Protein 9KSO (pdb70)

Solvent-accessible surface area: 18920 Å² total; per-residue (Å²): 137,69,3,17,0,0,0,0,1,14,0,0,5,42,27,0,34,8,0,0,9,0,0,2,10,0,2,148,86,33,13,98,0,3,0,1,0,0,115,117,8,42,105,92,0,74,57,31,5,57,71,90,145,51,2,62,18,50,66,0,95,27,37,144,28,123,46,18,51,212,31,8,7,4,11,35,82,15,51,115,87,48,5,39,43,0,0,27,0,0,12,104,0,64,112,43,0,53,118,22,1,62,121,33,145,4,74,0,0,0,0,6,30,0,40,38,0,12,159,3,0,128,138,60,65,6,66,1,0,2,0,16,9,42,16,0,0,10,9,0,1,16,4,0,15,36,9,25,149,75,71,132,120,8,61,59,97,37,0,70,119,55,8,170,56,21,59,30,96,19,128,9,25,18,16,0,0,120,38,14,13,56,50,21,95,102,103,26,3,56,45,33,44,79,7,55,0,8,42,39,1,0,51,101,4,51,0,0,0,0,22,2,0,129,98,27,29,0,59,9,4,67,10,0,82,130,55,29,70,32,63,6,11,21,1,0,7,3,28,32,49,146,24,126,60,82,36,52,134,111,10,24,88,46,0,51,69,29,146,92,34,25,0,0,0,0,4,7,36,26,47,34,70,15,127,63,74,14,0,46,39,0,0,37,0,0,44,87,21,46,62,11,4,0,0,17,8,72,16,0,67,79,54,157,61,20,102,99,0,29,14,170,20,3,123,130,120,13,154,122,89,10,51,25,53,54,29,131,17,41,32,38,46,0,6,93,36,88,1,10,9,0,0,0,0,10,0,7,18,27,12,10,11,23,0,7,25,22,108,3,1,1,0,0,3,5,31,94,57,10,9,19,0,0,6,0,17,5,10,6,144,68,38,81,0,4,23,49,3,126,16,26,74,126,92,19,79,12,68,56,80,20,0,69,91,4,0,97,41,2,28,53,113,144,33,125,99,1,137,90,7,105,54,26,2,45,136,16,36,90,38,6,87,102,170,56,3,23,48,53,18,8,67,68,1,14,103,79,0,57,111,27,43,128

B-factor: mean 24.34, std 8.8, range [9.27, 63.39]

Organism: Cicer arietinum (NCBI:txid3827)

Foldseek 3Di:
DAFEEEEAEQQACLTLQLVLLLVQVSVVVVHAYEYEAADVCVVVCVQRNPPCVRYPYDHFHQDDDPPDPPPDRHLLRDAPVCQLVSQQSSLVCVVVVLVVCVVVVGQEYEYELNLCVLVSQVVSNHAYEDEEAFALLLCQFQQFVQNPVCPLVQALVNSQFGGPPRPDDFGDFSQLSRLSSPQQQDRRHPRARDSNRVNSNLQRGQEYEYAAFCVQRVSSQVSSCVRNVHYYAYLANSQRDDTPDDFDPVVVVLLVPADFQQEEEEEEGSNDAAALVQVAQLLVLNVVLVTQYEHAHQHHPPDHDPVVRHPPCSCVRCPSRYDYHHDDGPVLNVQQDRSHAAYEYLQSSVVVSSNLLGQHQYEQEHDNDSRSRVSCRCCCPPLNLAHYQDADSNPRGGGSNSSNVRVNQLSDPPRPSNVVNSVSSVVSNCQSVPPCRSVVSNVVVVVVVVVSSD

Secondary structure (DSSP, 8-state):
---EEEEE--SSHHHHHHHHHHHHHHHHTT-EEEEEEETTTHHHHGGG-S-TTTEEEEEE-----TTPPTT--STTSS-GGGHHHHHHHHHTTHHHHHHHHHHH--SEEEESS-TTHHHHHHHHTPEEEEEE-S-HHHHHHHSSHHHHHTGGG--TTGGGSPPTT-S------HHHHHHHHHHTTSB-STT-BHHHHHHHHHHHSSEEEESB-HHHHHHHHHHHHHHH-S-EEE-B--PPPPPSSPPPHHHHHHHHTS-TT-EEEEE--SS----HHHHHHHHHHHHHHTS-EEEE-PPPTT-S-HHHHSPTTHHHHHGGGEEEE-S---HHHHHTSTTEEEEEE---HHHHHHHHTSSPEEEE---SSHHHHHHHHIIIIIS--EEEPP--TTT----HHHHHHHHHHHH-TT-HHHHHHHHHHHHHHHHHT-TTHHHHHHHHHHHHHHHHT-

Structure (mmCIF, N/CA/C/O backbone):
data_9KSO
#
_entry.id   9KSO
#
_cell.length_a   80.170
_cell.length_b   119.800
_cell.length_c   47.380
_cell.angle_alpha   90.00
_cell.angle_beta   90.00
_cell.angle_gamma   90.00
#
_symmetry.space_group_name_H-M   'P 21 21 2'
#
loop_
_entity.id
_entity.type
_entity.pdbx_description
1 polymer 'UDP-glycosyltransferase 79B30-like'
2 non-polymer "URIDINE-5'-DIPHOSPHATE"
3 non-polymer Astragalin
4 water water
#
loop_
_atom_site.group_PDB
_atom_site.id
_atom_site.type_symbol
_atom_site.label_atom_id
_atom_site.label_alt_id
_atom_site.label_comp_id
_atom_site.label_asym_id
_atom_site.label_entity_id
_atom_site.label_seq_id
_atom_site.pdbx_PDB_ins_code
_atom_site.Cartn_x
_atom_site.Cartn_y
_atom_site.Cartn_z
_atom_site.occupancy
_atom_site.B_iso_or_equiv
_atom_site.auth_seq_id
_atom_site.auth_comp_id
_atom_site.auth_asym_id
_atom_site.auth_atom_id
_atom_site.pdbx_PDB_model_num
ATOM 1 N N . SER A 1 1 ? -34.925 1.935 -18.218 1.00 40.76 5 SER A N 1
ATOM 2 C CA . SER A 1 1 ? -35.112 1.945 -16.771 1.00 38.67 5 SER A CA 1
ATOM 3 C C . SER A 1 1 ? -34.151 2.932 -16.091 1.00 38.89 5 SER A C 1
ATOM 4 O O . SER A 1 1 ? -32.965 2.989 -16.417 1.00 40.11 5 SER A O 1
ATOM 7 N N . SER A 1 2 ? -34.669 3.708 -15.143 1.00 32.56 6 SER A N 1
ATOM 8 C CA . SER A 1 2 ? -33.883 4.763 -14.523 1.00 33.85 6 SER A CA 1
ATOM 9 C C . SER A 1 2 ? -32.850 4.189 -13.556 1.00 31.82 6 SER A C 1
ATOM 10 O O . SER A 1 2 ? -33.075 3.167 -12.902 1.00 31.88 6 SER A O 1
ATOM 13 N N . LEU A 1 3 ? -31.708 4.874 -13.463 1.00 27.79 7 LEU A N 1
ATOM 14 C CA . LEU A 1 3 ? -30.571 4.435 -12.669 1.00 24.66 7 LEU A CA 1
ATOM 15 C C . LEU A 1 3 ? -30.520 5.178 -11.343 1.00 26.25 7 LEU A C 1
ATOM 16 O O . LEU A 1 3 ? -30.941 6.333 -11.236 1.00 24.25 7 LEU A O 1
ATOM 21 N N . HIS A 1 4 ? -29.975 4.512 -10.332 1.00 23.83 8 HIS A N 1
ATOM 22 C CA . HIS A 1 4 ? -29.654 5.153 -9.064 1.00 21.28 8 HIS A CA 1
ATOM 23 C C . HIS A 1 4 ? -28.145 5.357 -9.030 1.00 21.40 8 HIS A C 1
ATOM 24 O O . HIS A 1 4 ? -27.381 4.389 -8.992 1.00 20.25 8 HIS A O 1
ATOM 31 N N . ILE A 1 5 ? -27.723 6.617 -9.050 1.00 18.41 9 ILE A N 1
ATOM 32 C CA . ILE A 1 5 ? -26.315 6.975 -9.113 1.00 18.17 9 ILE A CA 1
ATOM 33 C 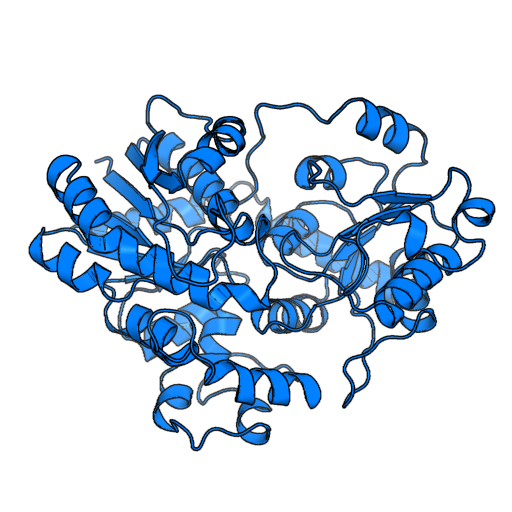C . ILE A 1 5 ? -25.957 7.726 -7.847 1.00 16.05 9 ILE A C 1
ATOM 34 O O . ILE A 1 5 ? -26.656 8.669 -7.467 1.00 18.40 9 ILE A O 1
ATOM 39 N N . ALA A 1 6 ? -24.854 7.341 -7.222 1.00 18.52 10 ALA A N 1
ATOM 40 C CA . ALA A 1 6 ? -24.295 8.117 -6.132 1.00 19.47 10 ALA A CA 1
ATOM 41 C C . ALA A 1 6 ? -23.146 8.957 -6.668 1.00 16.40 10 ALA A C 1
ATOM 42 O O . ALA A 1 6 ? -22.455 8.546 -7.602 1.00 17.22 10 ALA A O 1
ATOM 44 N N . MET A 1 7 ? -22.970 10.139 -6.079 1.00 18.41 11 MET A N 1
ATOM 45 C CA . MET A 1 7 ? -21.977 11.128 -6.490 1.00 16.58 11 MET A CA 1
ATOM 46 C C . MET A 1 7 ? -21.048 11.373 -5.313 1.00 20.20 11 MET A C 1
ATOM 47 O O . MET A 1 7 ? -21.509 11.810 -4.256 1.00 18.87 11 MET A O 1
ATOM 52 N N . PHE A 1 8 ? -19.750 11.122 -5.499 1.00 16.61 12 PHE A N 1
ATOM 53 C CA . PHE A 1 8 ? -18.732 11.331 -4.468 1.00 18.00 12 PHE A CA 1
ATOM 54 C C . PHE A 1 8 ? -17.590 12.165 -5.048 1.00 15.08 12 PHE A C 1
ATOM 55 O O . PHE A 1 8 ? -16.504 11.639 -5.307 1.00 17.46 12 PHE A O 1
ATOM 63 N N . PRO A 1 9 ? -17.806 13.462 -5.263 1.00 15.39 13 PRO A N 1
ATOM 64 C CA . PRO A 1 9 ? -16.739 14.311 -5.809 1.00 12.07 13 PRO A CA 1
ATOM 65 C C . PRO A 1 9 ? -15.708 14.697 -4.757 1.00 17.69 13 PRO A C 1
ATOM 66 O O . PRO A 1 9 ? -15.973 14.733 -3.561 1.00 15.64 13 PRO A O 1
ATOM 70 N N . TRP A 1 10 ? -14.520 15.048 -5.243 1.00 15.38 14 TRP A N 1
ATOM 71 C CA . TRP A 1 10 ? -13.507 15.653 -4.386 1.00 15.94 14 TRP A CA 1
ATOM 72 C C . TRP A 1 10 ? -14.047 16.914 -3.714 1.00 17.03 14 TRP A C 1
ATOM 73 O O . TRP A 1 10 ? -14.972 17.572 -4.207 1.00 13.59 14 TRP A O 1
ATOM 84 N N . PHE A 1 11 ? -13.470 17.237 -2.554 1.00 17.49 15 PHE A N 1
ATOM 85 C CA . PHE A 1 11 ? -13.933 18.327 -1.698 1.00 15.75 15 PHE A CA 1
ATOM 86 C C . PHE A 1 11 ? -13.408 19.666 -2.219 1.00 16.23 15 PHE A C 1
ATOM 87 O O . PHE A 1 11 ? -12.560 20.327 -1.616 1.00 17.29 15 PHE A O 1
ATOM 95 N N . ALA A 1 12 ? -13.977 20.086 -3.345 1.00 15.87 16 ALA A N 1
ATOM 96 C CA . ALA A 1 12 ? -13.553 21.303 -4.016 1.00 18.10 16 ALA A CA 1
ATOM 97 C C . ALA A 1 12 ? -14.759 21.864 -4.739 1.00 15.91 16 ALA A C 1
ATOM 98 O O . ALA A 1 12 ? -15.537 21.104 -5.313 1.00 15.23 16 ALA A O 1
ATOM 100 N N . MET A 1 13 ? -14.916 23.189 -4.717 1.00 14.06 17 MET A N 1
ATOM 101 C CA . MET A 1 13 ? -16.062 23.779 -5.406 1.00 15.37 17 MET A CA 1
ATOM 102 C C . MET A 1 13 ? -16.009 23.499 -6.911 1.00 15.22 17 MET A C 1
ATOM 103 O O . MET A 1 13 ? -17.053 23.290 -7.542 1.00 12.49 17 MET A O 1
ATOM 108 N N . GLY A 1 14 ? -14.803 23.419 -7.485 1.00 16.57 18 GLY A N 1
ATOM 109 C CA . GLY A 1 14 ? -14.612 23.092 -8.890 1.00 17.47 18 GLY A CA 1
ATOM 110 C C . GLY A 1 14 ? -14.985 21.669 -9.252 1.00 16.03 18 GLY A C 1
ATOM 111 O O . GLY A 1 14 ? -15.082 21.353 -10.442 1.00 14.91 18 GLY A O 1
ATOM 112 N N . HIS A 1 15 ? -15.187 20.804 -8.265 1.00 12.83 19 HIS A N 1
ATOM 113 C CA . HIS A 1 15 ? -15.719 19.475 -8.523 1.00 13.23 19 HIS A CA 1
ATOM 114 C C . HIS A 1 15 ? -17.169 19.347 -8.108 1.00 11.69 19 HIS A C 1
ATOM 115 O O . HIS A 1 15 ? -17.972 18.774 -8.852 1.00 13.19 19 HIS A O 1
ATOM 122 N N . LEU A 1 16 ? -17.525 19.926 -6.960 1.00 12.85 20 LEU A N 1
ATOM 123 C CA . LEU A 1 16 ? -18.911 19.877 -6.496 1.00 14.91 20 LEU A CA 1
ATOM 124 C C . LEU A 1 16 ? -19.861 20.534 -7.490 1.00 14.55 20 LEU A C 1
ATOM 125 O O . LEU A 1 16 ? -20.931 19.998 -7.783 1.00 15.13 20 LEU A O 1
ATOM 130 N N . ILE A 1 17 ? -19.477 21.679 -8.039 1.00 13.76 21 ILE A N 1
ATOM 131 C CA . ILE A 1 17 ? -20.391 22.435 -8.893 1.00 14.24 21 ILE A CA 1
ATOM 132 C C . ILE A 1 17 ? -20.685 21.677 -10.190 1.00 14.81 21 ILE A C 1
ATOM 133 O O . ILE A 1 17 ? -21.865 21.502 -10.518 1.00 13.37 21 ILE A O 1
ATOM 138 N N . PRO A 1 18 ? -19.688 21.215 -10.966 1.00 12.56 22 PRO A N 1
ATOM 139 C CA . PRO A 1 18 ? -20.045 20.456 -12.184 1.00 11.88 22 PRO A CA 1
ATOM 140 C C . PRO A 1 18 ? -20.657 19.100 -11.897 1.00 13.23 22 PRO A C 1
ATOM 141 O O . PRO A 1 18 ? -21.465 18.627 -12.700 1.00 12.83 22 PRO A O 1
ATOM 145 N N . TYR A 1 19 ? -20.310 18.440 -10.792 1.00 13.58 23 TYR A N 1
ATOM 146 C CA . TYR A 1 19 ? -21.026 17.210 -10.465 1.00 12.20 23 TYR A CA 1
ATOM 147 C C . TYR A 1 19 ? -22.507 17.498 -10.243 1.00 12.20 23 TYR A C 1
ATOM 148 O O . TYR A 1 19 ? -23.366 16.680 -10.593 1.00 15.04 23 TYR A O 1
ATOM 157 N N . LEU A 1 20 ? -22.822 18.659 -9.672 1.00 14.38 24 LEU A N 1
ATOM 158 C CA . LEU A 1 20 ? -24.220 19.013 -9.452 1.00 14.51 24 LEU A CA 1
ATOM 159 C C . LEU A 1 20 ? -24.886 19.434 -10.758 1.00 16.50 24 LEU A C 1
ATOM 160 O O . LEU A 1 20 ? -26.043 19.066 -11.016 1.00 17.64 24 LEU A O 1
ATOM 165 N N . HIS A 1 21 ? -24.175 20.172 -11.615 1.00 13.12 25 HIS A N 1
ATOM 166 C CA . HIS A 1 21 ? -24.717 20.471 -12.947 1.00 16.17 25 HIS A CA 1
ATOM 167 C C . HIS A 1 21 ? -25.129 19.185 -13.662 1.00 14.32 25 HIS A C 1
ATOM 168 O O . HIS A 1 21 ? -26.231 19.088 -14.225 1.00 14.53 25 HIS A O 1
ATOM 175 N N . LEU A 1 22 ? -24.231 18.188 -13.669 1.00 12.78 26 LEU A N 1
ATOM 176 C CA . LEU A 1 22 ? -24.516 16.922 -14.336 1.00 13.64 26 LEU A CA 1
ATOM 177 C C . LEU A 1 22 ? -25.643 16.165 -13.638 1.00 13.63 26 LEU A C 1
ATOM 178 O O . LEU A 1 22 ? -26.493 15.552 -14.301 1.00 15.44 26 LEU A O 1
ATOM 183 N N . SER A 1 23 ? -25.659 16.195 -12.299 1.00 15.41 27 SER A N 1
ATOM 184 C CA . SER A 1 23 ? -26.748 15.599 -11.529 1.00 17.99 27 SER A CA 1
ATOM 185 C C . SER A 1 23 ? -28.105 16.131 -11.974 1.00 19.35 27 SER A C 1
ATOM 186 O O . SER A 1 23 ? -29.047 15.363 -12.185 1.00 17.97 27 SER A O 1
ATOM 189 N N . ASN A 1 24 ? -28.220 17.448 -12.136 1.00 14.30 28 ASN A N 1
ATOM 190 C CA . ASN A 1 24 ? -29.482 18.013 -12.611 1.00 16.82 28 ASN A CA 1
ATOM 191 C C . ASN A 1 24 ? -29.865 17.451 -13.978 1.00 17.66 28 ASN A C 1
ATOM 192 O O . ASN A 1 24 ? -31.036 17.136 -14.221 1.00 16.72 28 ASN A O 1
ATOM 197 N N . LYS A 1 25 ? -28.893 17.330 -14.891 1.00 13.94 29 LYS A N 1
ATOM 198 C CA . LYS A 1 25 ? -29.186 16.809 -16.225 1.00 15.67 29 LYS A CA 1
ATOM 199 C C . LYS A 1 25 ? -29.616 15.357 -16.168 1.00 19.16 29 LYS A C 1
ATOM 200 O O . LYS A 1 25 ? -30.474 14.929 -16.945 1.00 18.66 29 LYS A O 1
ATOM 206 N N . LEU A 1 26 ? -29.020 14.580 -15.263 1.00 16.11 30 LEU A N 1
ATOM 207 C CA . LEU A 1 26 ? -29.409 13.180 -15.149 1.00 18.47 30 LEU A CA 1
ATOM 208 C C . LEU A 1 26 ? -30.782 13.052 -14.510 1.00 17.95 30 LEU A C 1
ATOM 209 O O . LEU A 1 26 ? -31.583 12.195 -14.902 1.00 21.33 30 LEU A O 1
ATOM 214 N N . ALA A 1 27 ? -31.082 13.917 -13.546 1.00 15.49 31 ALA A N 1
ATOM 215 C CA . ALA A 1 27 ? -32.371 13.848 -12.868 1.00 17.19 31 ALA A CA 1
ATOM 216 C C . ALA A 1 27 ? -33.494 14.294 -13.784 1.00 21.97 31 ALA A C 1
ATOM 217 O O . ALA A 1 27 ? -34.620 13.787 -13.685 1.00 23.55 31 ALA A O 1
ATOM 219 N N . LYS A 1 28 ? -33.207 15.235 -14.687 1.00 21.65 32 LYS A N 1
ATOM 220 C CA . LYS A 1 28 ? -34.202 15.605 -15.677 1.00 22.27 32 LYS A CA 1
ATOM 221 C C . LYS A 1 28 ? -34.589 14.401 -16.519 1.00 25.33 32 LYS A C 1
ATOM 222 O O . LYS A 1 28 ? -35.730 14.318 -16.982 1.00 26.48 32 LYS A O 1
ATOM 228 N N . ARG A 1 29 ? -33.670 13.442 -16.689 1.00 20.07 33 ARG A N 1
ATOM 229 C CA . ARG A 1 29 ? -33.926 12.223 -17.449 1.00 19.55 33 ARG A CA 1
ATOM 230 C C . ARG A 1 29 ? -34.538 11.111 -16.589 1.00 22.08 33 ARG A C 1
ATOM 231 O O . ARG A 1 29 ? -34.688 9.982 -17.067 1.00 24.94 33 ARG A O 1
ATOM 239 N N . GLY A 1 30 ? -34.887 11.402 -15.334 1.00 22.21 34 GLY A N 1
ATOM 240 C CA . GLY A 1 30 ? -35.516 10.432 -14.453 1.00 25.80 34 GLY A CA 1
ATOM 241 C C . GLY A 1 30 ? -34.586 9.670 -13.532 1.00 26.37 34 GLY A C 1
ATOM 242 O O . GLY A 1 30 ? -35.057 8.827 -12.759 1.00 25.70 34 GLY A O 1
ATOM 243 N N . HIS A 1 31 ? -33.286 9.928 -13.578 1.00 21.33 35 HIS A N 1
ATOM 244 C CA . HIS A 1 31 ? -32.362 9.171 -12.752 1.00 21.88 35 HIS A CA 1
ATOM 245 C C . HIS A 1 31 ? -32.344 9.724 -11.332 1.00 20.88 35 HIS A C 1
ATOM 246 O O . HIS A 1 31 ? -32.504 10.929 -11.114 1.00 23.29 35 HIS A O 1
ATOM 253 N N . LYS A 1 32 ? -32.181 8.824 -10.361 1.00 20.53 36 LYS A N 1
ATOM 254 C CA . LYS A 1 32 ? -32.137 9.188 -8.953 1.00 21.97 36 LYS A CA 1
ATOM 255 C C . LYS A 1 32 ? -30.684 9.354 -8.531 1.00 19.10 36 LYS A C 1
ATOM 256 O O . LYS A 1 32 ? -29.844 8.494 -8.827 1.00 19.52 36 LYS A O 1
ATOM 262 N N . ILE A 1 33 ? -30.393 10.453 -7.851 1.00 18.23 37 ILE A N 1
ATOM 263 C CA . ILE A 1 33 ? -29.027 10.827 -7.503 1.00 16.29 37 ILE A CA 1
ATOM 264 C C . ILE A 1 33 ? -28.904 10.896 -5.989 1.00 17.64 37 ILE A C 1
ATOM 265 O O . ILE A 1 33 ? -29.665 11.615 -5.332 1.00 18.59 37 ILE A O 1
ATOM 270 N N . SER A 1 34 ? -27.935 10.165 -5.441 1.00 19.15 38 SER A N 1
ATOM 271 C CA . SER A 1 34 ? -27.551 10.297 -4.044 1.00 19.82 38 SER A CA 1
ATOM 272 C C . SER A 1 34 ? -26.238 11.073 -4.004 1.00 18.63 38 SER A C 1
ATOM 273 O O . SER A 1 34 ? -25.189 10.536 -4.366 1.00 18.84 38 SER A O 1
ATOM 276 N N . PHE A 1 35 ? -26.300 12.333 -3.574 1.00 16.77 39 PHE A N 1
ATOM 277 C CA . PHE A 1 35 ? -25.165 13.255 -3.704 1.00 19.09 39 PHE A CA 1
ATOM 278 C C . PHE A 1 35 ? -24.461 13.394 -2.356 1.00 19.06 39 PHE A C 1
ATOM 279 O O . PHE A 1 35 ? -24.999 14.014 -1.430 1.00 21.64 39 PHE A O 1
ATOM 287 N N . PHE A 1 36 ? -23.255 12.832 -2.252 1.00 18.32 40 PHE A N 1
ATOM 288 C CA . PHE A 1 36 ? -22.477 12.912 -1.015 1.00 22.75 40 PHE A CA 1
ATOM 289 C C . PHE A 1 36 ? -21.701 14.223 -0.975 1.00 24.52 40 PHE A C 1
ATOM 290 O O . PHE A 1 36 ? -20.953 14.543 -1.909 1.00 24.04 40 PHE A O 1
ATOM 298 N N . THR A 1 37 ? -21.854 14.970 0.111 1.00 21.06 41 THR A N 1
ATOM 299 C CA . THR A 1 37 ? -21.233 16.283 0.222 1.00 21.53 41 THR A CA 1
ATOM 300 C C . THR A 1 37 ? -20.800 16.532 1.656 1.00 24.20 41 THR A C 1
ATOM 301 O O . THR A 1 37 ? -21.458 16.066 2.600 1.00 26.10 41 THR A O 1
ATOM 305 N N . PRO A 1 38 ? -19.695 17.254 1.849 1.00 22.78 42 PRO A N 1
ATOM 306 C CA . PRO A 1 38 ? -19.348 17.762 3.183 1.00 24.72 42 PRO A CA 1
ATOM 307 C C . PRO A 1 38 ? -20.529 18.469 3.840 1.00 23.68 42 PRO A C 1
ATOM 308 O O . PRO A 1 38 ? -21.265 19.218 3.190 1.00 23.18 42 PRO A O 1
ATOM 312 N N . LYS A 1 39 ? -20.676 18.254 5.154 1.00 24.93 43 LYS A N 1
ATOM 313 C CA . LYS A 1 39 ? -21.901 18.627 5.858 1.00 25.08 43 LYS A CA 1
ATOM 314 C C . LYS A 1 39 ? -22.204 20.117 5.743 1.00 23.28 43 LYS A C 1
ATOM 315 O O . LYS A 1 39 ? -23.292 20.506 5.302 1.00 25.40 43 LYS A O 1
ATOM 321 N N . LYS A 1 40 ? -21.266 20.976 6.151 1.00 24.92 44 LYS A N 1
ATOM 322 C CA . LYS A 1 40 ? -21.549 22.410 6.133 1.00 24.21 44 LYS A CA 1
ATOM 323 C C . LYS A 1 40 ? -21.659 22.953 4.711 1.00 26.38 44 LYS A C 1
ATOM 324 O O . LYS A 1 40 ? -22.418 23.897 4.458 1.00 28.28 44 LYS A O 1
ATOM 330 N N . THR A 1 41 ? -20.927 22.357 3.774 1.00 26.25 45 THR A N 1
ATOM 331 C CA . THR A 1 41 ? -20.961 22.795 2.384 1.00 28.49 45 THR A CA 1
ATOM 332 C C . THR A 1 41 ? -22.321 22.578 1.731 1.00 25.79 45 THR A C 1
ATOM 333 O O . THR A 1 41 ? -22.644 23.268 0.761 1.00 27.75 45 THR A O 1
ATOM 337 N N . GLN A 1 42 ? -23.131 21.645 2.241 1.00 26.06 46 GLN A N 1
ATOM 338 C CA . GLN A 1 42 ? -24.436 21.391 1.634 1.00 27.47 46 GLN A CA 1
ATOM 339 C C . GLN A 1 42 ? -25.265 22.664 1.508 1.00 28.34 46 GLN A C 1
ATOM 340 O O . GLN A 1 42 ? -25.933 22.880 0.489 1.00 29.74 46 GLN A O 1
ATOM 346 N N . THR A 1 43 ? -25.245 23.520 2.536 1.00 31.87 47 THR A N 1
ATOM 347 C CA . THR A 1 43 ? -26.081 24.717 2.489 1.00 30.80 47 THR A CA 1
ATOM 348 C C . THR A 1 43 ? -25.731 25.606 1.300 1.00 31.98 47 THR A C 1
ATOM 349 O O . THR A 1 43 ? -26.610 26.288 0.758 1.00 36.15 47 THR A O 1
ATOM 353 N N . LYS A 1 44 ? -24.467 25.612 0.871 1.00 31.46 48 LYS A N 1
ATOM 354 C CA . LYS A 1 44 ? -24.093 26.384 -0.310 1.00 32.73 48 LYS A CA 1
ATOM 355 C C . LYS A 1 44 ? -24.472 25.696 -1.616 1.00 31.91 48 LYS A C 1
ATOM 356 O O . LYS A 1 44 ? -24.379 26.324 -2.676 1.00 34.30 48 LYS A O 1
ATOM 362 N N . LEU A 1 45 ? -24.902 24.434 -1.570 1.00 27.88 49 LEU A N 1
ATOM 363 C CA . LEU A 1 45 ? -25.193 23.677 -2.781 1.00 27.42 49 LEU A CA 1
ATOM 364 C C . LEU A 1 45 ? -26.686 23.583 -3.082 1.00 29.03 49 LEU A C 1
ATOM 365 O O . LEU A 1 45 ? -27.049 23.251 -4.215 1.00 25.53 49 LEU A O 1
ATOM 370 N N . GLU A 1 46 ? -27.555 23.861 -2.100 1.00 26.28 50 GLU A N 1
ATOM 371 C CA . GLU A 1 46 ? -28.996 23.717 -2.310 1.00 26.80 50 GLU A CA 1
ATOM 372 C C . GLU A 1 46 ? -29.479 24.618 -3.434 1.00 29.18 50 GLU A C 1
ATOM 373 O O . GLU A 1 46 ? -30.399 24.260 -4.184 1.00 27.50 50 GLU A O 1
ATOM 379 N N . GLN A 1 47 ? -28.891 25.810 -3.517 1.00 27.76 51 GLN A N 1
ATOM 380 C CA . GLN A 1 47 ? -28.906 26.760 -4.620 1.00 33.40 51 GLN A CA 1
ATOM 381 C C . GLN A 1 47 ? -29.067 26.098 -5.984 1.00 29.37 51 GLN A C 1
ATOM 382 O O . GLN A 1 47 ? -29.797 26.588 -6.851 1.00 29.31 51 GLN A O 1
ATOM 388 N N . PHE A 1 48 ? -28.348 25.004 -6.200 1.00 29.00 52 PHE A N 1
ATOM 389 C CA . PHE A 1 48 ? -28.250 24.416 -7.524 1.00 31.06 52 PHE A CA 1
ATOM 390 C C . PHE A 1 48 ? -29.037 23.127 -7.682 1.00 27.66 52 PHE A C 1
ATOM 391 O O . PHE A 1 48 ? -29.041 22.560 -8.779 1.00 29.36 52 PHE A O 1
ATOM 399 N N . ASN A 1 49 ? -29.697 22.645 -6.632 1.00 27.21 53 ASN A N 1
ATOM 400 C CA . ASN A 1 49 ? -30.511 21.433 -6.738 1.00 23.31 53 ASN A CA 1
ATOM 401 C C . ASN A 1 49 ? -31.851 21.813 -7.344 1.00 24.61 53 ASN A C 1
ATOM 402 O O . ASN A 1 49 ? -32.736 22.332 -6.660 1.00 25.82 53 ASN A O 1
ATOM 407 N N . LEU A 1 50 ? -32.000 21.553 -8.638 1.00 19.45 54 LEU A N 1
ATOM 408 C CA . LEU A 1 50 ? -33.213 21.861 -9.377 1.00 19.74 54 LEU A CA 1
ATOM 409 C C . LEU A 1 50 ? -34.216 20.722 -9.361 1.00 23.57 54 LEU A C 1
ATOM 410 O O . LEU A 1 50 ? -35.330 20.904 -9.849 1.00 22.99 54 LEU A O 1
ATOM 415 N N . TYR A 1 51 ? -33.851 19.550 -8.839 1.00 23.42 55 TYR A N 1
ATOM 416 C CA . TYR A 1 51 ? -34.748 18.388 -8.798 1.00 23.48 55 TYR A CA 1
ATOM 417 C C . TYR A 1 51 ? -34.701 17.737 -7.417 1.00 24.54 55 TYR A C 1
ATOM 418 O O . TYR A 1 51 ? -34.257 16.594 -7.266 1.00 24.83 55 TYR A O 1
ATOM 427 N N . PRO A 1 52 ? -35.131 18.452 -6.372 1.00 24.19 56 PRO A N 1
ATOM 428 C CA . PRO A 1 52 ? -34.932 17.932 -5.005 1.00 27.26 56 PRO A CA 1
ATOM 429 C C . PRO A 1 52 ? -35.672 16.634 -4.724 1.00 24.92 56 PRO A C 1
ATOM 430 O O . PRO A 1 52 ? -35.335 15.942 -3.756 1.00 28.22 56 PRO A O 1
ATOM 434 N N . ASN A 1 53 ? -36.656 16.275 -5.539 1.00 23.73 57 ASN A N 1
ATOM 435 C CA . ASN A 1 53 ? -37.352 15.010 -5.347 1.00 28.70 57 ASN A CA 1
ATOM 436 C C . ASN A 1 53 ? -36.536 13.827 -5.858 1.00 30.45 57 ASN A C 1
ATOM 437 O O . ASN A 1 53 ? -36.820 12.688 -5.481 1.00 28.23 57 ASN A O 1
ATOM 442 N N . LEU A 1 54 ? -35.529 14.072 -6.703 1.00 24.28 58 LEU A N 1
ATOM 443 C CA . LEU A 1 54 ? -34.679 13.022 -7.255 1.00 19.87 58 LEU A CA 1
ATOM 444 C C . LEU A 1 54 ? -33.232 13.112 -6.799 1.00 17.96 58 LEU A C 1
ATOM 445 O O . LEU A 1 54 ? -32.541 12.091 -6.768 1.00 20.78 58 LEU A O 1
ATOM 450 N N . ILE A 1 55 ? -32.764 14.303 -6.461 1.00 18.81 59 ILE A N 1
ATOM 451 C CA . ILE A 1 55 ? -31.412 14.518 -5.979 1.00 17.81 59 ILE A CA 1
ATOM 452 C C . ILE A 1 55 ? -31.494 14.782 -4.485 1.00 20.20 59 ILE A C 1
ATOM 453 O O . ILE A 1 55 ? -32.031 15.809 -4.051 1.00 22.38 59 ILE A O 1
ATOM 458 N N . THR A 1 56 ? -30.932 13.870 -3.704 1.00 19.47 60 THR A N 1
ATOM 459 C CA . THR A 1 56 ? -30.870 13.980 -2.254 1.00 22.81 60 THR A CA 1
ATOM 460 C C . THR A 1 56 ? -29.417 14.153 -1.820 1.00 19.84 60 THR A C 1
ATOM 461 O O . THR A 1 56 ? -28.562 13.343 -2.190 1.00 22.18 60 THR A O 1
ATOM 465 N N . PHE A 1 57 ? -29.158 15.154 -0.986 1.00 19.36 61 PHE A N 1
ATOM 466 C CA . PHE A 1 57 ? -27.841 15.324 -0.381 1.00 20.82 61 PHE A CA 1
ATOM 467 C C . PHE A 1 57 ? -27.686 14.421 0.842 1.00 25.78 61 PHE A C 1
ATOM 468 O O . PHE A 1 57 ? -28.601 14.305 1.667 1.00 25.23 61 PHE A O 1
ATOM 476 N N . TYR A 1 58 ? -26.525 13.775 0.952 1.00 22.16 62 TYR A N 1
ATOM 477 C CA . TYR A 1 58 ? -26.155 13.029 2.157 1.00 24.16 62 TYR A CA 1
ATOM 478 C C . TYR A 1 58 ? -24.886 13.623 2.751 1.00 27.99 62 TYR A C 1
ATOM 479 O O . TYR A 1 58 ? -23.836 13.628 2.081 1.00 24.83 62 TYR A O 1
ATOM 488 N N . PRO A 1 59 ? -24.932 14.136 3.978 1.00 27.08 63 PRO A N 1
ATOM 489 C CA . PRO A 1 59 ? -23.769 14.834 4.535 1.00 28.93 63 PRO A CA 1
ATOM 490 C C . PRO A 1 59 ? -22.649 13.895 4.957 1.00 30.70 63 PRO A C 1
ATOM 491 O O . PRO A 1 59 ? -22.878 12.801 5.484 1.00 29.45 63 PRO A O 1
ATOM 495 N N . LEU A 1 60 ? -21.419 14.346 4.718 1.00 27.03 64 LEU A N 1
ATOM 496 C CA . LEU A 1 60 ? -20.224 13.682 5.210 1.00 27.26 64 LEU A CA 1
ATOM 497 C C . LEU A 1 60 ? -19.595 14.568 6.269 1.00 28.75 64 LEU A C 1
ATOM 498 O O . LEU A 1 60 ? -19.525 15.787 6.101 1.00 23.52 64 LEU A O 1
ATOM 503 N N . ASN A 1 61 ? -19.169 13.956 7.370 1.00 32.32 65 ASN A N 1
ATOM 504 C CA . ASN A 1 61 ? -18.345 14.631 8.360 1.00 32.57 65 ASN A CA 1
ATOM 505 C C . ASN A 1 61 ? -16.891 14.484 7.936 1.00 25.85 65 ASN A C 1
ATOM 506 O O . ASN A 1 61 ? -16.371 13.366 7.854 1.00 32.26 65 ASN A O 1
ATOM 511 N N . VAL A 1 62 ? -16.250 15.604 7.631 1.00 29.44 66 VAL A N 1
ATOM 512 C CA . VAL A 1 62 ? -14.868 15.559 7.163 1.00 29.80 66 VAL A CA 1
ATOM 513 C C . VAL A 1 62 ? -13.977 15.313 8.377 1.00 31.52 66 VAL A C 1
ATOM 514 O O . VAL A 1 62 ? -13.863 16.188 9.242 1.00 29.95 66 VAL A O 1
ATOM 518 N N . PRO A 1 63 ? -13.346 14.146 8.488 1.00 28.65 67 PRO A N 1
ATOM 519 C CA . PRO A 1 63 ? -12.678 13.783 9.748 1.00 32.08 67 PRO A CA 1
ATOM 520 C C . PRO A 1 63 ? -11.485 14.669 10.037 1.00 38.72 67 PRO A C 1
ATOM 521 O O . PRO A 1 63 ? -11.083 15.486 9.202 1.00 41.10 67 PRO A O 1
ATOM 525 N N . HIS A 1 64 ? -10.896 14.495 11.212 1.00 41.59 68 HIS A N 1
ATOM 526 C CA . HIS A 1 64 ? -9.708 15.242 11.580 1.00 37.51 68 HIS A CA 1
ATOM 527 C C . HIS A 1 64 ? -8.462 14.521 11.078 1.00 39.58 68 HIS A C 1
ATOM 528 O O . HIS A 1 64 ? -8.309 13.308 11.273 1.00 36.90 68 HIS A O 1
ATOM 535 N N . VAL A 1 65 ? -7.587 15.271 10.418 1.00 35.19 69 VAL A N 1
ATOM 536 C CA . VAL A 1 65 ? -6.212 14.868 10.170 1.00 36.72 69 VAL A CA 1
ATOM 537 C C . VAL A 1 65 ? -5.338 15.976 10.734 1.00 40.08 69 VAL A C 1
ATOM 538 O O . VAL A 1 65 ? -5.640 17.159 10.545 1.00 38.49 69 VAL A O 1
ATOM 542 N N . ASP A 1 66 ? -4.293 15.601 11.465 1.00 38.48 70 ASP A N 1
ATOM 543 C CA . ASP A 1 66 ? -3.453 16.609 12.097 1.00 38.56 70 ASP A CA 1
ATOM 544 C C . ASP A 1 66 ? -2.924 17.585 11.052 1.00 40.84 70 ASP A C 1
ATOM 545 O O . ASP A 1 66 ? -2.390 17.180 10.014 1.00 40.24 70 ASP A O 1
ATOM 550 N N . GLY A 1 67 ? -3.115 18.876 11.320 1.00 34.61 71 GLY A N 1
ATOM 551 C CA . GLY A 1 67 ? -2.746 19.931 10.410 1.00 38.20 71 GLY A CA 1
ATOM 552 C C . GLY A 1 67 ? -3.914 20.548 9.676 1.00 40.22 71 GLY A C 1
ATOM 553 O O . GLY A 1 67 ? -3.811 21.694 9.220 1.00 37.21 71 GLY A O 1
ATOM 554 N N . LEU A 1 68 ? -5.017 19.824 9.554 1.00 38.04 72 LEU A N 1
ATOM 555 C CA . LEU A 1 68 ? -6.203 20.355 8.896 1.00 38.62 72 LEU A CA 1
ATOM 556 C C . LEU A 1 68 ? -6.831 21.428 9.774 1.00 39.52 72 LEU A C 1
ATOM 557 O O . LEU A 1 68 ? -7.127 21.159 10.947 1.00 39.34 72 LEU A O 1
ATOM 562 N N . PRO A 1 69 ? -7.030 22.644 9.275 1.00 36.89 73 PRO A N 1
ATOM 563 C CA . PRO A 1 69 ? -7.704 23.663 10.082 1.00 36.09 73 PRO A CA 1
ATOM 564 C C . PRO A 1 69 ? -9.108 23.229 10.470 1.00 41.31 73 PRO A C 1
ATOM 565 O O . PRO A 1 69 ? -9.754 22.432 9.783 1.00 35.13 73 PRO A O 1
ATOM 569 N N . PHE A 1 70 ? -9.570 23.758 11.601 1.00 38.45 74 PHE A N 1
ATOM 570 C CA . PHE A 1 70 ? -10.799 23.276 12.208 1.00 35.78 74 PHE A CA 1
ATOM 571 C C . PHE A 1 70 ? -12.018 23.683 11.381 1.00 36.37 74 PHE A C 1
ATOM 572 O O . PHE A 1 70 ? -12.185 24.853 11.020 1.00 32.17 74 PHE A O 1
ATOM 580 N N . GLY A 1 71 ? -12.891 22.712 11.117 1.00 34.67 75 GLY A N 1
ATOM 581 C CA . GLY A 1 71 ? -14.097 22.952 10.366 1.00 35.84 75 GLY A CA 1
ATOM 582 C C . GLY A 1 71 ? -13.927 22.897 8.864 1.00 31.75 75 GLY A C 1
ATOM 583 O O . GLY A 1 71 ? -14.936 22.889 8.146 1.00 32.17 75 GLY A O 1
ATOM 584 N N . ALA A 1 72 ? -12.690 22.845 8.376 1.00 32.15 76 ALA A N 1
ATOM 585 C CA . ALA A 1 72 ? -12.427 22.898 6.942 1.00 30.67 76 ALA A CA 1
ATOM 586 C C . ALA A 1 72 ? -13.057 21.711 6.231 1.00 24.53 76 ALA A C 1
ATOM 587 O O . ALA A 1 72 ? -12.918 20.565 6.664 1.00 28.65 76 ALA A O 1
ATOM 589 N N . GLU A 1 73 ? -13.728 21.985 5.117 1.00 26.59 77 GLU A N 1
ATOM 590 C CA . GLU A 1 73 ? -14.380 20.937 4.343 1.00 24.97 77 GLU A CA 1
ATOM 591 C C . GLU A 1 73 ? -13.962 20.891 2.875 1.00 22.13 77 GLU A C 1
ATOM 592 O O . GLU A 1 73 ? -14.062 19.820 2.266 1.00 24.71 77 GLU A O 1
ATOM 598 N N . THR A 1 74 ? -13.446 21.983 2.317 1.00 21.21 78 THR A N 1
ATOM 599 C CA . THR A 1 74 ? -13.280 22.166 0.882 1.00 22.22 78 THR A CA 1
ATOM 600 C C . THR A 1 74 ? -11.948 22.865 0.641 1.00 25.26 78 THR A C 1
ATOM 601 O O . THR A 1 74 ? -11.429 23.543 1.522 1.00 19.19 78 THR A O 1
ATOM 605 N N . THR A 1 75 ? -11.384 22.698 -0.562 1.00 21.52 79 THR A N 1
ATOM 606 C CA . THR A 1 75 ? -10.180 23.450 -0.897 1.00 17.80 79 THR A CA 1
ATOM 607 C C . THR A 1 75 ? -10.389 24.960 -0.846 1.00 20.46 79 THR A C 1
ATOM 608 O O . THR A 1 75 ? -9.400 25.696 -0.820 1.00 23.63 79 THR A O 1
ATOM 612 N N . SER A 1 76 ? -11.630 25.446 -0.885 1.00 20.70 80 SER A N 1
ATOM 613 C CA . SER A 1 76 ? -11.889 26.868 -0.667 1.00 20.45 80 SER A CA 1
ATOM 614 C C . SER A 1 76 ? -11.630 27.294 0.771 1.00 25.69 80 SER A C 1
ATOM 615 O O . SER A 1 76 ? -11.598 28.499 1.040 1.00 28.22 80 SER A O 1
ATOM 618 N N . ASP A 1 77 ? -11.478 26.341 1.694 1.00 24.90 81 ASP A N 1
ATOM 619 C CA . ASP A 1 77 ? -11.272 26.640 3.108 1.00 28.04 81 ASP A CA 1
ATOM 620 C C . ASP A 1 77 ? -9.816 26.555 3.537 1.00 28.58 81 ASP A C 1
ATOM 621 O O . ASP A 1 77 ? -9.487 27.007 4.639 1.00 30.39 81 ASP A O 1
ATOM 626 N N . VAL A 1 78 ? -8.941 25.977 2.717 1.00 25.36 82 VAL A N 1
ATOM 627 C CA . VAL A 1 78 ? -7.549 25.774 3.084 1.00 24.54 82 VAL A CA 1
ATOM 628 C C . VAL A 1 78 ? -6.644 26.338 1.996 1.00 32.65 82 VAL A C 1
ATOM 629 O O . VAL A 1 78 ? -7.042 26.514 0.841 1.00 25.33 82 VAL A O 1
ATOM 633 N N . ALA A 1 79 ? -5.415 26.644 2.398 1.00 30.28 83 ALA A N 1
ATOM 634 C CA . ALA A 1 79 ? -4.382 27.000 1.449 1.00 31.09 83 ALA A CA 1
ATOM 635 C C . ALA A 1 79 ? -3.998 25.782 0.615 1.00 28.05 83 ALA A C 1
ATOM 636 O O . ALA A 1 79 ? -4.224 24.627 0.999 1.00 23.95 83 ALA A O 1
ATOM 638 N N . ILE A 1 80 ? -3.406 26.052 -0.552 1.00 26.77 84 ILE A N 1
ATOM 639 C CA . ILE A 1 80 ? -3.139 24.974 -1.498 1.00 26.62 84 ILE A CA 1
ATOM 640 C C . ILE A 1 80 ? -2.173 23.949 -0.908 1.00 26.58 84 ILE A C 1
ATOM 641 O O . ILE A 1 80 ? -2.258 22.750 -1.215 1.00 24.16 84 ILE A O 1
ATOM 646 N N . SER A 1 81 ? -1.258 24.386 -0.038 1.00 27.04 85 SER A N 1
ATOM 647 C CA . SER A 1 81 ? -0.300 23.466 0.563 1.00 28.25 85 SER A CA 1
ATOM 648 C C . SER A 1 81 ? -0.957 22.457 1.501 1.00 25.66 85 SER A C 1
ATOM 649 O O . SER A 1 81 ? -0.333 21.441 1.833 1.00 27.39 85 SER A O 1
ATOM 652 N N . LEU A 1 82 ? -2.190 22.706 1.932 1.00 28.39 86 LEU A N 1
ATOM 653 C CA . LEU A 1 82 ? -2.898 21.781 2.807 1.00 25.35 86 LEU A CA 1
ATOM 654 C C . LEU A 1 82 ? -3.804 20.816 2.051 1.00 28.09 86 LEU A C 1
ATOM 655 O O . LEU A 1 82 ? -4.503 20.020 2.685 1.00 27.79 86 LEU A O 1
ATOM 660 N N . GLY A 1 83 ? -3.803 20.858 0.722 1.00 25.88 87 GLY A N 1
ATOM 661 C CA . GLY A 1 83 ? -4.556 19.914 -0.073 1.00 22.22 87 GLY A CA 1
ATOM 662 C C . GLY A 1 83 ? -4.302 18.444 0.239 1.00 25.83 87 GLY A C 1
ATOM 663 O O . GLY A 1 83 ? -5.242 17.654 0.340 1.00 24.08 87 GLY A O 1
ATOM 664 N N . PRO A 1 84 ? -3.036 18.030 0.360 1.00 24.76 88 PRO A N 1
ATOM 665 C CA . PRO A 1 84 ? -2.773 16.606 0.656 1.00 23.46 88 PRO A CA 1
ATOM 666 C C . PRO A 1 84 ? -3.380 16.126 1.965 1.00 26.66 88 PRO A C 1
ATOM 667 O O . PRO A 1 84 ? -3.788 14.961 2.057 1.00 23.94 88 PRO A O 1
ATOM 671 N N . ILE A 1 85 ? -3.457 16.986 2.976 1.00 23.89 89 ILE A N 1
ATOM 672 C CA . ILE A 1 85 ? -4.084 16.596 4.232 1.00 29.57 89 ILE A CA 1
ATOM 673 C C . ILE A 1 85 ? -5.588 16.446 4.047 1.00 29.73 89 ILE A C 1
ATOM 674 O O . ILE A 1 85 ? -6.203 15.506 4.567 1.00 26.72 89 ILE A O 1
ATOM 679 N N . LEU A 1 86 ? -6.202 17.355 3.282 1.00 24.47 90 LEU A N 1
ATOM 680 C CA . LEU A 1 86 ? -7.615 17.206 2.965 1.00 22.57 90 LEU A CA 1
ATOM 681 C C . LEU A 1 86 ? -7.871 15.919 2.195 1.00 23.31 90 LEU A C 1
ATOM 682 O O . LEU A 1 86 ? -8.916 15.288 2.388 1.00 24.82 90 LEU A O 1
ATOM 687 N N . MET A 1 87 ? -6.934 15.501 1.339 1.00 20.22 91 MET A N 1
ATOM 688 C CA . MET A 1 87 ? -7.031 14.184 0.712 1.00 21.36 91 MET A CA 1
ATOM 689 C C . MET A 1 87 ? -7.021 13.072 1.752 1.00 25.38 91 MET A C 1
ATOM 690 O O . MET A 1 87 ? -7.805 12.126 1.660 1.00 26.71 91 MET A O 1
ATOM 695 N N . THR A 1 88 ? -6.121 13.150 2.737 1.00 25.98 92 THR A N 1
ATOM 696 C CA . THR A 1 88 ? -6.127 12.120 3.778 1.00 25.69 92 THR A CA 1
ATOM 697 C C . THR A 1 88 ? -7.483 12.066 4.482 1.00 28.35 92 THR A C 1
ATOM 698 O O . THR A 1 88 ? -8.003 10.981 4.754 1.00 27.17 92 THR A O 1
ATOM 702 N N . ALA A 1 89 ? -8.088 13.227 4.741 1.00 23.08 93 ALA A N 1
ATOM 703 C CA . ALA A 1 89 ? -9.413 13.271 5.360 1.00 29.46 93 ALA A CA 1
ATOM 704 C C . ALA A 1 89 ? -10.495 12.651 4.473 1.00 30.64 93 ALA A C 1
ATOM 705 O O . ALA A 1 89 ? -11.439 12.040 4.984 1.00 26.02 93 ALA A O 1
ATOM 707 N N . MET A 1 90 ? -10.412 12.830 3.149 1.00 26.64 94 MET A N 1
ATOM 708 C CA . MET A 1 90 ? -11.388 12.175 2.283 1.00 26.94 94 MET A CA 1
ATOM 709 C C . MET A 1 90 ? -11.162 10.665 2.264 1.00 29.54 94 MET A C 1
ATOM 710 O O . MET A 1 90 ? -12.123 9.881 2.231 1.00 28.86 94 MET A O 1
ATOM 715 N N . ASP A 1 91 ? -9.898 10.236 2.278 1.00 25.55 95 ASP A N 1
ATOM 716 C CA . ASP A 1 91 ? -9.600 8.816 2.421 1.00 27.84 95 ASP A CA 1
ATOM 717 C C . ASP A 1 91 ? -10.230 8.250 3.688 1.00 30.87 95 ASP A C 1
ATOM 718 O O . ASP A 1 91 ? -10.611 7.073 3.720 1.00 28.38 95 ASP A O 1
ATOM 723 N N . GLN A 1 92 ? -10.351 9.071 4.729 1.00 28.40 96 GLN A N 1
ATOM 724 C CA . GLN A 1 92 ? -10.830 8.600 6.023 1.00 30.54 96 GLN A CA 1
ATOM 725 C C . GLN A 1 92 ? -12.349 8.521 6.103 1.00 33.67 96 GLN A C 1
ATOM 726 O O . GLN A 1 92 ? -12.870 7.949 7.064 1.00 32.84 96 GLN A O 1
ATOM 732 N N . THR A 1 93 ? -13.074 9.078 5.125 1.00 29.91 97 THR A N 1
ATOM 733 C CA . THR A 1 93 ? -14.524 8.877 5.098 1.00 30.49 97 THR A CA 1
ATOM 734 C C . THR A 1 93 ? -14.902 7.459 4.706 1.00 27.83 97 THR A C 1
ATOM 735 O O . THR A 1 93 ? -16.107 7.214 4.540 1.00 31.05 97 THR A O 1
ATOM 739 N N . GLN A 1 94 ? -13.933 6.552 4.557 1.00 27.69 98 GLN A N 1
ATOM 740 C CA . GLN A 1 94 ? -14.216 5.255 3.955 1.00 30.15 98 GLN A CA 1
ATOM 741 C C . GLN A 1 94 ? -15.289 4.505 4.730 1.00 37.20 98 GLN A C 1
ATOM 742 O O . GLN A 1 94 ? -16.215 3.940 4.140 1.00 34.02 98 GLN A O 1
ATOM 748 N N . ASN A 1 95 ? -15.183 4.484 6.058 1.00 37.00 99 ASN A N 1
ATOM 749 C CA . ASN A 1 95 ? -16.154 3.703 6.808 1.00 38.54 99 ASN A CA 1
ATOM 750 C C . ASN A 1 95 ? -17.546 4.316 6.720 1.00 38.03 99 ASN A C 1
ATOM 751 O O . ASN A 1 95 ? -18.539 3.585 6.656 1.00 36.49 99 ASN A O 1
ATOM 756 N N . GLN A 1 96 ? -17.651 5.638 6.647 1.00 36.64 100 GLN A N 1
ATOM 757 C CA . GLN A 1 96 ? -18.985 6.199 6.531 1.00 38.55 100 GLN A CA 1
ATOM 758 C C . GLN A 1 96 ? -19.474 6.279 5.084 1.00 33.76 100 GLN A C 1
ATOM 759 O O . GLN A 1 96 ? -20.684 6.393 4.868 1.00 35.63 100 GLN A O 1
ATOM 765 N N . ILE A 1 97 ? -18.588 6.147 4.093 1.00 31.77 101 ILE A N 1
ATOM 766 C CA . ILE A 1 97 ? -19.040 5.892 2.724 1.00 32.30 101 ILE A CA 1
ATOM 767 C C . ILE A 1 97 ? -19.569 4.469 2.601 1.00 34.83 101 ILE A C 1
ATOM 768 O O . ILE A 1 97 ? -20.645 4.230 2.040 1.00 34.00 101 ILE A O 1
ATOM 773 N N . GLU A 1 98 ? -18.802 3.504 3.115 1.00 33.78 102 GLU A N 1
ATOM 774 C CA . GLU A 1 98 ? -19.158 2.092 3.033 1.00 34.95 102 GLU A CA 1
ATOM 775 C C . GLU A 1 98 ? -20.526 1.829 3.658 1.00 34.33 102 GLU A C 1
ATOM 776 O O . GLU A 1 98 ? -21.283 0.975 3.181 1.00 36.05 102 GLU A O 1
ATOM 782 N N . LEU A 1 99 ? -20.891 2.599 4.673 1.00 31.13 103 LEU A N 1
ATOM 783 C CA . LEU A 1 99 ? -22.198 2.429 5.285 1.00 39.22 103 LEU A CA 1
ATOM 784 C C . LEU A 1 99 ? -23.279 3.156 4.497 1.00 38.61 103 LEU A C 1
ATOM 785 O O . LEU A 1 99 ? -24.434 2.720 4.473 1.00 37.73 103 LEU A O 1
ATOM 790 N N . LEU A 1 100 ? -22.920 4.243 3.818 1.00 33.49 104 LEU A N 1
ATOM 791 C CA . LEU A 1 100 ? -23.894 4.926 2.981 1.00 32.88 104 LEU A CA 1
ATOM 792 C C . LEU A 1 100 ? -24.236 4.072 1.769 1.00 27.90 104 LEU A C 1
ATOM 793 O O . LEU A 1 100 ? -25.402 3.982 1.367 1.00 31.26 104 LEU A O 1
ATOM 798 N N . LEU A 1 101 ? -23.235 3.401 1.202 1.00 26.53 105 LEU A N 1
ATOM 799 C CA . LEU A 1 101 ? -23.482 2.541 0.054 1.00 31.21 105 LEU A CA 1
ATOM 800 C C . LEU A 1 101 ? -24.301 1.326 0.450 1.00 34.93 105 LEU A C 1
ATOM 801 O O . LEU A 1 101 ? -25.182 0.894 -0.302 1.00 30.50 105 LEU A O 1
ATOM 806 N N . THR A 1 102 ? -24.010 0.754 1.619 1.00 33.31 106 THR A N 1
ATOM 807 C CA . THR A 1 102 ? -24.713 -0.454 2.026 1.00 35.52 106 THR A CA 1
ATOM 808 C C . THR A 1 102 ? -26.205 -0.200 2.203 1.00 36.94 106 THR A C 1
ATOM 809 O O . THR A 1 102 ? -27.022 -1.071 1.881 1.00 41.58 106 THR A O 1
ATOM 813 N N . GLN A 1 103 ? -26.597 0.989 2.655 1.00 32.87 107 GLN A N 1
ATOM 814 C CA . GLN A 1 103 ? -28.021 1.223 2.845 1.00 39.35 107 GLN A CA 1
ATOM 815 C C . GLN A 1 103 ? -28.704 1.876 1.651 1.00 36.42 107 GLN A C 1
ATOM 816 O O . GLN A 1 103 ? -29.891 1.632 1.429 1.00 33.59 107 GLN A O 1
ATOM 822 N N . LEU A 1 104 ? -27.993 2.678 0.858 1.00 34.98 108 LEU A N 1
ATOM 823 C CA . LEU A 1 104 ? -28.631 3.311 -0.292 1.00 32.99 108 LEU A CA 1
ATOM 824 C C . LEU A 1 104 ? -28.644 2.384 -1.506 1.00 29.07 108 LEU A C 1
ATOM 825 O O . LEU A 1 104 ? -29.539 2.478 -2.353 1.00 30.87 108 LEU A O 1
ATOM 830 N N . LYS A 1 105 ? -27.659 1.496 -1.605 1.00 28.47 109 LYS A N 1
ATOM 831 C CA . LYS A 1 105 ? -27.527 0.559 -2.717 1.00 28.49 109 LYS A CA 1
ATOM 832 C C . LYS A 1 105 ? -27.665 1.176 -4.114 1.00 28.31 109 LYS A C 1
ATOM 833 O O . LYS A 1 105 ? -28.508 0.744 -4.906 1.00 29.89 109 LYS A O 1
ATOM 839 N N . PRO A 1 106 ? -26.828 2.154 -4.466 1.00 30.61 110 PRO A N 1
ATOM 840 C CA . PRO A 1 106 ? -26.851 2.669 -5.838 1.00 23.26 110 PRO A CA 1
ATOM 841 C C . PRO A 1 106 ? -26.350 1.614 -6.810 1.00 23.80 110 PRO A C 1
ATOM 842 O O . PRO A 1 106 ? -25.668 0.662 -6.432 1.00 25.65 110 PRO A O 1
ATOM 846 N N . GLN A 1 107 ? -26.694 1.793 -8.089 1.00 21.01 111 GLN A N 1
ATOM 847 C CA . GLN A 1 107 ? -26.148 0.917 -9.115 1.00 20.75 111 GLN A CA 1
ATOM 848 C C . GLN A 1 107 ? -24.727 1.310 -9.514 1.00 21.79 111 GLN A C 1
ATOM 849 O O . GLN A 1 107 ? -23.938 0.449 -9.915 1.00 24.34 111 GLN A O 1
ATOM 855 N N . ILE A 1 108 ? -24.420 2.606 -9.474 1.00 20.20 112 ILE A N 1
ATOM 856 C CA . ILE A 1 108 ? -23.143 3.170 -9.907 1.00 19.25 112 ILE A CA 1
ATOM 857 C C . ILE A 1 108 ? -22.736 4.234 -8.898 1.00 20.32 112 ILE A C 1
ATOM 858 O O . ILE A 1 108 ? -23.588 4.906 -8.312 1.00 20.93 112 ILE A O 1
ATOM 863 N N . ILE A 1 109 ? -21.427 4.432 -8.711 1.00 17.15 113 ILE A N 1
ATOM 864 C CA . ILE A 1 109 ? -20.975 5.576 -7.924 1.00 19.40 113 ILE A CA 1
ATOM 865 C C . ILE A 1 109 ? -19.905 6.313 -8.719 1.00 15.67 113 ILE A C 1
ATOM 866 O O . ILE A 1 109 ? -18.900 5.709 -9.120 1.00 18.28 113 ILE A O 1
ATOM 871 N N . PHE A 1 110 ? -20.171 7.598 -9.002 1.00 17.31 114 PHE A N 1
ATOM 872 C CA . PHE A 1 110 ? -19.200 8.509 -9.613 1.00 13.41 114 PHE A CA 1
ATOM 873 C C . PHE A 1 110 ? -18.260 9.008 -8.516 1.00 14.46 114 PHE A C 1
ATOM 874 O O . PHE A 1 110 ? -18.715 9.468 -7.466 1.00 17.57 114 PHE A O 1
ATOM 882 N N . PHE A 1 111 ? -16.950 9.021 -8.777 1.00 16.78 115 PHE A N 1
ATOM 883 C CA . PHE A 1 111 ? -16.046 9.429 -7.710 1.00 16.06 115 PHE A CA 1
ATOM 884 C C . PHE A 1 111 ? -14.791 10.081 -8.268 1.00 16.13 115 PHE A C 1
ATOM 885 O O . PHE A 1 111 ? -14.475 9.960 -9.455 1.00 15.20 115 PHE A O 1
ATOM 893 N N . ASP A 1 112 ? -14.088 10.760 -7.357 1.00 16.07 116 ASP A N 1
ATOM 894 C CA . ASP A 1 112 ? -12.738 11.302 -7.529 1.00 17.27 116 ASP A CA 1
ATOM 895 C C . ASP A 1 112 ? -11.781 10.611 -6.567 1.00 16.70 116 ASP A C 1
ATOM 896 O O . ASP A 1 112 ? -12.143 10.377 -5.413 1.00 19.93 116 ASP A O 1
ATOM 901 N N . PHE A 1 113 ? -10.535 10.354 -7.013 1.00 14.48 117 PHE A N 1
ATOM 902 C CA . PHE A 1 113 ? -9.376 10.203 -6.112 1.00 18.33 117 PHE A CA 1
ATOM 903 C C . PHE A 1 113 ? -9.313 8.966 -5.207 1.00 22.58 117 PHE A C 1
ATOM 904 O O . PHE A 1 113 ? -8.209 8.535 -4.858 1.00 18.39 117 PHE A O 1
ATOM 912 N N . VAL A 1 114 ? -10.444 8.414 -4.767 1.00 21.15 118 VAL A N 1
ATOM 913 C CA . VAL A 1 114 ? -10.431 7.390 -3.695 1.00 22.32 118 VAL A CA 1
ATOM 914 C C . VAL A 1 114 ? -10.284 6.018 -4.355 1.00 28.36 118 VAL A C 1
ATOM 915 O O . VAL A 1 114 ? -11.263 5.302 -4.593 1.00 23.76 118 VAL A O 1
ATOM 919 N N . PHE A 1 115 ? -9.027 5.613 -4.614 1.00 22.43 119 PHE A N 1
ATOM 920 C CA . PHE A 1 115 ? -8.774 4.388 -5.366 1.00 27.10 119 PHE A CA 1
ATOM 921 C C . PHE A 1 115 ? -9.090 3.135 -4.560 1.00 28.99 119 PHE A C 1
ATOM 922 O O . PHE A 1 115 ? -9.068 2.030 -5.115 1.00 25.77 119 PHE A O 1
ATOM 930 N N . TRP A 1 116 ? -9.363 3.284 -3.270 1.00 27.12 120 TRP A N 1
ATOM 931 C CA . TRP A 1 116 ? -9.831 2.145 -2.501 1.00 28.75 120 TRP A CA 1
ATOM 932 C C . TRP A 1 116 ? -11.266 1.779 -2.834 1.00 31.45 120 TRP A C 1
ATOM 933 O O . TRP A 1 116 ? -11.681 0.652 -2.542 1.00 32.57 120 TRP A O 1
ATOM 944 N N . LEU A 1 117 ? -12.034 2.692 -3.413 1.00 27.23 121 LEU A N 1
ATOM 945 C CA . LEU A 1 117 ? -13.481 2.518 -3.534 1.00 25.65 121 LEU A CA 1
ATOM 946 C C . LEU A 1 117 ? -13.863 1.353 -4.443 1.00 29.13 121 LEU A C 1
ATOM 947 O O . LEU A 1 117 ? -14.779 0.596 -4.090 1.00 30.24 121 LEU A O 1
ATOM 952 N N . PRO A 1 118 ? -13.218 1.151 -5.599 1.00 26.78 122 PRO A N 1
ATOM 953 C CA . PRO A 1 118 ? -13.628 0.023 -6.453 1.00 28.40 122 PRO A CA 1
ATOM 954 C C . PRO A 1 118 ? -13.545 -1.347 -5.772 1.00 33.77 122 PRO A C 1
ATOM 955 O O . PRO A 1 118 ? -14.197 -2.278 -6.258 1.00 32.95 122 PRO A O 1
ATOM 959 N N . LYS A 1 119 ? -12.775 -1.504 -4.678 1.00 33.69 123 LYS A N 1
ATOM 960 C CA . LYS A 1 119 ? -12.781 -2.763 -3.938 1.00 35.43 123 LYS A CA 1
ATOM 961 C C . LYS A 1 119 ? -14.030 -2.872 -3.057 1.00 35.46 123 LYS A C 1
ATOM 962 O O . LYS A 1 119 ? -14.634 -3.945 -2.980 1.00 42.43 123 LYS A O 1
ATOM 968 N N . ILE A 1 120 ? -14.468 -1.786 -2.413 1.00 32.21 124 ILE A N 1
ATOM 969 C CA . ILE A 1 120 ? -15.762 -1.808 -1.724 1.00 34.10 124 ILE A CA 1
ATOM 970 C C . ILE A 1 120 ? -16.890 -2.098 -2.710 1.00 36.63 124 ILE A C 1
ATOM 971 O O . ILE A 1 120 ? -17.756 -2.947 -2.458 1.00 36.70 124 ILE A O 1
ATOM 976 N N . THR A 1 121 ? -16.912 -1.391 -3.847 1.00 32.44 125 THR A N 1
ATOM 977 C CA . THR A 1 121 ? -18.081 -1.488 -4.715 1.00 29.20 125 THR A CA 1
ATOM 978 C C . THR A 1 121 ? -18.183 -2.857 -5.382 1.00 33.27 125 THR A C 1
ATOM 979 O O . THR A 1 121 ? -19.287 -3.399 -5.517 1.00 31.76 125 THR A O 1
ATOM 983 N N . GLN A 1 122 ? -17.059 -3.432 -5.820 1.00 32.19 126 GLN A N 1
ATOM 984 C CA . GLN A 1 122 ? -17.115 -4.754 -6.443 1.00 38.40 126 GLN A CA 1
ATOM 985 C C . GLN A 1 122 ? -17.695 -5.780 -5.482 1.00 39.28 126 GLN A C 1
ATOM 986 O O . GLN A 1 122 ? -18.385 -6.712 -5.908 1.00 39.38 126 GLN A O 1
ATOM 992 N N . ARG A 1 123 ? -17.441 -5.601 -4.187 1.00 34.19 127 ARG A N 1
ATOM 993 C CA . ARG A 1 123 ? -17.994 -6.483 -3.167 1.00 40.02 127 ARG A CA 1
ATOM 994 C C . ARG A 1 123 ? -19.495 -6.283 -2.994 1.00 40.74 127 ARG A C 1
ATOM 995 O O . ARG A 1 123 ? -20.218 -7.249 -2.716 1.00 39.98 127 ARG A O 1
ATOM 1003 N N . LEU A 1 124 ? -19.985 -5.054 -3.171 1.00 37.14 128 LEU A N 1
ATOM 1004 C CA . LEU A 1 124 ? -21.396 -4.733 -3.006 1.00 34.18 128 LEU A CA 1
ATOM 1005 C C . LEU A 1 124 ? -22.200 -4.867 -4.291 1.00 33.70 128 LEU A C 1
ATOM 1006 O O . LEU A 1 124 ? -23.408 -4.608 -4.278 1.00 35.61 128 LEU A O 1
ATOM 1011 N N . GLY A 1 125 ? -21.570 -5.264 -5.390 1.00 30.97 129 GLY A N 1
ATOM 1012 C CA . GLY A 1 125 ? -22.271 -5.329 -6.651 1.00 31.87 129 GLY A CA 1
ATOM 1013 C C . GLY A 1 125 ? -22.542 -3.983 -7.271 1.00 32.08 129 GLY A C 1
ATOM 1014 O O . GLY A 1 125 ? -23.433 -3.874 -8.119 1.00 33.51 129 GLY A O 1
ATOM 1015 N N . ILE A 1 126 ? -21.790 -2.954 -6.865 1.00 31.20 130 ILE A N 1
ATOM 1016 C CA . ILE A 1 126 ? -21.903 -1.593 -7.384 1.00 27.52 130 ILE A CA 1
ATOM 1017 C C . ILE A 1 126 ? -20.773 -1.355 -8.378 1.00 27.08 130 ILE A C 1
ATOM 1018 O O . ILE A 1 126 ? -19.646 -1.824 -8.174 1.00 28.16 130 ILE A O 1
ATOM 1023 N N . LYS A 1 127 ? -21.071 -0.648 -9.469 1.00 26.59 131 LYS A N 1
ATOM 1024 C CA . LYS A 1 127 ? -20.064 -0.313 -10.466 1.00 25.19 131 LYS A CA 1
ATOM 1025 C C . LYS A 1 127 ? -19.401 1.004 -10.090 1.00 22.86 131 LYS A C 1
ATOM 1026 O O . LYS A 1 127 ? -20.074 1.957 -9.700 1.00 21.20 131 LYS A O 1
ATOM 1032 N N . SER A 1 128 ? -18.075 1.045 -10.204 1.00 23.46 132 SER A N 1
ATOM 1033 C CA . SER A 1 128 ? -17.294 2.240 -9.896 1.00 21.90 132 SER A CA 1
ATOM 1034 C C . SER A 1 128 ? -17.024 3.020 -11.178 1.00 18.56 132 SER A C 1
ATOM 1035 O O . SER A 1 128 ? -16.678 2.442 -12.211 1.00 20.40 132 SER A O 1
ATOM 1038 N N . PHE A 1 129 ? -17.225 4.336 -11.126 1.00 17.46 133 PHE A N 1
ATOM 1039 C CA . PHE A 1 129 ? -17.099 5.182 -12.308 1.00 16.39 133 PHE A CA 1
ATOM 1040 C C . PHE A 1 129 ? -16.249 6.382 -11.926 1.00 16.27 133 PHE A C 1
ATOM 1041 O O . PHE A 1 129 ? -16.716 7.271 -11.206 1.00 15.13 133 PHE A O 1
ATOM 1049 N N . LEU A 1 130 ? -15.015 6.414 -12.415 1.00 14.47 134 LEU A N 1
ATOM 1050 C CA . LEU A 1 130 ? -14.116 7.522 -12.114 1.00 15.32 134 LEU A CA 1
ATOM 1051 C C . LEU A 1 130 ? -14.476 8.677 -13.045 1.00 12.78 134 LEU A C 1
ATOM 1052 O O . LEU A 1 130 ? -14.286 8.574 -14.256 1.00 16.36 134 LEU A O 1
ATOM 1057 N N . TYR A 1 131 ? -15.034 9.757 -12.498 1.00 13.91 135 TYR A N 1
ATOM 1058 C CA . TYR A 1 131 ? -15.595 10.820 -13.326 1.00 14.84 135 TYR A CA 1
ATOM 1059 C C . TYR A 1 131 ? -14.788 12.098 -13.113 1.00 12.27 135 TYR A C 1
ATOM 1060 O O . TYR A 1 131 ? -14.879 12.743 -12.055 1.00 14.58 135 TYR A O 1
ATOM 1069 N N . PHE A 1 132 ? -14.068 12.481 -14.158 1.00 13.14 136 PHE A N 1
ATOM 1070 C CA . PHE A 1 132 ? -13.174 13.632 -14.173 1.00 12.07 136 PHE A CA 1
ATOM 1071 C C . PHE A 1 132 ? -13.884 14.861 -14.718 1.00 13.40 136 PHE A C 1
ATOM 1072 O O . PHE A 1 132 ? -14.492 14.810 -15.793 1.00 13.79 136 PHE A O 1
ATOM 1080 N N . ILE A 1 133 ? -13.750 15.980 -14.018 1.00 11.25 137 ILE A N 1
ATOM 1081 C CA . ILE A 1 133 ? -14.184 17.239 -14.611 1.00 13.75 137 ILE A CA 1
ATOM 1082 C C . ILE A 1 133 ? -13.000 18.069 -15.096 1.00 13.87 137 ILE A C 1
ATOM 1083 O O . ILE A 1 133 ? -13.188 19.217 -15.514 1.00 16.06 137 ILE A O 1
ATOM 1088 N N . ILE A 1 134 ? -11.781 17.535 -15.014 1.00 12.78 138 ILE A N 1
ATOM 1089 C CA . ILE A 1 134 ? -10.615 18.161 -15.634 1.00 14.58 138 ILE A CA 1
ATOM 1090 C C . ILE A 1 134 ? -10.461 17.642 -17.061 1.00 14.67 138 ILE A C 1
ATOM 1091 O O . ILE A 1 134 ? -11.214 16.771 -17.501 1.00 12.76 138 ILE A O 1
ATOM 1096 N N . ASN A 1 135 ? -9.484 18.170 -17.792 1.00 13.33 139 ASN A N 1
ATOM 1097 C CA . ASN A 1 135 ? -9.320 17.829 -19.205 1.00 12.36 139 ASN A CA 1
ATOM 1098 C C . ASN A 1 135 ? -8.730 16.428 -19.369 1.00 11.76 139 ASN A C 1
ATOM 1099 O O . ASN A 1 135 ? -7.697 16.132 -18.768 1.00 14.24 139 ASN A O 1
ATOM 1104 N N . PRO A 1 136 ? -9.312 15.568 -20.212 1.00 12.60 140 PRO A N 1
ATOM 1105 C CA . PRO A 1 136 ? -8.631 14.290 -20.524 1.00 13.23 140 PRO A CA 1
ATOM 1106 C C . PRO A 1 136 ? -7.298 14.485 -21.204 1.00 14.62 140 PRO A C 1
ATOM 1107 O O . PRO A 1 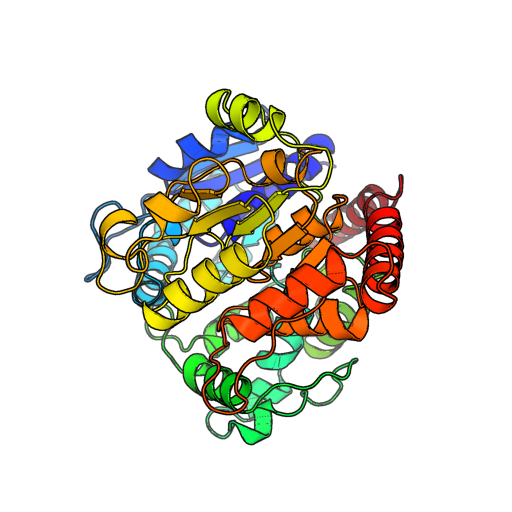136 ? -6.467 13.562 -21.210 1.00 15.08 140 PRO A O 1
ATOM 1111 N N . ALA A 1 137 ? -7.047 15.657 -21.781 1.00 13.03 141 ALA A N 1
ATOM 1112 C CA . ALA A 1 137 ? -5.717 15.901 -22.320 1.00 11.85 141 ALA A CA 1
ATOM 1113 C C . ALA A 1 137 ? -4.673 15.957 -21.215 1.00 12.50 141 ALA A C 1
ATOM 1114 O O . ALA A 1 137 ? -3.490 15.666 -21.462 1.00 13.91 141 ALA A O 1
ATOM 1116 N N . THR A 1 138 ? -5.079 16.339 -20.008 1.00 13.31 142 THR A N 1
ATOM 1117 C CA . THR A 1 138 ? -4.166 16.429 -18.875 1.00 12.86 142 THR A CA 1
ATOM 1118 C C . THR A 1 138 ? -3.836 15.046 -18.347 1.00 16.16 142 THR A C 1
ATOM 1119 O O . THR A 1 138 ? -2.663 14.677 -18.236 1.00 16.17 142 THR A O 1
ATOM 1123 N N . ILE A 1 139 ? -4.869 14.261 -18.041 1.00 13.77 143 ILE A N 1
ATOM 1124 C CA . ILE A 1 139 ? -4.643 12.896 -17.577 1.00 14.18 143 ILE A CA 1
ATOM 1125 C C . ILE A 1 139 ? -3.859 12.095 -18.607 1.00 16.57 143 ILE A C 1
ATOM 1126 O O . ILE A 1 139 ? -2.979 11.306 -18.248 1.00 18.43 143 ILE A O 1
ATOM 1131 N N . SER A 1 140 ? -4.191 12.259 -19.895 1.00 15.00 144 SER A N 1
ATOM 1132 C CA . SER A 1 140 ? -3.440 11.607 -20.977 1.00 16.30 144 SER A CA 1
ATOM 1133 C C . SER A 1 140 ? -1.965 11.970 -20.942 1.00 18.19 144 SER A C 1
ATOM 1134 O O . SER A 1 140 ? -1.098 11.137 -21.236 1.00 20.52 144 SER A O 1
ATOM 1137 N N . TYR A 1 141 ? -1.657 13.221 -20.615 1.00 15.55 145 TYR A N 1
ATOM 1138 C CA . TYR A 1 141 ? -0.289 13.688 -20.727 1.00 15.97 145 TYR A CA 1
ATOM 1139 C C . TYR A 1 141 ? 0.582 13.235 -19.559 1.00 17.97 145 TYR A C 1
ATOM 1140 O O . TYR A 1 141 ? 1.782 12.997 -19.748 1.00 20.55 145 TYR A O 1
ATOM 1149 N N . THR A 1 142 ? 0.008 13.097 -18.360 1.00 15.88 146 THR A N 1
ATOM 1150 C CA . THR A 1 142 ? 0.788 12.897 -17.148 1.00 16.06 146 THR A CA 1
ATOM 1151 C C . THR A 1 142 ? 0.651 11.517 -16.534 1.00 18.22 146 THR A C 1
ATOM 1152 O O . THR A 1 142 ? 1.514 11.130 -15.744 1.00 18.84 146 THR A O 1
ATOM 1156 N N . THR A 1 143 ? -0.419 10.794 -16.845 1.00 17.20 147 THR A N 1
ATOM 1157 C CA . THR A 1 143 ? -0.843 9.656 -16.039 1.00 18.04 147 THR A CA 1
ATOM 1158 C C . THR A 1 143 ? -1.163 8.444 -16.913 1.00 19.92 147 THR A C 1
ATOM 1159 O O . THR A 1 143 ? -1.715 7.460 -16.412 1.00 21.43 147 THR A O 1
ATOM 1163 N N . SER A 1 144 ? -0.838 8.486 -18.201 1.00 17.82 148 SER A N 1
ATOM 1164 C CA . SER A 1 144 ? -1.009 7.327 -19.049 1.00 22.55 148 SER A CA 1
ATOM 1165 C C . SER A 1 144 ? 0.084 6.317 -18.704 1.00 22.02 148 SER A C 1
ATOM 1166 O O . SER A 1 144 ? 1.074 6.671 -18.063 1.00 21.80 148 SER A O 1
ATOM 1169 N N . PRO A 1 145 ? -0.099 5.045 -19.064 1.00 21.46 149 PRO A N 1
ATOM 1170 C CA . PRO A 1 145 ? 0.840 4.008 -18.595 1.00 22.62 149 PRO A CA 1
ATOM 1171 C C . PRO A 1 145 ? 2.276 4.312 -18.989 1.00 20.28 149 PRO A C 1
ATOM 1172 O O . PRO A 1 145 ? 3.170 4.151 -18.148 1.00 23.37 149 PRO A O 1
ATOM 1176 N N . PRO A 1 146 ? 2.555 4.771 -20.217 1.00 22.24 150 PRO A N 1
ATOM 1177 C CA . PRO A 1 146 ? 3.969 5.035 -20.552 1.00 26.25 150 PRO A CA 1
ATOM 1178 C C . PRO A 1 146 ? 4.640 5.982 -19.579 1.00 28.20 150 PRO A C 1
ATOM 1179 O O . PRO A 1 146 ? 5.839 5.846 -19.315 1.00 27.70 150 PRO A O 1
ATOM 1183 N N . ARG A 1 147 ? 3.894 6.936 -19.024 1.00 24.30 151 ARG A N 1
ATOM 1184 C CA . ARG A 1 147 ? 4.473 7.825 -18.025 1.00 25.26 151 ARG A CA 1
ATOM 1185 C C . ARG A 1 147 ? 4.745 7.093 -16.726 1.00 23.62 151 ARG A C 1
ATOM 1186 O O . ARG A 1 147 ? 5.779 7.312 -16.086 1.00 22.58 151 ARG A O 1
ATOM 1194 N N . MET A 1 148 ? 3.835 6.201 -16.334 1.00 21.06 152 MET A N 1
ATOM 1195 C CA . MET A 1 148 ? 3.906 5.599 -15.014 1.00 21.07 152 MET A CA 1
ATOM 1196 C C . MET A 1 148 ? 5.014 4.549 -14.935 1.00 24.27 152 MET A C 1
ATOM 1197 O O . MET A 1 148 ? 5.600 4.346 -13.868 1.00 24.56 152 MET A O 1
ATOM 1202 N N . PHE A 1 149 ? 5.306 3.876 -16.049 1.00 24.07 153 PHE A N 1
ATOM 1203 C CA . PHE A 1 149 ? 6.296 2.803 -16.047 1.00 26.04 153 PHE A CA 1
ATOM 1204 C C . PHE A 1 149 ? 7.721 3.329 -15.969 1.00 27.97 153 PHE A C 1
ATOM 1205 O O . PHE A 1 149 ? 8.618 2.586 -15.560 1.00 26.98 153 PHE A O 1
ATOM 1213 N N . GLU A 1 150 ? 7.955 4.588 -16.355 1.00 26.86 154 GLU A N 1
ATOM 1214 C CA . GLU A 1 150 ? 9.261 5.174 -16.079 1.00 29.79 154 GLU A CA 1
ATOM 1215 C C . GLU A 1 150 ? 9.466 5.481 -14.602 1.00 29.74 154 GLU A C 1
ATOM 1216 O O . GLU A 1 150 ? 10.603 5.759 -14.208 1.00 35.27 154 GLU A O 1
ATOM 1222 N N . ALA A 1 151 ? 8.413 5.424 -13.786 1.00 28.78 155 ALA A N 1
ATOM 1223 C CA . ALA A 1 151 ? 8.500 5.475 -12.314 1.00 31.54 155 ALA A CA 1
ATOM 1224 C C . ALA A 1 151 ? 9.269 6.735 -11.909 1.00 33.54 155 ALA A C 1
ATOM 1225 O O . ALA A 1 151 ? 8.965 7.824 -12.415 1.00 34.99 155 ALA A O 1
ATOM 1227 N N . GLU A 1 152 ? 10.266 6.641 -11.028 1.00 36.72 156 GLU A N 1
ATOM 1228 C CA . GLU A 1 152 ? 11.013 7.815 -10.590 1.00 43.47 156 GLU A CA 1
ATOM 1229 C C . GLU A 1 152 ? 12.146 8.193 -11.543 1.00 39.10 156 GLU A C 1
ATOM 1230 O O . GLU A 1 152 ? 12.923 9.101 -11.232 1.00 41.75 156 GLU A O 1
ATOM 1236 N N . ASN A 1 153 ? 12.254 7.533 -12.691 1.00 39.53 157 ASN A N 1
ATOM 1237 C CA . ASN A 1 153 ? 13.180 7.939 -13.741 1.00 37.96 157 ASN A CA 1
ATOM 1238 C C . ASN A 1 153 ? 12.617 9.044 -14.627 1.00 37.27 157 ASN A C 1
ATOM 1239 O O . ASN A 1 153 ? 13.329 9.526 -15.516 1.00 42.24 157 ASN A O 1
ATOM 1244 N N . LEU A 1 154 ? 11.367 9.452 -14.402 1.00 36.48 158 LEU A N 1
ATOM 1245 C CA . LEU A 1 154 ? 10.719 10.487 -15.199 1.00 35.12 158 LEU A CA 1
ATOM 1246 C C . LEU A 1 154 ? 11.259 11.856 -14.800 1.00 31.58 158 LEU A C 1
ATOM 1247 O O . LEU A 1 154 ? 11.198 12.237 -13.627 1.00 36.35 158 LEU A O 1
ATOM 1252 N N . THR A 1 155 ? 11.774 12.599 -15.775 1.00 35.43 159 THR A N 1
ATOM 1253 C CA . THR A 1 155 ? 12.448 13.870 -15.542 1.00 31.68 159 THR A CA 1
ATOM 1254 C C . THR A 1 155 ? 11.714 15.017 -16.227 1.00 30.42 159 THR A C 1
ATOM 1255 O O . THR A 1 155 ? 10.789 14.819 -17.013 1.00 29.03 159 THR A O 1
ATOM 1259 N N . GLU A 1 156 ? 12.188 16.230 -15.937 1.00 28.78 160 GLU A N 1
ATOM 1260 C CA . GLU A 1 156 ? 11.673 17.440 -16.570 1.00 30.31 160 GLU A CA 1
ATOM 1261 C C . GLU A 1 156 ? 11.778 17.388 -18.090 1.00 29.19 160 GLU A C 1
ATOM 1262 O O . GLU A 1 156 ? 10.864 17.827 -18.802 1.00 24.19 160 GLU A O 1
ATOM 1268 N N . VAL A 1 157 ? 12.898 16.894 -18.616 1.00 28.50 161 VAL A N 1
ATOM 1269 C CA . VAL A 1 157 ? 12.997 16.818 -20.067 1.00 24.64 161 VAL A CA 1
ATOM 1270 C C . VAL A 1 157 ? 12.040 15.764 -20.608 1.00 24.47 161 VAL A C 1
ATOM 1271 O O . VAL A 1 157 ? 11.512 15.906 -21.716 1.00 24.91 161 VAL A O 1
ATOM 1275 N N . ASP A 1 158 ? 11.779 14.704 -19.833 1.00 25.90 162 ASP A N 1
ATOM 1276 C CA . ASP A 1 158 ? 10.771 13.723 -20.223 1.00 25.57 162 ASP A CA 1
ATOM 1277 C C . ASP A 1 158 ? 9.400 14.373 -20.383 1.00 22.11 162 ASP A C 1
ATOM 1278 O O . ASP A 1 158 ? 8.681 14.108 -21.354 1.00 25.91 162 ASP A O 1
ATOM 1283 N N . LEU A 1 159 ? 9.027 15.223 -19.438 1.00 24.28 163 LEU A N 1
ATOM 1284 C CA . LEU A 1 159 ? 7.710 15.840 -19.453 1.00 23.19 163 LEU A CA 1
ATOM 1285 C C . LEU A 1 159 ? 7.612 16.986 -20.447 1.00 27.10 163 LEU A C 1
ATOM 1286 O O . LEU A 1 159 ? 6.527 17.547 -20.625 1.00 24.03 163 LEU A O 1
ATOM 1291 N N . MET A 1 160 ? 8.714 17.324 -21.115 1.00 23.32 164 MET A N 1
ATOM 1292 C CA . MET A 1 160 ? 8.700 18.342 -22.150 1.00 25.17 164 MET A CA 1
ATOM 1293 C C . MET A 1 160 ? 8.102 17.812 -23.446 1.00 25.64 164 MET A C 1
ATOM 1294 O O . MET A 1 160 ? 7.778 18.603 -24.338 1.00 29.48 164 MET A O 1
ATOM 1299 N N . LYS A 1 161 ? 7.983 16.494 -23.600 1.00 27.73 165 LYS A N 1
ATOM 1300 C CA . LYS A 1 161 ? 7.343 15.921 -24.771 1.00 28.75 165 LYS A CA 1
ATOM 1301 C C . LYS A 1 161 ? 6.183 15.019 -24.362 1.00 25.20 165 LYS A C 1
ATOM 1302 O O . LYS A 1 161 ? 6.121 14.558 -23.218 1.00 24.58 165 LYS A O 1
ATOM 1308 N N . PRO A 1 162 ? 5.228 14.775 -25.256 1.00 26.95 166 PRO A N 1
ATOM 1309 C CA . PRO A 1 162 ? 4.068 13.965 -24.882 1.00 24.04 166 PRO A CA 1
ATOM 1310 C C . PRO A 1 162 ? 4.448 12.503 -24.745 1.00 27.95 166 PRO A C 1
ATOM 1311 O O . PRO A 1 162 ? 5.473 12.064 -25.289 1.00 26.86 166 PRO A O 1
ATOM 1315 N N . PRO A 1 163 ? 3.647 11.719 -24.031 1.00 24.02 167 PRO A N 1
ATOM 1316 C CA . PRO A 1 163 ? 3.887 10.273 -23.976 1.00 24.18 167 PRO A CA 1
ATOM 1317 C C . PRO A 1 163 ? 3.595 9.616 -25.316 1.00 26.17 167 PRO A C 1
ATOM 1318 O O . PRO A 1 163 ? 2.896 10.162 -26.173 1.00 27.10 167 PRO A O 1
ATOM 1322 N N . LYS A 1 164 ? 4.151 8.415 -25.491 1.00 24.10 168 LYS A N 1
ATOM 1323 C CA . LYS A 1 164 ? 4.023 7.708 -26.760 1.00 27.27 168 LYS A CA 1
ATOM 1324 C C . LYS A 1 164 ? 2.561 7.515 -27.130 1.00 22.26 168 LYS A C 1
ATOM 1325 O O . LYS A 1 164 ? 1.758 7.054 -26.312 1.00 26.47 168 LYS A O 1
ATOM 1331 N N . GLY A 1 165 ? 2.216 7.856 -28.370 1.00 24.06 169 GLY A N 1
ATOM 1332 C CA . GLY A 1 165 ? 0.859 7.703 -28.853 1.00 24.07 169 GLY A CA 1
ATOM 1333 C C . GLY A 1 165 ? -0.054 8.888 -28.608 1.00 21.95 169 GLY A C 1
ATOM 1334 O O . GLY A 1 165 ? -1.163 8.910 -29.156 1.00 27.16 169 GLY A O 1
ATOM 1335 N N . TYR A 1 166 ? 0.389 9.872 -27.829 1.00 22.66 170 TYR A N 1
ATOM 1336 C CA . TYR A 1 166 ? -0.407 11.056 -27.538 1.00 20.67 170 TYR A CA 1
ATOM 1337 C C . TYR A 1 166 ? -0.909 11.688 -28.836 1.00 22.59 170 TYR A C 1
ATOM 1338 O O . TYR A 1 166 ? -0.123 11.867 -29.779 1.00 23.44 170 TYR A O 1
ATOM 1347 N N . PRO A 1 167 ? -2.197 12.026 -28.928 1.00 22.47 171 PRO A N 1
ATOM 1348 C CA . PRO A 1 167 ? -2.805 12.338 -30.230 1.00 23.78 171 PRO A CA 1
ATOM 1349 C C . PRO A 1 167 ? -2.555 13.748 -30.739 1.00 23.10 171 PRO A C 1
ATOM 1350 O O . PRO A 1 167 ? -2.948 14.055 -31.868 1.00 25.09 171 PRO A O 1
ATOM 1354 N N . THR A 1 168 ? -1.897 14.600 -29.964 1.00 25.03 172 THR A N 1
ATOM 1355 C CA . THR A 1 168 ? -1.881 16.030 -30.226 1.00 26.23 172 THR A CA 1
ATOM 1356 C C . THR A 1 168 ? -0.508 16.601 -29.866 1.00 24.89 172 THR A C 1
ATOM 1357 O O . THR A 1 168 ? 0.268 15.967 -29.147 1.00 26.19 172 THR A O 1
ATOM 1361 N N . SER A 1 169 ? -0.188 17.789 -30.401 1.00 24.29 173 SER A N 1
ATOM 1362 C CA . SER A 1 169 ? 1.101 18.440 -30.157 1.00 26.35 173 SER A CA 1
ATOM 1363 C C . SER A 1 169 ? 0.892 19.808 -29.519 1.00 24.59 173 SER A C 1
ATOM 1364 O O . SER A 1 169 ? 0.108 20.615 -30.026 1.00 26.74 173 SER A O 1
ATOM 1367 N N . PHE A 1 170 ? 1.601 20.072 -28.422 1.00 20.99 174 PHE A N 1
ATOM 1368 C CA . PHE A 1 170 ? 1.689 21.426 -27.872 1.00 22.37 174 PHE A CA 1
ATOM 1369 C C . PHE A 1 170 ? 2.965 21.509 -27.045 1.00 24.40 174 PHE A C 1
ATOM 1370 O O . PHE A 1 170 ? 3.559 20.486 -26.687 1.00 25.74 174 PHE A O 1
ATOM 1378 N N . ASN A 1 171 ? 3.373 22.738 -26.732 1.00 23.13 175 ASN A N 1
ATOM 1379 C CA . ASN A 1 171 ? 4.670 22.989 -26.113 1.00 22.87 175 ASN A CA 1
ATOM 1380 C C . ASN A 1 171 ? 4.496 23.453 -24.674 1.00 21.27 175 ASN A C 1
ATOM 1381 O O . ASN A 1 171 ? 3.638 24.292 -24.384 1.00 25.59 175 ASN A O 1
ATOM 1386 N N . LEU A 1 172 ? 5.277 22.877 -23.771 1.00 17.08 176 LEU A N 1
ATOM 1387 C CA . LEU A 1 172 ? 5.357 23.375 -22.411 1.00 18.35 176 LEU A CA 1
ATOM 1388 C C . LEU A 1 172 ? 6.620 24.206 -22.261 1.00 17.35 176 LEU A C 1
ATOM 1389 O O . LEU A 1 172 ? 7.605 24.011 -22.979 1.00 18.08 176 LEU A O 1
ATOM 1394 N N . GLN A 1 173 ? 6.569 25.168 -21.349 1.00 16.33 177 GLN A N 1
ATOM 1395 C CA . GLN A 1 173 ? 7.756 25.914 -20.988 1.00 18.06 177 GLN A CA 1
ATOM 1396 C C . GLN A 1 173 ? 8.549 25.132 -19.952 1.00 18.02 177 GLN A C 1
ATOM 1397 O O . GLN A 1 173 ? 8.009 24.280 -19.238 1.00 18.48 177 GLN A O 1
ATOM 1403 N N . SER A 1 174 ? 9.841 25.462 -19.844 1.00 14.73 178 SER A N 1
ATOM 1404 C CA . SER A 1 174 ? 10.736 24.764 -18.923 1.00 18.96 178 SER A CA 1
ATOM 1405 C C . SER A 1 174 ? 10.174 24.708 -17.503 1.00 19.56 178 SER A C 1
ATOM 1406 O O . SER A 1 174 ? 10.153 23.648 -16.871 1.00 19.07 178 SER A O 1
ATOM 1409 N N . HIS A 1 175 ? 9.719 25.847 -16.973 1.00 16.86 179 HIS A N 1
ATOM 1410 C CA . HIS A 1 175 ? 9.258 25.840 -15.588 1.00 16.65 179 HIS A CA 1
ATOM 1411 C C . HIS A 1 175 ? 7.986 25.013 -15.420 1.00 16.39 179 HIS A C 1
ATOM 1412 O O . HIS A 1 175 ? 7.734 24.493 -14.330 1.00 20.03 179 HIS A O 1
ATOM 1419 N N . GLU A 1 176 ? 7.181 24.877 -16.469 1.00 16.30 180 GLU A N 1
ATOM 1420 C CA . GLU A 1 176 ? 6.001 24.024 -16.363 1.00 18.03 180 GLU A CA 1
ATOM 1421 C C . GLU A 1 176 ? 6.369 22.554 -16.318 1.00 18.59 180 GLU A C 1
ATOM 1422 O O . GLU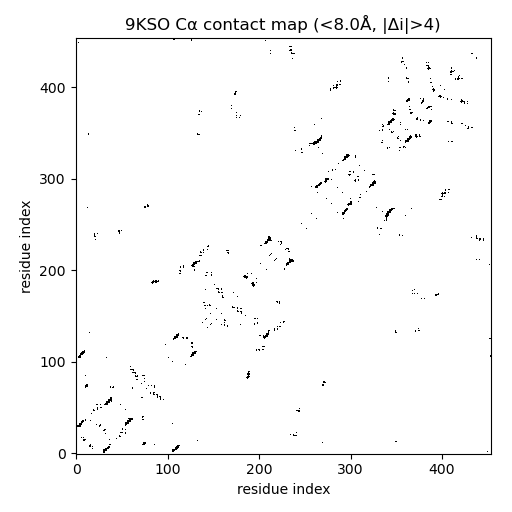 A 1 176 ? 5.802 21.796 -15.523 1.00 20.85 180 GLU A O 1
ATOM 1428 N N . ALA A 1 177 ? 7.299 22.120 -17.166 1.00 17.11 181 ALA A N 1
ATOM 1429 C CA . ALA A 1 177 ? 7.710 20.724 -17.103 1.00 16.74 181 ALA A CA 1
ATOM 1430 C C . ALA A 1 177 ? 8.416 20.427 -15.790 1.00 20.58 181 ALA A C 1
ATOM 1431 O O . ALA A 1 177 ? 8.298 19.317 -15.266 1.00 23.07 181 ALA A O 1
ATOM 1433 N N . LYS A 1 178 ? 9.139 21.413 -15.243 1.00 18.67 182 LYS A N 1
ATOM 1434 C CA . LYS A 1 178 ? 9.763 21.268 -13.929 1.00 22.24 182 LYS A CA 1
ATOM 1435 C C . LYS A 1 178 ? 8.709 21.076 -12.851 1.00 23.15 182 LYS A C 1
ATOM 1436 O O . LYS A 1 178 ? 8.856 20.225 -11.968 1.00 24.30 182 LYS A O 1
ATOM 1442 N N . HIS A 1 179 ? 7.630 21.856 -12.920 1.00 20.00 183 HIS A N 1
ATOM 1443 C CA . HIS A 1 179 ? 6.546 21.725 -11.956 1.00 23.40 183 HIS A CA 1
ATOM 1444 C C . HIS A 1 179 ? 5.917 20.343 -12.023 1.00 21.55 183 HIS A C 1
ATOM 1445 O O . HIS A 1 179 ? 5.735 19.681 -10.994 1.00 23.82 183 HIS A O 1
ATOM 1452 N N . LEU A 1 180 ? 5.599 19.886 -13.231 1.00 17.53 184 LEU A N 1
ATOM 1453 C CA . LEU A 1 180 ? 4.987 18.568 -13.394 1.00 17.90 184 LEU A CA 1
ATOM 1454 C C . LEU A 1 180 ? 5.917 17.448 -12.935 1.00 21.69 184 LEU A C 1
ATOM 1455 O O . LEU A 1 180 ? 5.453 16.454 -12.371 1.00 20.86 184 LEU A O 1
ATOM 1460 N N . ALA A 1 181 ? 7.226 17.571 -13.180 1.00 19.61 185 ALA A N 1
ATOM 1461 C CA . ALA A 1 181 ? 8.134 16.493 -12.786 1.00 21.12 185 ALA A CA 1
ATOM 1462 C C . ALA A 1 181 ? 8.263 16.381 -11.275 1.00 23.03 185 ALA A C 1
ATOM 1463 O O . ALA A 1 181 ? 8.421 15.271 -10.753 1.00 26.00 185 ALA A O 1
ATOM 1465 N N . SER A 1 182 ? 8.212 17.502 -10.557 1.00 24.68 186 SER A N 1
ATOM 1466 C CA . SER A 1 182 ? 8.396 17.452 -9.111 1.00 24.64 186 SER A CA 1
ATOM 1467 C C . SER A 1 182 ? 7.100 17.138 -8.369 1.00 27.13 186 SER A C 1
ATOM 1468 O O . SER A 1 182 ? 7.088 16.264 -7.495 1.00 29.08 186 SER A O 1
ATOM 1471 N N . THR A 1 183 ? 5.996 17.807 -8.731 1.00 23.89 187 THR A N 1
ATOM 1472 C CA . THR A 1 183 ? 4.767 17.682 -7.947 1.00 22.59 187 THR A CA 1
ATOM 1473 C C . THR A 1 183 ? 4.150 16.297 -8.067 1.00 21.54 187 THR A C 1
ATOM 1474 O O . THR A 1 183 ? 3.462 15.841 -7.149 1.00 24.26 187 THR A O 1
ATOM 1478 N N . ARG A 1 184 ? 4.341 15.662 -9.209 1.00 21.44 188 ARG A N 1
ATOM 1479 C CA . ARG A 1 184 ? 3.996 14.280 -9.502 1.00 23.38 188 ARG A CA 1
ATOM 1480 C C . ARG A 1 184 ? 4.354 13.308 -8.376 1.00 26.62 188 ARG A C 1
ATOM 1481 O O . ARG A 1 184 ? 3.609 12.359 -8.092 1.00 23.34 188 ARG A O 1
ATOM 1489 N N . LYS A 1 185 ? 5.505 13.526 -7.742 1.00 26.55 189 LYS A N 1
ATOM 1490 C CA . LYS A 1 185 ? 5.996 12.623 -6.707 1.00 28.59 189 LYS A CA 1
ATOM 1491 C C . LYS A 1 185 ? 5.581 13.019 -5.301 1.00 26.61 189 LYS A C 1
ATOM 1492 O O . LYS A 1 185 ? 5.803 12.237 -4.367 1.00 28.41 189 LYS A O 1
ATOM 1498 N N . ILE A 1 186 ? 4.982 14.185 -5.126 1.00 24.80 190 ILE A N 1
ATOM 1499 C CA . ILE A 1 186 ? 4.643 14.678 -3.798 1.00 25.98 190 ILE A CA 1
ATOM 1500 C C . ILE A 1 186 ? 3.406 13.947 -3.292 1.00 30.50 190 ILE A C 1
ATOM 1501 O O . ILE A 1 186 ? 2.457 13.695 -4.048 1.00 23.87 190 ILE A O 1
ATOM 1506 N N . GLU A 1 187 ? 3.429 13.592 -2.007 1.00 28.02 191 GLU A N 1
ATOM 1507 C CA . GLU A 1 187 ? 2.329 12.861 -1.390 1.00 27.22 191 GLU A CA 1
ATOM 1508 C C . GLU A 1 187 ? 1.048 13.680 -1.429 1.00 23.79 191 GLU A C 1
ATOM 1509 O O . GLU A 1 187 ? 1.041 14.872 -1.106 1.00 26.15 191 GLU A O 1
ATOM 1515 N N . PHE A 1 188 ? -0.050 13.032 -1.808 1.00 26.86 192 PHE A N 1
ATOM 1516 C CA . PHE A 1 188 ? -1.360 13.679 -1.837 1.00 21.86 192 PHE A CA 1
ATOM 1517 C C . PHE A 1 188 ? -2.333 12.733 -1.149 1.00 26.58 192 PHE A C 1
ATOM 1518 O O . PHE A 1 188 ? -3.038 11.966 -1.807 1.00 24.50 192 PHE A O 1
ATOM 1526 N N . GLY A 1 189 ? -2.356 12.799 0.176 1.00 26.58 193 GLY A N 1
ATOM 1527 C CA . GLY A 1 189 ? -3.223 11.955 0.973 1.00 27.93 193 GLY A CA 1
ATOM 1528 C C . GLY A 1 189 ? -2.645 10.598 1.326 1.00 25.37 193 GLY A C 1
ATOM 1529 O O . GLY A 1 189 ? -2.324 9.788 0.446 1.00 27.95 193 GLY A O 1
ATOM 1530 N N . SER A 1 190 ? -2.535 10.341 2.628 1.00 29.82 194 SER A N 1
ATOM 1531 C CA . SER A 1 190 ? -2.254 9.007 3.152 1.00 31.14 194 SER A CA 1
ATOM 1532 C C . SER A 1 190 ? -0.963 8.429 2.585 1.00 28.72 194 SER A C 1
ATOM 1533 O O . SER A 1 190 ? -0.853 7.222 2.376 1.00 31.02 194 SER A O 1
ATOM 1536 N N . GLY A 1 191 ? 0.008 9.289 2.291 1.00 34.91 195 GLY A N 1
ATOM 1537 C CA . GLY A 1 191 ? 1.304 8.836 1.838 1.00 31.05 195 GLY A CA 1
ATOM 1538 C C . GLY A 1 191 ? 1.380 8.310 0.423 1.00 32.44 195 GLY A C 1
ATOM 1539 O O . GLY A 1 191 ? 2.363 7.650 0.084 1.00 34.26 195 GLY A O 1
ATOM 1540 N N . ILE A 1 192 ? 0.393 8.580 -0.423 1.00 23.00 196 ILE A N 1
ATOM 1541 C CA . ILE A 1 192 ? 0.403 8.112 -1.804 1.00 26.10 196 ILE A CA 1
ATOM 1542 C C . ILE A 1 192 ? 0.863 9.260 -2.695 1.00 25.86 196 ILE A C 1
ATOM 1543 O O . ILE A 1 192 ? 0.278 10.350 -2.629 1.00 29.03 196 ILE A O 1
ATOM 1548 N N . PRO A 1 193 ? 1.891 9.063 -3.515 1.00 27.35 197 PRO A N 1
ATOM 1549 C CA . PRO A 1 193 ? 2.302 10.115 -4.455 1.00 24.49 197 PRO A CA 1
ATOM 1550 C C . PRO A 1 193 ? 1.161 10.473 -5.400 1.00 23.25 197 PRO A C 1
ATOM 1551 O O . PRO A 1 193 ? 0.367 9.619 -5.798 1.00 19.29 197 PRO A O 1
ATOM 1555 N N . PHE A 1 194 ? 1.102 11.755 -5.778 1.00 23.52 198 PHE A N 1
ATOM 1556 C CA . PHE A 1 194 ? -0.056 12.262 -6.520 1.00 24.04 198 PHE A CA 1
ATOM 1557 C C . PHE A 1 194 ? -0.369 11.431 -7.763 1.00 22.48 198 PHE A C 1
ATOM 1558 O O . PHE A 1 194 ? -1.504 10.974 -7.941 1.00 18.53 198 PHE A O 1
ATOM 1566 N N . SER A 1 195 ? 0.608 11.234 -8.653 1.00 20.53 199 SER A N 1
ATOM 1567 C CA . SER A 1 195 ? 0.267 10.550 -9.899 1.00 22.54 199 SER A CA 1
ATOM 1568 C C . SER A 1 195 ? -0.025 9.075 -9.666 1.00 21.96 199 SER A C 1
ATOM 1569 O O . SER A 1 195 ? -0.834 8.485 -10.393 1.00 22.46 199 SER A O 1
ATOM 1572 N N . VAL A 1 196 ? 0.608 8.471 -8.653 1.00 24.78 200 VAL A N 1
ATOM 1573 C CA . VAL A 1 196 ? 0.300 7.086 -8.294 1.00 21.14 200 VAL A CA 1
ATOM 1574 C C . VAL A 1 196 ? -1.175 6.944 -7.947 1.00 22.40 200 VAL A C 1
ATOM 1575 O O . VAL A 1 196 ? -1.855 6.034 -8.440 1.00 20.75 200 VAL A O 1
ATOM 1579 N N . ARG A 1 197 ? -1.687 7.849 -7.108 1.00 21.98 201 ARG A N 1
ATOM 1580 C CA . ARG A 1 197 ? -3.103 7.864 -6.737 1.00 22.40 201 ARG A CA 1
ATOM 1581 C C . ARG A 1 197 ? -4.010 7.901 -7.960 1.00 21.24 201 ARG A C 1
ATOM 1582 O O . ARG A 1 197 ? -4.923 7.078 -8.102 1.00 21.52 201 ARG A O 1
ATOM 1590 N N . SER A 1 198 ? -3.818 8.898 -8.831 1.00 20.33 202 SER A N 1
ATOM 1591 C CA . SER A 1 198 ? -4.687 8.997 -9.998 1.00 21.28 202 SER A CA 1
ATOM 1592 C C . SER A 1 198 ? -4.559 7.762 -10.871 1.00 22.70 202 SER A C 1
ATOM 1593 O O . SER A 1 198 ? -5.540 7.285 -11.447 1.00 20.15 202 SER A O 1
ATOM 1596 N N . TYR A 1 199 ? -3.349 7.228 -10.968 1.00 22.08 203 TYR A N 1
ATOM 1597 C CA . TYR A 1 199 ? -3.123 6.037 -11.765 1.00 20.93 203 TYR A CA 1
ATOM 1598 C C . TYR A 1 199 ? -3.829 4.835 -11.155 1.00 19.80 203 TYR A C 1
ATOM 1599 O O . TYR A 1 199 ? -4.403 4.012 -11.881 1.00 20.81 203 TYR A O 1
ATOM 1608 N N . ASN A 1 200 ? -3.786 4.726 -9.825 1.00 23.93 204 ASN A N 1
ATOM 1609 C CA . ASN A 1 200 ? -4.515 3.661 -9.137 1.00 23.74 204 ASN A CA 1
ATOM 1610 C C . ASN A 1 200 ? -6.016 3.759 -9.405 1.00 23.82 204 ASN A C 1
ATOM 1611 O O . ASN A 1 200 ? -6.684 2.737 -9.604 1.00 23.50 204 ASN A O 1
ATOM 1616 N N . CYS A 1 201 ? -6.567 4.982 -9.431 1.00 21.24 205 CYS A N 1
ATOM 1617 C CA . CYS A 1 201 ? -7.987 5.138 -9.742 1.00 19.08 205 CYS A CA 1
ATOM 1618 C C . CYS A 1 201 ? -8.287 4.682 -11.163 1.00 20.18 205 CYS A C 1
ATOM 1619 O O . CYS A 1 201 ? -9.258 3.953 -11.397 1.00 20.91 205 CYS A O 1
ATOM 1622 N N . LEU A 1 202 ? -7.444 5.074 -12.125 1.00 16.58 206 LEU A N 1
ATOM 1623 C CA . LEU A 1 202 ? -7.665 4.711 -13.518 1.00 17.57 206 LEU A CA 1
ATOM 1624 C C . LEU A 1 202 ? -7.583 3.205 -13.708 1.00 17.91 206 LEU A C 1
ATOM 1625 O O . LEU A 1 202 ? -8.346 2.626 -14.490 1.00 20.39 206 LEU A O 1
ATOM 1630 N N . SER A 1 203 ? -6.652 2.556 -13.000 1.00 19.27 207 SER A N 1
ATOM 1631 C CA . SER A 1 203 ? -6.399 1.137 -13.227 1.00 22.17 207 SER A CA 1
ATOM 1632 C C . SER A 1 203 ? -7.457 0.246 -12.588 1.00 24.93 207 SER A C 1
ATOM 1633 O O . SER A 1 203 ? -7.763 -0.822 -13.128 1.00 23.84 207 SER A O 1
ATOM 1636 N N . LEU A 1 204 ? -8.008 0.657 -11.449 1.00 20.62 208 LEU A N 1
ATOM 1637 C CA . LEU A 1 204 ? -8.900 -0.186 -10.658 1.00 25.18 208 LEU A CA 1
ATOM 1638 C C . LEU A 1 204 ? -10.381 0.075 -10.890 1.00 26.04 208 LEU A C 1
ATOM 1639 O O . LEU A 1 204 ? -11.208 -0.782 -10.544 1.00 24.79 208 LEU A O 1
ATOM 1644 N N . THR A 1 205 ? -10.745 1.246 -11.395 1.00 23.96 209 THR A N 1
ATOM 1645 C CA . THR A 1 205 ? -12.156 1.529 -11.609 1.00 20.38 209 THR A CA 1
ATOM 1646 C C . THR A 1 205 ? -12.731 0.621 -12.699 1.00 21.68 209 THR A C 1
ATOM 1647 O O . THR A 1 205 ? -12.025 0.132 -13.587 1.00 23.87 209 THR A O 1
ATOM 1651 N N . ASP A 1 206 ? -14.055 0.416 -12.645 1.00 22.14 210 ASP A N 1
ATOM 1652 C CA . ASP A 1 206 ? -14.716 -0.330 -13.712 1.00 22.00 210 ASP A CA 1
ATOM 1653 C C . ASP A 1 206 ? -14.725 0.455 -15.017 1.00 20.51 210 ASP A C 1
ATOM 1654 O O . ASP A 1 206 ? -14.493 -0.107 -16.094 1.00 19.42 210 ASP A O 1
ATOM 1659 N N . ALA A 1 207 ? -15.014 1.753 -14.950 1.00 21.01 211 ALA A N 1
ATOM 1660 C CA . ALA A 1 207 ? -15.044 2.567 -16.154 1.00 18.40 211 ALA A CA 1
ATOM 1661 C C . ALA A 1 207 ? -14.650 3.992 -15.777 1.00 15.13 211 ALA A C 1
ATOM 1662 O O . ALA A 1 207 ? -14.606 4.347 -14.600 1.00 15.87 211 ALA A O 1
ATOM 1664 N N . ILE A 1 208 ? -14.365 4.799 -16.804 1.00 16.29 212 ILE A N 1
ATOM 1665 C CA . ILE A 1 208 ? -13.913 6.179 -16.651 1.00 16.17 212 ILE A CA 1
ATOM 1666 C C . ILE A 1 208 ? -14.837 7.098 -17.449 1.00 14.79 212 ILE A C 1
ATOM 1667 O O . ILE A 1 208 ? -15.333 6.728 -18.515 1.00 17.04 212 ILE A O 1
ATOM 1672 N N . GLY A 1 209 ? -15.035 8.316 -16.952 1.00 16.02 213 GLY A N 1
ATOM 1673 C CA . GLY A 1 209 ? -15.751 9.329 -17.709 1.00 13.35 213 GLY A CA 1
ATOM 1674 C C . GLY A 1 209 ? -15.104 10.688 -17.542 1.00 11.44 213 GLY A C 1
ATOM 1675 O O . GLY A 1 209 ? -14.439 10.961 -16.541 1.00 12.61 213 GLY A O 1
ATOM 1676 N N . PHE A 1 210 ? -15.299 11.535 -18.548 1.00 14.22 214 PHE A N 1
ATOM 1677 C CA . PHE A 1 210 ? -14.827 12.916 -18.531 1.00 12.08 214 PHE A CA 1
ATOM 1678 C C . PHE A 1 210 ? -15.944 13.862 -18.947 1.00 14.13 214 PHE A C 1
ATOM 1679 O O . PHE A 1 210 ? -16.770 13.525 -19.795 1.00 13.37 214 PHE A O 1
ATOM 1687 N N . LYS A 1 211 ? -15.947 15.058 -18.353 1.00 12.10 215 LYS A N 1
ATOM 1688 C CA . LYS A 1 211 ? -16.599 16.214 -18.950 1.00 11.33 215 LYS A CA 1
ATOM 1689 C C . LYS A 1 211 ? -16.046 16.452 -20.349 1.00 16.36 215 LYS A C 1
ATOM 1690 O O . LYS A 1 211 ? -14.837 16.363 -20.569 1.00 15.16 215 LYS A O 1
ATOM 1696 N N . GLY A 1 212 ? -16.930 16.740 -21.308 1.00 14.32 216 GLY A N 1
ATOM 1697 C CA . GLY A 1 212 ? -16.452 17.059 -22.648 1.00 14.61 216 GLY A CA 1
ATOM 1698 C C . GLY A 1 212 ? -17.285 16.476 -23.767 1.00 15.55 216 GLY A C 1
ATOM 1699 O O . GLY A 1 212 ? -18.276 15.790 -23.507 1.00 13.29 216 GLY A O 1
ATOM 1700 N N . CYS A 1 213 ? -16.920 16.775 -25.016 1.00 17.54 217 CYS A N 1
ATOM 1701 C CA . CYS A 1 213 ? -17.609 16.254 -26.188 1.00 19.63 217 CYS A CA 1
ATOM 1702 C C . CYS A 1 213 ? -16.593 15.708 -27.186 1.00 17.91 217 CYS A C 1
ATOM 1703 O O . CYS A 1 213 ? -15.396 16.003 -27.114 1.00 17.74 217 CYS A O 1
ATOM 1706 N N . ARG A 1 214 ? -17.093 14.915 -28.145 1.00 17.97 218 ARG A N 1
ATOM 1707 C CA . ARG A 1 214 ? -16.197 14.277 -29.112 1.00 20.19 218 ARG A CA 1
ATOM 1708 C C . ARG A 1 214 ? -15.407 15.309 -29.891 1.00 18.85 218 ARG A C 1
ATOM 1709 O O . ARG A 1 214 ? -14.222 15.103 -30.202 1.00 18.39 218 ARG A O 1
ATOM 1717 N N . GLU A 1 215 ? -16.054 16.425 -30.210 1.00 16.93 219 GLU A N 1
ATOM 1718 C CA . GLU A 1 215 ? -15.479 17.435 -31.084 1.00 16.80 219 GLU A CA 1
ATOM 1719 C C . GLU A 1 215 ? -14.211 18.045 -30.513 1.00 23.02 219 GLU A C 1
ATOM 1720 O O . GLU A 1 215 ? -13.346 18.488 -31.278 1.00 24.28 219 GLU A O 1
ATOM 1726 N N . ILE A 1 216 ? -14.080 18.093 -29.188 1.00 17.96 220 ILE A N 1
ATOM 1727 C CA . ILE A 1 216 ? -12.930 18.693 -28.526 1.00 15.38 220 ILE A CA 1
ATOM 1728 C C . ILE A 1 216 ? -12.121 17.658 -27.751 1.00 19.52 220 ILE A C 1
ATOM 1729 O O . ILE A 1 216 ? -10.908 17.528 -27.954 1.00 18.25 220 ILE A O 1
ATOM 1734 N N . GLU A 1 217 ? -12.777 16.903 -26.858 1.00 16.42 221 GLU A N 1
ATOM 1735 C CA . GLU A 1 217 ? -12.069 15.941 -26.014 1.00 14.88 221 GLU A CA 1
ATOM 1736 C C . GLU A 1 217 ? -11.884 14.574 -26.652 1.00 19.24 221 GLU A C 1
ATOM 1737 O O . GLU A 1 217 ? -11.145 13.754 -26.092 1.00 16.66 221 GLU A O 1
ATOM 1743 N N . GLY A 1 218 ? -12.538 14.312 -27.778 1.00 18.75 222 GLY A N 1
ATOM 1744 C CA . GLY A 1 218 ? -12.530 13.013 -28.423 1.00 22.38 222 GLY A CA 1
ATOM 1745 C C . GLY A 1 218 ? -11.187 12.317 -28.551 1.00 22.88 222 GLY A C 1
ATOM 1746 O O . GLY A 1 218 ? -11.032 11.167 -28.123 1.00 22.12 222 GLY A O 1
ATOM 1747 N N . PRO A 1 219 ? -10.191 12.971 -29.158 1.00 19.25 223 PRO A N 1
ATOM 1748 C CA . PRO A 1 219 ? -8.904 12.274 -29.341 1.00 19.49 223 PRO A CA 1
ATOM 1749 C C . PRO A 1 219 ? -8.259 11.814 -28.042 1.00 19.03 223 PRO A C 1
ATOM 1750 O O . PRO A 1 219 ? -7.562 10.785 -28.033 1.00 21.83 223 PRO A O 1
ATOM 1754 N N . TYR A 1 220 ? -8.454 12.542 -26.941 1.00 17.94 224 TYR A N 1
ATOM 1755 C CA . TYR A 1 220 ? -7.841 12.160 -25.680 1.00 16.70 224 TYR A CA 1
ATOM 1756 C C . TYR A 1 220 ? -8.583 10.996 -25.032 1.00 18.15 224 TYR A C 1
ATOM 1757 O O . TYR A 1 220 ? -7.961 10.102 -24.442 1.00 18.49 224 TYR A O 1
ATOM 1766 N N . VAL A 1 221 ? -9.910 10.987 -25.140 1.00 18.49 225 VAL A N 1
ATOM 1767 C CA . VAL A 1 221 ? -10.683 9.876 -24.605 1.00 20.31 225 VAL A CA 1
ATOM 1768 C C . VAL A 1 221 ? -10.415 8.598 -25.402 1.00 19.02 225 VAL A C 1
ATOM 1769 O O . VAL A 1 221 ? -10.345 7.503 -24.829 1.00 22.29 225 VAL A O 1
ATOM 1773 N N . ASP A 1 222 ? -10.231 8.710 -26.721 1.00 21.10 226 ASP A N 1
ATOM 1774 C CA . ASP A 1 222 ? -9.873 7.523 -27.503 1.00 22.65 226 ASP A CA 1
ATOM 1775 C C . ASP A 1 222 ? -8.509 6.990 -27.093 1.00 23.72 226 ASP A C 1
ATOM 1776 O O . ASP A 1 222 ? -8.318 5.771 -26.951 1.00 21.61 226 ASP A O 1
ATOM 1781 N N . TYR A 1 223 ? -7.539 7.889 -26.923 1.00 18.29 227 TYR A N 1
ATOM 1782 C CA . TYR A 1 223 ? -6.215 7.495 -26.454 1.00 19.80 227 TYR A CA 1
ATOM 1783 C C . TYR A 1 223 ? -6.297 6.788 -25.110 1.00 20.70 227 TYR A C 1
ATOM 1784 O O . TYR A 1 223 ? -5.681 5.738 -24.911 1.00 22.41 227 TYR A O 1
ATOM 1793 N N . LEU A 1 224 ? -7.068 7.347 -24.173 1.00 17.40 228 LEU A N 1
ATOM 1794 C CA . LEU A 1 224 ? -7.156 6.747 -22.853 1.00 15.49 228 LEU A CA 1
ATOM 1795 C C . LEU A 1 224 ? -7.896 5.411 -22.893 1.00 19.77 228 LEU A C 1
ATOM 1796 O O . LEU A 1 224 ? -7.548 4.487 -22.153 1.00 18.75 228 LEU A O 1
ATOM 1801 N N . GLN A 1 225 ? -8.915 5.289 -23.742 1.00 20.72 229 GLN A N 1
ATOM 1802 C CA . GLN A 1 225 ? -9.610 4.004 -23.857 1.00 21.09 229 GLN A CA 1
ATOM 1803 C C . GLN A 1 225 ? -8.679 2.933 -24.402 1.00 24.47 229 GLN A C 1
ATOM 1804 O O . GLN A 1 225 ? -8.679 1.788 -23.928 1.00 25.47 229 GLN A O 1
ATOM 1810 N N . GLU A 1 226 ? -7.878 3.295 -25.399 1.00 23.32 230 GLU A N 1
ATOM 1811 C CA . GLU A 1 226 ? -6.915 2.362 -25.965 1.00 24.41 230 GLU A CA 1
ATOM 1812 C C . GLU A 1 226 ? -5.857 1.974 -24.941 1.00 26.76 230 GLU A C 1
ATOM 1813 O O . GLU A 1 226 ? -5.468 0.801 -24.857 1.00 26.95 230 GLU A O 1
ATOM 1819 N N . GLN A 1 227 ? -5.416 2.927 -24.112 1.00 23.89 231 GLN A N 1
ATOM 1820 C CA . GLN A 1 227 ? -4.347 2.633 -23.155 1.00 23.20 231 GLN A CA 1
ATOM 1821 C C . GLN A 1 227 ? -4.837 1.764 -22.005 1.00 26.77 231 GLN A C 1
ATOM 1822 O O . GLN A 1 227 ? -4.166 0.796 -21.622 1.00 26.48 231 GLN A O 1
ATOM 1828 N N . PHE A 1 228 ? -5.993 2.097 -21.428 1.00 20.26 232 PHE A N 1
ATOM 1829 C CA . PHE A 1 228 ? -6.450 1.434 -20.216 1.00 20.47 232 PHE A CA 1
ATOM 1830 C C . PHE A 1 228 ? -7.449 0.306 -20.492 1.00 18.95 232 PHE A C 1
ATOM 1831 O O . PHE A 1 228 ? -7.822 -0.402 -19.554 1.00 24.01 232 PHE A O 1
ATOM 1839 N N . GLY A 1 229 ? -7.897 0.142 -21.737 1.00 21.12 233 GLY A N 1
ATOM 1840 C CA . GLY A 1 229 ? -8.679 -1.015 -22.158 1.00 21.92 233 GLY A CA 1
ATOM 1841 C C . GLY A 1 229 ? -10.093 -1.113 -21.619 1.00 28.57 233 GLY A C 1
ATOM 1842 O O . GLY A 1 229 ? -10.723 -2.170 -21.753 1.00 28.60 233 GLY A O 1
ATOM 1843 N N . LYS A 1 230 ? -10.615 -0.060 -21.010 1.00 22.72 234 LYS A N 1
ATOM 1844 C CA . LYS A 1 230 ? -11.951 -0.036 -20.433 1.00 24.84 234 LYS A CA 1
ATOM 1845 C C . LYS A 1 230 ? -12.691 1.178 -20.971 1.00 26.85 234 LYS A C 1
ATOM 1846 O O . LYS A 1 230 ? -12.082 2.064 -21.579 1.00 22.50 234 LYS A O 1
ATOM 1852 N N . PRO A 1 231 ? -1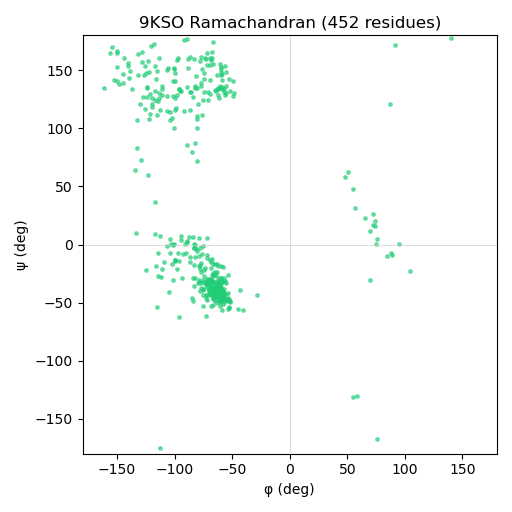4.017 1.232 -20.811 1.00 24.47 235 PRO A N 1
ATOM 1853 C CA . PRO A 1 231 ? -14.768 2.371 -21.365 1.00 22.34 235 PRO A CA 1
ATOM 1854 C C . PRO A 1 231 ? -14.317 3.697 -20.768 1.00 20.54 235 PRO A C 1
ATOM 1855 O O . PRO A 1 231 ? -14.138 3.833 -19.551 1.00 18.43 235 PRO A O 1
ATOM 1859 N N . VAL A 1 232 ? -14.138 4.678 -21.649 1.00 20.30 236 VAL A N 1
ATOM 1860 C CA . VAL A 1 232 ? -13.896 6.054 -21.251 1.00 18.20 236 VAL A CA 1
ATOM 1861 C C . VAL A 1 232 ? -15.008 6.867 -21.889 1.00 18.74 236 VAL A C 1
ATOM 1862 O O . VAL A 1 232 ? -15.022 7.057 -23.109 1.00 19.75 236 VAL A O 1
ATOM 1866 N N . LEU A 1 233 ? -15.940 7.333 -21.071 1.00 18.15 237 LEU A N 1
ATOM 1867 C CA . LEU A 1 233 ? -17.160 7.961 -21.543 1.00 16.07 237 LEU A CA 1
ATOM 1868 C C . LEU A 1 233 ? -17.011 9.479 -21.531 1.00 15.64 237 LEU A C 1
ATOM 1869 O O . LEU A 1 233 ? -16.151 10.035 -20.841 1.00 19.18 237 LEU A O 1
ATOM 1874 N N . LEU A 1 234 ? -17.877 10.138 -22.297 1.00 16.02 238 LEU A N 1
ATOM 1875 C CA . LEU A 1 234 ? -18.009 11.595 -22.311 1.00 14.66 238 LEU A CA 1
ATOM 1876 C C . LEU A 1 234 ? -19.406 11.966 -21.831 1.00 14.84 238 LEU A C 1
ATOM 1877 O O . LEU A 1 234 ? -20.398 11.509 -22.411 1.00 17.47 238 LEU A O 1
ATOM 1882 N N . SER A 1 235 ? -19.489 12.804 -20.781 1.00 15.48 239 SER A N 1
ATOM 1883 C CA . SER A 1 235 ? -20.778 13.263 -20.265 1.00 16.73 239 SER A CA 1
ATOM 1884 C C . SER A 1 235 ? -21.432 14.344 -21.125 1.00 16.67 239 SER A C 1
ATOM 1885 O O . SER A 1 235 ? -22.587 14.692 -20.871 1.00 18.59 239 SER A O 1
ATOM 1888 N N . GLY A 1 236 ? -20.743 14.885 -22.118 1.00 13.73 240 GLY A N 1
ATOM 1889 C CA . GLY A 1 236 ? -21.134 16.168 -22.671 1.00 14.95 240 GLY A CA 1
ATOM 1890 C C . GLY A 1 236 ? -20.399 17.257 -21.920 1.00 15.11 240 GLY A C 1
ATOM 1891 O O . GLY A 1 236 ? -19.731 16.988 -20.923 1.00 15.13 240 GLY A O 1
ATOM 1892 N N . PRO A 1 237 ? -20.493 18.502 -22.390 1.00 13.03 241 PRO A N 1
ATOM 1893 C CA . PRO A 1 237 ? -19.646 19.584 -21.867 1.00 14.81 241 PRO A CA 1
ATOM 1894 C C . PRO A 1 237 ? -20.086 20.179 -20.536 1.00 15.14 241 PRO A C 1
ATOM 1895 O O . PRO A 1 237 ? -19.460 21.151 -20.093 1.00 17.07 241 PRO A O 1
ATOM 1899 N N . VAL A 1 238 ? -21.110 19.612 -19.887 1.00 14.41 242 VAL A N 1
ATOM 1900 C CA . VAL A 1 238 ? -21.650 20.060 -18.597 1.00 13.31 242 VAL A CA 1
ATOM 1901 C C . VAL A 1 238 ? -21.924 21.562 -18.641 1.00 12.76 242 VAL A C 1
ATOM 1902 O O . VAL A 1 238 ? -21.312 22.358 -17.909 1.00 14.82 242 VAL A O 1
ATOM 1906 N N . LEU A 1 239 ? -22.818 21.953 -19.527 1.00 14.33 243 LEU A N 1
ATOM 1907 C CA . LEU A 1 239 ? -23.226 23.343 -19.627 1.00 14.52 243 LEU A CA 1
ATOM 1908 C C . LEU A 1 239 ? -23.801 23.795 -18.291 1.00 15.82 243 LEU A C 1
ATOM 1909 O O . LEU A 1 239 ? -24.594 23.062 -17.690 1.00 15.53 243 LEU A O 1
ATOM 1914 N N . PRO A 1 240 ? -23.420 24.964 -17.786 1.00 14.46 244 PRO A N 1
ATOM 1915 C CA . PRO A 1 240 ? -23.936 25.394 -16.482 1.00 17.73 244 PRO A CA 1
ATOM 1916 C C . PRO A 1 240 ? -25.446 25.514 -16.523 1.00 19.37 244 PRO A C 1
ATOM 1917 O O . PRO A 1 240 ? -26.022 26.015 -17.491 1.00 19.31 244 PRO A O 1
ATOM 1921 N N . GLU A 1 241 ? -26.074 25.020 -15.473 1.00 18.66 245 GLU A N 1
ATOM 1922 C CA . GLU A 1 241 ? -27.505 25.115 -15.221 1.00 19.25 245 GLU A CA 1
ATOM 1923 C C . GLU A 1 241 ? -27.795 26.412 -14.469 1.00 23.27 245 GLU A C 1
ATOM 1924 O O . GLU A 1 241 ? -26.909 27.005 -13.850 1.00 25.13 245 GLU A O 1
ATOM 1930 N N . GLN A 1 242 ? -29.045 26.859 -14.529 1.00 26.50 246 GLN A N 1
ATOM 1931 C CA . GLN A 1 242 ? -29.385 28.144 -13.931 1.00 28.91 246 GLN A CA 1
ATOM 1932 C C . GLN A 1 242 ? -29.619 27.973 -12.436 1.00 29.47 246 GLN A C 1
ATOM 1933 O O . GLN A 1 242 ? -30.289 27.031 -12.010 1.00 25.77 246 GLN A O 1
ATOM 1939 N N . SER A 1 243 ? -29.044 28.870 -11.636 1.00 25.37 247 SER A N 1
ATOM 1940 C CA . SER A 1 243 ? -29.224 28.791 -10.197 1.00 30.47 247 SER A CA 1
ATOM 1941 C C . SER A 1 243 ? -30.593 29.320 -9.793 1.00 25.75 247 SER A C 1
ATOM 1942 O O . SER A 1 243 ? -31.258 30.040 -10.540 1.00 25.70 247 SER A O 1
ATOM 1945 N N . LYS A 1 244 ? -31.012 28.943 -8.588 1.00 28.38 248 LYS A N 1
ATOM 1946 C CA . LYS A 1 244 ? -32.258 29.465 -8.043 1.00 28.24 248 LYS A CA 1
ATOM 1947 C C . LYS A 1 244 ? -32.093 30.851 -7.438 1.00 31.78 248 LYS A C 1
ATOM 1948 O O . LYS A 1 244 ? -33.092 31.453 -7.033 1.00 36.69 248 LYS A O 1
ATOM 1954 N N . THR A 1 245 ? -30.868 31.365 -7.369 1.00 30.63 249 THR A N 1
ATOM 1955 C CA . THR A 1 245 ? -30.562 32.657 -6.765 1.00 30.45 249 THR A CA 1
ATOM 1956 C C . THR A 1 245 ? -30.238 33.667 -7.861 1.00 31.56 249 THR A C 1
ATOM 1957 O O . THR A 1 245 ? -29.380 33.403 -8.710 1.00 30.66 249 THR A O 1
ATOM 1961 N N . ALA A 1 246 ? -30.913 34.816 -7.841 1.00 29.40 250 ALA A N 1
ATOM 1962 C CA . ALA A 1 246 ? -30.635 35.881 -8.801 1.00 27.71 250 ALA A CA 1
ATOM 1963 C C . ALA A 1 246 ? -29.295 36.559 -8.501 1.00 22.25 250 ALA A C 1
ATOM 1964 O O . ALA A 1 246 ? -28.741 36.432 -7.405 1.00 27.56 250 ALA A O 1
ATOM 1966 N N . LEU A 1 247 ? -28.796 37.317 -9.486 1.00 25.43 251 LEU A N 1
ATOM 1967 C CA . LEU A 1 247 ? -27.550 38.058 -9.310 1.00 26.89 251 LEU A CA 1
ATOM 1968 C C . LEU A 1 247 ? -27.694 39.082 -8.195 1.00 27.95 251 LEU A C 1
ATOM 1969 O O . LEU A 1 247 ? -28.638 39.877 -8.186 1.00 31.21 251 LEU A O 1
ATOM 1974 N N . ASP A 1 248 ? -26.745 39.056 -7.261 1.00 25.76 252 ASP A N 1
ATOM 1975 C CA . ASP A 1 248 ? -26.722 40.006 -6.154 1.00 30.61 252 ASP A CA 1
ATOM 1976 C C . ASP A 1 248 ? -26.878 41.434 -6.661 1.00 33.00 252 ASP A C 1
ATOM 1977 O O . ASP A 1 248 ? -26.156 41.881 -7.559 1.00 28.56 252 ASP A O 1
ATOM 1982 N N . GLU A 1 249 ? -27.839 42.145 -6.065 1.00 29.43 253 GLU A N 1
ATOM 1983 C CA . GLU A 1 249 ? -28.232 43.458 -6.552 1.00 33.41 253 GLU A CA 1
ATOM 1984 C C . GLU A 1 249 ? -27.069 44.443 -6.541 1.00 28.04 253 GLU A C 1
ATOM 1985 O O . GLU A 1 249 ? -26.994 45.315 -7.411 1.00 31.90 253 GLU A O 1
ATOM 1991 N N . LYS A 1 250 ? -26.149 44.320 -5.583 1.00 30.84 254 LYS A N 1
ATOM 1992 C CA . LYS A 1 250 ? -25.033 45.258 -5.535 1.00 31.82 254 LYS A CA 1
ATOM 1993 C C . LYS A 1 250 ? -24.106 45.068 -6.733 1.00 30.47 254 LYS A C 1
ATOM 1994 O O . LYS A 1 250 ? -23.604 46.048 -7.297 1.00 32.09 254 LYS A O 1
ATOM 2000 N N . TRP A 1 251 ? -23.909 43.823 -7.174 1.00 27.26 255 TRP A N 1
ATOM 2001 C CA . TRP A 1 251 ? -23.112 43.621 -8.375 1.00 26.36 255 TRP A CA 1
ATOM 2002 C C . TRP A 1 251 ? -23.897 43.984 -9.625 1.00 24.43 255 TRP A C 1
ATOM 2003 O O . TRP A 1 251 ? -23.360 44.634 -10.527 1.00 27.53 255 TRP A O 1
ATOM 2014 N N . GLY A 1 252 ? -25.169 43.580 -9.695 1.00 28.76 256 GLY A N 1
ATOM 2015 C CA . GLY A 1 252 ? -25.977 43.933 -10.852 1.00 28.02 256 GLY A CA 1
ATOM 2016 C C . GLY A 1 252 ? -26.079 45.433 -11.047 1.00 26.93 256 GLY A C 1
ATOM 2017 O O . GLY A 1 252 ? -26.019 45.928 -12.175 1.00 26.30 256 GLY A O 1
ATOM 2018 N N . SER A 1 253 ? -26.215 46.176 -9.950 1.00 29.83 257 SER A N 1
ATOM 2019 C CA . SER A 1 253 ? -26.295 47.630 -10.036 1.00 30.54 257 SER A CA 1
ATOM 2020 C C . SER A 1 253 ? -24.979 48.227 -10.520 1.00 29.26 257 SER A C 1
ATOM 2021 O O . SER A 1 253 ? -24.964 49.081 -11.417 1.00 27.92 257 SER A O 1
ATOM 2024 N N . TRP A 1 254 ? -23.860 47.779 -9.941 1.00 27.47 258 TRP A N 1
ATOM 2025 C CA . TRP A 1 254 ? -22.555 48.320 -10.315 1.00 26.89 258 TRP A CA 1
ATOM 2026 C C . TRP A 1 254 ? -22.206 47.957 -11.755 1.00 26.18 258 TRP A C 1
ATOM 2027 O O . TRP A 1 254 ? -21.776 48.810 -12.545 1.00 22.88 258 TRP A O 1
ATOM 2038 N N . LEU A 1 255 ? -22.402 46.690 -12.120 1.00 25.07 259 LEU A N 1
ATOM 2039 C CA . LEU A 1 255 ? -22.120 46.273 -13.488 1.00 22.75 259 LEU A CA 1
ATOM 2040 C C . LEU A 1 255 ? -23.001 46.997 -14.492 1.00 24.39 259 LEU A C 1
ATOM 2041 O O . LEU A 1 255 ? -22.572 47.248 -15.619 1.00 24.48 259 LEU A O 1
ATOM 2046 N N . GLY A 1 256 ? -24.231 47.345 -14.103 1.00 25.32 260 GLY A N 1
ATOM 2047 C CA . GLY A 1 256 ? -25.143 47.998 -15.027 1.00 27.46 260 GLY A CA 1
ATOM 2048 C C . GLY A 1 256 ? -24.746 49.409 -15.413 1.00 28.39 260 GLY A C 1
ATOM 2049 O O . GLY A 1 256 ? -25.270 49.939 -16.398 1.00 31.02 260 GLY A O 1
ATOM 2050 N N . GLY A 1 257 ? -23.827 50.023 -14.672 1.00 29.22 261 GLY A N 1
ATOM 2051 C CA . GLY A 1 257 ? -23.376 51.357 -14.994 1.00 30.30 261 GLY A CA 1
ATOM 2052 C C . GLY A 1 257 ? -22.304 51.468 -16.054 1.00 29.55 261 GLY A C 1
ATOM 2053 O O . GLY A 1 257 ? -21.874 52.580 -16.366 1.00 30.55 261 GLY A O 1
ATOM 2054 N N . PHE A 1 258 ? -21.833 50.361 -16.620 1.00 23.35 262 PHE A N 1
ATOM 2055 C CA . PHE A 1 258 ? -20.816 50.403 -17.654 1.00 25.75 262 PHE A CA 1
ATOM 2056 C C . PHE A 1 258 ? -21.415 50.098 -19.020 1.00 26.01 262 PHE A C 1
ATOM 2057 O O . PHE A 1 258 ? -22.424 49.397 -19.137 1.00 25.41 262 PHE A O 1
ATOM 2065 N N . LYS A 1 259 ? -20.776 50.648 -20.046 1.00 23.35 263 LYS A N 1
ATOM 2066 C CA . LYS A 1 259 ? -21.139 50.375 -21.429 1.00 25.39 263 LYS A CA 1
ATOM 2067 C C . LYS A 1 259 ? -21.008 48.885 -21.735 1.00 24.47 263 LYS A C 1
ATOM 2068 O O . LYS A 1 259 ? -20.152 48.180 -21.184 1.00 21.99 263 LYS A O 1
ATOM 2074 N N . ASP A 1 260 ? -21.866 48.409 -22.630 1.00 25.74 264 ASP A N 1
ATOM 2075 C CA . ASP A 1 260 ? -21.841 47.011 -23.035 1.00 22.92 264 ASP A CA 1
ATOM 2076 C C . ASP A 1 260 ? -20.464 46.620 -23.540 1.00 23.29 264 ASP A C 1
ATOM 2077 O O . ASP A 1 260 ? -19.891 47.296 -24.404 1.00 24.25 264 ASP A O 1
ATOM 2082 N N . GLY A 1 261 ? -19.949 45.505 -23.012 1.00 22.16 265 GLY A N 1
ATOM 2083 C CA . GLY A 1 261 ? -18.701 44.941 -23.483 1.00 22.33 265 GLY A CA 1
ATOM 2084 C C . GLY A 1 261 ? -17.466 45.714 -23.091 1.00 20.08 265 GLY A C 1
ATOM 2085 O O . GLY A 1 261 ? -16.399 45.487 -23.664 1.00 22.13 265 GLY A O 1
ATOM 2086 N N . SER A 1 262 ? -17.565 46.606 -22.113 1.00 19.80 266 SER A N 1
ATOM 2087 C CA . SER A 1 262 ? -16.436 47.466 -21.794 1.00 22.02 266 SER A CA 1
ATOM 2088 C C . SER A 1 262 ? -15.627 46.997 -20.589 1.00 18.69 266 SER A C 1
ATOM 2089 O O . SER A 1 262 ? -14.508 47.487 -20.394 1.00 20.36 266 SER A O 1
ATOM 2092 N N . LEU A 1 263 ? -16.143 46.058 -19.794 1.00 18.35 267 LEU A N 1
ATOM 2093 C CA . LEU A 1 263 ? -15.534 45.713 -18.516 1.00 15.48 267 LEU A CA 1
ATOM 2094 C C . LEU A 1 263 ? -14.686 44.448 -18.622 1.00 15.41 267 LEU A C 1
ATOM 2095 O O . LEU A 1 263 ? -15.069 43.484 -19.289 1.00 15.10 267 LEU A O 1
ATOM 2100 N N . VAL A 1 264 ? -13.542 44.456 -17.944 1.00 14.99 268 VAL A N 1
ATOM 2101 C CA . VAL A 1 264 ? -12.655 43.293 -17.879 1.00 14.78 268 VAL A CA 1
ATOM 2102 C C . VAL A 1 264 ? -12.908 42.567 -16.566 1.00 13.67 268 VAL A C 1
ATOM 2103 O O . VAL A 1 264 ? -12.743 43.145 -15.488 1.00 14.49 268 VAL A O 1
ATOM 2107 N N . TYR A 1 265 ? -13.364 41.313 -16.640 1.00 13.73 269 TYR A N 1
ATOM 2108 C CA . TYR A 1 265 ? -13.554 40.490 -15.451 1.00 12.07 269 TYR A CA 1
ATOM 2109 C C . TYR A 1 265 ? -12.345 39.578 -15.279 1.00 14.69 269 TYR A C 1
ATOM 2110 O O . TYR A 1 265 ? -11.968 38.868 -16.215 1.00 13.22 269 TYR A O 1
ATOM 2119 N N . CYS A 1 266 ? -11.754 39.576 -14.092 1.00 11.99 270 CYS A N 1
ATOM 2120 C CA . CYS A 1 266 ? -10.584 38.738 -13.831 1.00 12.47 270 CYS A CA 1
ATOM 2121 C C . CYS A 1 266 ? -10.826 37.893 -12.584 1.00 15.55 270 CYS A C 1
ATOM 2122 O O . CYS A 1 266 ? -11.221 38.416 -11.535 1.00 15.95 270 CYS A O 1
ATOM 2125 N N . ALA A 1 267 ? -10.638 36.581 -12.706 1.00 12.66 271 ALA A N 1
ATOM 2126 C CA . ALA A 1 267 ? -10.802 35.722 -11.540 1.00 13.53 271 ALA A CA 1
ATOM 2127 C C . ALA A 1 267 ? -9.931 34.485 -11.695 1.00 14.51 271 ALA A C 1
ATOM 2128 O O . ALA A 1 267 ? -9.821 33.923 -12.796 1.00 13.62 271 ALA A O 1
ATOM 2130 N N . LEU A 1 268 ? -9.334 34.050 -10.583 1.00 14.68 272 LEU A N 1
ATOM 2131 C CA . LEU A 1 268 ? -8.426 32.905 -10.568 1.00 15.76 272 LEU A CA 1
ATOM 2132 C C . LEU A 1 268 ? -8.976 31.767 -9.706 1.00 14.72 272 LEU A C 1
ATOM 2133 O O . LEU A 1 268 ? -8.236 31.062 -9.021 1.00 18.40 272 LEU A O 1
ATOM 2138 N N . GLY A 1 269 ? -10.285 31.572 -9.730 1.00 14.74 273 GLY A N 1
ATOM 2139 C CA . GLY A 1 269 ? -10.825 30.440 -9.004 1.00 17.10 273 GLY A CA 1
ATOM 2140 C C . GLY A 1 269 ? -10.859 30.695 -7.502 1.00 22.27 273 GLY A C 1
ATOM 2141 O O . GLY A 1 269 ? -10.660 31.805 -7.023 1.00 22.82 273 GLY A O 1
ATOM 2142 N N . SER A 1 270 ? -11.088 29.622 -6.755 1.00 20.56 274 SER A N 1
ATOM 2143 C CA . SER A 1 270 ? -11.287 29.735 -5.316 1.00 23.82 274 SER A CA 1
ATOM 2144 C C . SER A 1 270 ? -10.224 29.019 -4.495 1.00 26.47 274 SER A C 1
ATOM 2145 O O . SER A 1 270 ? -10.386 28.917 -3.272 1.00 29.89 274 SER A O 1
ATOM 2148 N N . GLU A 1 271 ? -9.147 28.527 -5.114 1.00 19.11 275 GLU A N 1
ATOM 2149 C CA . GLU A 1 271 ? -8.153 27.719 -4.416 1.00 21.94 275 GLU A CA 1
ATOM 2150 C C . GLU A 1 271 ? -6.782 28.371 -4.315 1.00 26.76 275 GLU A C 1
ATOM 2151 O O . GLU A 1 271 ? -5.894 27.802 -3.663 1.00 29.41 275 GLU A O 1
ATOM 2157 N N . LEU A 1 272 ? -6.561 29.511 -4.968 1.00 20.76 276 LEU A N 1
ATOM 2158 C CA . LEU A 1 272 ? -5.214 30.028 -5.159 1.00 26.04 276 LEU A CA 1
ATOM 2159 C C . LEU A 1 272 ? -5.057 31.418 -4.581 1.00 23.56 276 LEU A C 1
ATOM 2160 O O . LEU A 1 272 ? -5.987 32.229 -4.601 1.00 24.89 276 LEU A O 1
ATOM 2165 N N . LYS A 1 273 ? -3.839 31.688 -4.117 1.00 23.19 277 LYS A N 1
ATOM 2166 C CA . LYS A 1 273 ? -3.391 33.007 -3.703 1.00 22.34 277 LYS A CA 1
ATOM 2167 C C . LYS A 1 273 ? -2.145 33.346 -4.512 1.00 21.35 277 LYS A C 1
ATOM 2168 O O . LYS A 1 273 ? -1.199 32.558 -4.541 1.00 22.05 277 LYS A O 1
ATOM 2174 N N . LEU A 1 274 ? -2.143 34.501 -5.166 1.00 20.03 278 LEU A N 1
ATOM 2175 C CA . LEU A 1 274 ? -0.937 34.961 -5.852 1.00 19.08 278 LEU A CA 1
ATOM 2176 C C . LEU A 1 274 ? 0.127 35.408 -4.850 1.00 19.60 278 LEU A C 1
ATOM 2177 O O . LEU A 1 274 ? -0.180 35.819 -3.732 1.00 21.29 278 LEU A O 1
ATOM 2182 N N . LYS A 1 275 ? 1.389 35.344 -5.273 1.00 19.10 279 LYS A N 1
ATOM 2183 C CA . LYS A 1 275 ? 2.454 36.073 -4.597 1.00 20.33 279 LYS A CA 1
ATOM 2184 C C . LYS A 1 275 ? 2.283 37.569 -4.824 1.00 21.64 279 LYS A C 1
ATOM 2185 O O . LYS A 1 275 ? 1.721 38.008 -5.831 1.00 18.50 279 LYS A O 1
ATOM 2191 N N . GLN A 1 276 ? 2.811 38.369 -3.891 1.00 19.02 280 GLN A N 1
ATOM 2192 C CA . GLN A 1 276 ? 2.527 39.796 -3.927 1.00 23.82 280 GLN A CA 1
ATOM 2193 C C . GLN A 1 276 ? 2.998 40.438 -5.221 1.00 19.16 280 GLN A C 1
ATOM 2194 O O . GLN A 1 276 ? 2.318 41.316 -5.766 1.00 20.31 280 GLN A O 1
ATOM 2200 N N . ASP A 1 277 ? 4.178 40.056 -5.711 1.00 22.01 281 ASP A N 1
ATOM 2201 C CA . ASP A 1 277 ? 4.703 40.770 -6.867 1.00 20.46 281 ASP A CA 1
ATOM 2202 C C . ASP A 1 277 ? 3.815 40.537 -8.082 1.00 20.52 281 ASP A C 1
ATOM 2203 O O . ASP A 1 277 ? 3.555 41.469 -8.849 1.00 19.40 281 ASP A O 1
ATOM 2208 N N . GLN A 1 278 ? 3.293 39.307 -8.235 1.00 17.25 282 GLN A N 1
ATOM 2209 C CA . GLN A 1 278 ? 2.441 39.000 -9.378 1.00 16.54 282 GLN A CA 1
ATOM 2210 C C . GLN A 1 278 ? 1.023 39.528 -9.178 1.00 17.15 282 GLN A C 1
ATOM 2211 O O . GLN A 1 278 ? 0.353 39.869 -10.153 1.00 14.60 282 GLN A O 1
ATOM 2217 N N . PHE A 1 279 ? 0.561 39.598 -7.927 1.00 16.04 283 PHE A N 1
ATOM 2218 C CA . PHE A 1 279 ? -0.652 40.343 -7.592 1.00 16.25 283 PHE A CA 1
ATOM 2219 C C . PHE A 1 279 ? -0.535 41.802 -8.031 1.00 16.28 283 PHE A C 1
ATOM 2220 O O . PHE A 1 279 ? -1.420 42.337 -8.715 1.00 16.23 283 PHE A O 1
ATOM 2228 N N . HIS A 1 280 ? 0.574 42.460 -7.676 1.00 16.60 284 HIS A N 1
ATOM 2229 C CA . HIS A 1 280 ? 0.792 43.816 -8.167 1.00 17.23 284 HIS A CA 1
ATOM 2230 C C . HIS A 1 280 ? 0.850 43.871 -9.683 1.00 15.81 284 HIS A C 1
ATOM 2231 O O . HIS A 1 280 ? 0.256 44.768 -10.296 1.00 16.22 284 HIS A O 1
ATOM 2238 N N . GLU A 1 281 ? 1.610 42.970 -10.311 1.00 15.62 285 GLU A N 1
ATOM 2239 C CA . GLU A 1 281 ? 1.761 43.097 -11.758 1.00 17.36 285 GLU A CA 1
ATOM 2240 C C . GLU A 1 281 ? 0.414 42.927 -12.450 1.00 14.77 285 GLU A C 1
ATOM 2241 O O . GLU A 1 281 ? 0.112 43.633 -13.417 1.00 16.60 285 GLU A O 1
ATOM 2247 N N . LEU A 1 282 ? -0.399 41.972 -11.983 1.00 14.47 286 LEU A N 1
ATOM 2248 C CA . LEU A 1 282 ? -1.715 41.766 -12.581 1.00 15.15 286 LEU A CA 1
ATOM 2249 C C . LEU A 1 282 ? -2.587 43.016 -12.450 1.00 16.95 286 LEU A C 1
ATOM 2250 O O . LEU A 1 282 ? -3.224 43.453 -13.421 1.00 14.30 286 LEU A O 1
ATOM 2255 N N . LEU A 1 283 ? -2.671 43.574 -11.240 1.00 16.07 287 LEU A N 1
ATOM 2256 C CA . LEU A 1 283 ? -3.566 44.711 -11.019 1.00 17.97 287 LEU A CA 1
ATOM 2257 C C . LEU A 1 283 ? -3.088 45.953 -11.763 1.00 15.60 287 LEU A C 1
ATOM 2258 O O . LEU A 1 283 ? -3.899 46.685 -12.339 1.00 17.12 287 LEU A O 1
ATOM 2263 N N . LEU A 1 284 ? -1.779 46.199 -11.782 1.00 15.02 288 LEU A N 1
ATOM 2264 C CA . LEU A 1 284 ? -1.271 47.343 -12.537 1.00 15.46 288 LEU A CA 1
ATOM 2265 C C . LEU A 1 284 ? -1.466 47.159 -14.037 1.00 17.73 288 LEU A C 1
ATOM 2266 O O . LEU A 1 284 ? -1.656 48.141 -14.762 1.00 19.12 288 LEU A O 1
ATOM 2271 N N . GLY A 1 285 ? -1.424 45.918 -14.518 1.00 17.63 289 GLY A N 1
ATOM 2272 C CA . GLY A 1 285 ? -1.684 45.681 -15.928 1.00 16.50 289 GLY A CA 1
ATOM 2273 C C . GLY A 1 285 ? -3.136 45.930 -16.288 1.00 14.38 289 GLY A C 1
ATOM 2274 O O . GLY A 1 285 ? -3.437 46.465 -17.359 1.00 17.08 289 GLY A O 1
ATOM 2275 N N . LEU A 1 286 ? -4.061 45.538 -15.403 1.00 15.96 290 LEU A N 1
ATOM 2276 C CA . LEU A 1 286 ? -5.459 45.882 -15.629 1.00 16.52 290 LEU A CA 1
ATOM 2277 C C . LEU A 1 286 ? -5.634 47.394 -15.654 1.00 17.87 290 LEU A C 1
ATOM 2278 O O . LEU A 1 286 ? -6.331 47.934 -16.520 1.00 20.59 290 LEU A O 1
ATOM 2283 N N . GLU A 1 287 ? -4.987 48.091 -14.723 1.00 19.90 291 GLU A N 1
ATOM 2284 C CA . GLU A 1 287 ? -5.084 49.549 -14.676 1.00 18.74 291 GLU A CA 1
ATOM 2285 C C . GLU A 1 287 ? -4.572 50.178 -15.962 1.00 20.95 291 GLU A C 1
ATOM 2286 O O . GLU A 1 287 ? -5.169 51.135 -16.480 1.00 20.91 291 GLU A O 1
ATOM 2292 N N . LEU A 1 288 ? -3.465 49.656 -16.495 1.00 19.07 292 LEU A N 1
ATOM 2293 C CA . LEU A 1 288 ? -2.866 50.227 -17.700 1.00 20.18 292 LEU A CA 1
ATOM 2294 C C . LEU A 1 288 ? -3.826 50.213 -18.887 1.00 22.21 292 LEU A C 1
ATOM 2295 O O . LEU A 1 288 ? -3.707 51.051 -19.787 1.00 21.92 292 LEU A O 1
ATOM 2300 N N . THR A 1 289 ? -4.755 49.252 -18.936 1.00 19.45 293 THR A N 1
ATOM 2301 C CA . THR A 1 289 ? -5.658 49.158 -20.075 1.00 21.67 293 THR A CA 1
ATOM 2302 C C . THR A 1 289 ? -6.610 50.341 -20.165 1.00 21.23 293 THR A C 1
ATOM 2303 O O . THR A 1 289 ? -7.113 50.638 -21.257 1.00 25.27 293 THR A O 1
ATOM 2307 N N . GLY A 1 290 ? -6.880 51.010 -19.050 1.00 20.09 294 GLY A N 1
ATOM 2308 C CA . GLY A 1 290 ? -7.904 52.039 -19.038 1.00 23.36 294 GLY A CA 1
ATOM 2309 C C . GLY A 1 290 ? -9.323 51.517 -19.054 1.00 27.39 294 GLY A C 1
ATOM 2310 O O . GLY A 1 290 ? -10.270 52.320 -19.058 1.00 24.31 294 GLY A O 1
ATOM 2311 N N . PHE A 1 291 ? -9.510 50.166 -19.070 1.00 20.17 295 PHE A N 1
ATOM 2312 C CA . PHE A 1 291 ? -10.880 49.701 -19.047 1.00 20.65 295 PHE A CA 1
ATOM 2313 C C . PHE A 1 291 ? -11.359 49.546 -17.616 1.00 17.65 295 PHE A C 1
ATOM 2314 O O . PHE A 1 291 ? -10.570 49.247 -16.722 1.00 20.16 295 PHE A O 1
ATOM 2322 N N . PRO A 1 292 ? -12.656 49.694 -17.375 1.00 17.69 296 PRO A N 1
ATOM 2323 C CA . PRO A 1 292 ? -13.187 49.293 -16.069 1.00 19.23 296 PRO A CA 1
ATOM 2324 C C . PRO A 1 292 ? -12.919 47.811 -15.866 1.00 18.20 296 PRO A C 1
ATOM 2325 O O . PRO A 1 292 ? -12.814 47.054 -16.834 1.00 17.76 296 PRO A O 1
ATOM 2329 N N . PHE A 1 293 ? -12.762 47.408 -14.608 1.00 17.58 297 PHE A N 1
ATOM 2330 C CA . PHE A 1 293 ? -12.453 46.008 -14.332 1.00 17.00 297 PHE A CA 1
ATOM 2331 C C . PHE A 1 293 ? -13.013 45.564 -12.989 1.00 18.15 297 PHE A C 1
ATOM 2332 O O . PHE A 1 293 ? -13.157 46.354 -12.051 1.00 18.33 297 PHE A O 1
ATOM 2340 N N . LEU A 1 294 ? -13.285 44.264 -12.906 1.00 15.98 298 LEU A N 1
ATOM 2341 C CA . LEU A 1 294 ? -13.623 43.608 -11.656 1.00 17.77 298 LEU A CA 1
ATOM 2342 C C . LEU A 1 294 ? -12.666 42.436 -11.477 1.00 14.77 298 LEU A C 1
ATOM 2343 O O . LEU A 1 294 ? -12.667 41.503 -12.289 1.00 14.86 298 LEU A O 1
ATOM 2348 N N . ALA A 1 295 ? -11.845 42.491 -10.427 1.00 13.96 299 ALA A N 1
ATOM 2349 C CA . ALA A 1 295 ? -10.839 41.467 -10.145 1.00 14.04 299 ALA A CA 1
ATOM 2350 C C . ALA A 1 295 ? -11.229 40.733 -8.864 1.00 18.65 299 ALA A C 1
ATOM 2351 O O . ALA A 1 295 ? -11.265 41.334 -7.784 1.00 19.32 299 ALA A O 1
ATOM 2353 N N . ILE A 1 296 ? -11.521 39.438 -8.983 1.00 13.59 300 ILE A N 1
ATOM 2354 C CA . ILE A 1 296 ? -11.911 38.596 -7.854 1.00 14.07 300 ILE A CA 1
ATOM 2355 C C . ILE A 1 296 ? -10.670 37.806 -7.448 1.00 16.37 300 ILE A C 1
ATOM 2356 O O . ILE A 1 296 ? -10.326 36.805 -8.075 1.00 15.75 300 ILE A O 1
ATOM 2361 N N . LEU A 1 297 ? -9.988 38.243 -6.398 1.00 15.67 301 LEU A N 1
ATOM 2362 C CA . LEU A 1 297 ? -8.690 37.685 -6.022 1.00 15.42 301 LEU A CA 1
ATOM 2363 C C . LEU A 1 297 ? -8.604 37.553 -4.515 1.00 20.78 301 LEU A C 1
ATOM 2364 O O . LEU A 1 297 ? -9.103 38.418 -3.790 1.00 21.15 301 LEU A O 1
ATOM 2369 N N . LYS A 1 298 ? -7.965 36.501 -4.057 1.00 19.41 302 LYS A N 1
ATOM 2370 C CA . LYS A 1 298 ? -7.631 36.431 -2.641 1.00 22.20 302 LYS A CA 1
ATOM 2371 C C . LYS A 1 298 ? -6.437 37.347 -2.365 1.00 24.89 302 LYS A C 1
ATOM 2372 O O . LYS A 1 298 ? -5.622 37.608 -3.262 1.00 20.86 302 LYS A O 1
ATOM 2378 N N . PRO A 1 299 ? -6.318 37.895 -1.157 1.00 22.24 303 PRO A N 1
ATOM 2379 C CA . PRO A 1 299 ? -5.110 38.648 -0.832 1.00 23.27 303 PRO A CA 1
ATOM 2380 C C . PRO A 1 299 ? -3.881 37.793 -1.070 1.00 22.94 303 PRO A C 1
ATOM 2381 O O . PRO A 1 299 ? -3.934 36.554 -0.960 1.00 22.71 303 PRO A O 1
ATOM 2385 N N . PRO A 1 300 ? -2.764 38.406 -1.453 1.00 23.55 304 PRO A N 1
ATOM 2386 C CA . PRO A 1 300 ? -1.572 37.632 -1.797 1.00 23.43 304 PRO A CA 1
ATOM 2387 C C . PRO A 1 300 ? -0.988 36.937 -0.580 1.00 23.51 304 PRO A C 1
ATOM 2388 O O . PRO A 1 300 ? -1.300 37.251 0.571 1.00 24.74 304 PRO A O 1
ATOM 2392 N N . VAL A 1 301 ? -0.090 35.992 -0.868 1.00 23.49 305 VAL A N 1
ATOM 2393 C CA . VAL A 1 301 ? 0.641 35.274 0.170 1.00 24.90 305 VAL A CA 1
ATOM 2394 C C . VAL A 1 301 ? 1.213 36.261 1.178 1.00 27.51 305 VAL A C 1
ATOM 2395 O O . VAL A 1 301 ? 1.852 37.253 0.808 1.00 24.91 305 VAL A O 1
ATOM 2399 N N . GLY A 1 302 ? 0.974 35.986 2.463 1.00 28.11 306 GLY A N 1
ATOM 2400 C CA . GLY A 1 302 ? 1.466 36.813 3.537 1.00 29.69 306 GLY A CA 1
ATOM 2401 C C . GLY A 1 302 ? 0.561 37.958 3.922 1.00 30.83 306 GLY A C 1
ATOM 2402 O O . GLY A 1 302 ? 0.832 38.625 4.925 1.00 30.69 306 GLY A O 1
ATOM 2403 N N . PHE A 1 303 ? -0.509 38.201 3.167 1.00 28.99 307 PHE A N 1
ATOM 2404 C CA . PHE A 1 303 ? -1.423 39.303 3.415 1.00 29.32 307 PHE A CA 1
ATOM 2405 C C . PHE A 1 303 ? -2.804 38.755 3.745 1.00 32.31 307 PHE A C 1
ATOM 2406 O O . PHE A 1 303 ? -3.161 37.649 3.331 1.00 30.80 307 PHE A O 1
ATOM 2414 N N . GLU A 1 304 ? -3.579 39.533 4.507 1.00 39.32 308 GLU A N 1
ATOM 2415 C CA . GLU A 1 304 ? -4.915 39.118 4.916 1.00 37.67 308 GLU A CA 1
ATOM 2416 C C . GLU A 1 304 ? -6.036 39.986 4.374 1.00 34.27 308 GLU A C 1
ATOM 2417 O O . GLU A 1 304 ? -7.186 39.539 4.385 1.00 36.47 308 GLU A O 1
ATOM 2423 N N . THR A 1 305 ? -5.751 41.203 3.919 1.00 33.15 309 THR A N 1
ATOM 2424 C CA . THR A 1 305 ? -6.753 42.059 3.300 1.00 35.03 309 THR A CA 1
ATOM 2425 C C . THR A 1 305 ? -6.265 42.512 1.933 1.00 32.61 309 THR A C 1
ATOM 2426 O O . THR A 1 305 ? -5.060 42.605 1.682 1.00 33.26 309 THR A O 1
ATOM 2430 N N . ILE A 1 306 ? -7.223 42.811 1.057 1.00 31.13 310 ILE A N 1
ATOM 2431 C CA . ILE A 1 306 ? -6.894 43.364 -0.249 1.00 32.31 310 ILE A CA 1
ATOM 2432 C C . ILE A 1 306 ? -6.303 44.758 -0.096 1.00 33.25 310 ILE A C 1
ATOM 2433 O O . ILE A 1 306 ? -5.312 45.105 -0.754 1.00 30.48 310 ILE A O 1
ATOM 2438 N N . GLU A 1 307 ? -6.920 45.577 0.766 1.00 31.38 311 GLU A N 1
ATOM 2439 C CA . GLU A 1 307 ? -6.435 46.908 1.125 1.00 37.59 311 GLU A CA 1
ATOM 2440 C C . GLU A 1 307 ? -4.928 46.963 1.309 1.00 29.55 311 GLU A C 1
ATOM 2441 O O . GLU A 1 307 ? -4.238 47.754 0.657 1.00 33.58 311 GLU A O 1
ATOM 2447 N N . ASP A 1 308 ? -4.402 46.123 2.200 1.00 32.30 312 ASP A N 1
ATOM 2448 C CA . ASP A 1 308 ? -2.997 46.199 2.585 1.00 35.10 312 ASP A CA 1
ATOM 2449 C C . ASP A 1 308 ? -2.049 45.810 1.460 1.00 33.98 312 ASP A C 1
ATOM 2450 O O . ASP A 1 308 ? -0.867 46.166 1.514 1.00 33.13 312 ASP A O 1
ATOM 2455 N N . ALA A 1 309 ? -2.527 45.086 0.452 1.00 28.39 313 ALA A N 1
ATOM 2456 C CA . ALA A 1 309 ? -1.647 44.557 -0.578 1.00 30.58 313 ALA A CA 1
ATOM 2457 C C . ALA A 1 309 ? -1.720 45.319 -1.892 1.00 26.57 313 ALA A C 1
ATOM 2458 O O . ALA A 1 309 ? -0.908 45.053 -2.787 1.00 31.96 313 ALA A O 1
ATOM 2460 N N . LEU A 1 310 ? -2.652 46.255 -2.031 1.00 27.16 314 LEU A N 1
ATOM 2461 C CA . LEU A 1 310 ? -2.774 47.007 -3.266 1.00 24.07 314 LEU A CA 1
ATOM 2462 C C . LEU A 1 310 ? -1.499 47.818 -3.502 1.00 28.90 314 LEU A C 1
ATOM 2463 O O . LEU A 1 310 ? -0.861 48.271 -2.548 1.00 31.46 314 LEU A O 1
ATOM 2468 N N . PRO A 1 311 ? -1.084 47.993 -4.755 1.00 30.38 315 PRO A N 1
ATOM 2469 C CA . PRO A 1 311 ? 0.058 48.876 -5.027 1.00 30.19 315 PRO A CA 1
ATOM 2470 C C . PRO A 1 311 ? -0.248 50.296 -4.568 1.00 30.77 315 PRO A C 1
ATOM 2471 O O . PRO A 1 311 ? -1.404 50.708 -4.475 1.00 29.12 315 PRO A O 1
ATOM 2475 N N . GLU A 1 312 ? 0.807 51.057 -4.282 1.00 31.99 316 GLU A N 1
ATOM 2476 C CA . GLU A 1 312 ? 0.614 52.366 -3.659 1.00 35.92 316 GLU A CA 1
ATOM 2477 C C . GLU A 1 312 ? -0.152 53.315 -4.579 1.00 34.65 316 GLU A C 1
ATOM 2478 O O . GLU A 1 312 ? 0.163 53.445 -5.768 1.00 36.01 316 GLU A O 1
ATOM 2484 N N . GLY A 1 313 ? -1.170 53.973 -4.020 1.00 31.42 317 GLY A N 1
ATOM 2485 C CA . GLY A 1 313 ? -2.015 54.897 -4.750 1.00 33.85 317 GLY A CA 1
ATOM 2486 C C . GLY A 1 313 ? -3.032 54.252 -5.665 1.00 34.15 317 GLY A C 1
ATOM 2487 O O . GLY A 1 313 ? -3.742 54.971 -6.384 1.00 34.61 317 GLY A O 1
ATOM 2488 N N . PHE A 1 314 ? -3.132 52.921 -5.648 1.00 35.62 318 PHE A N 1
ATOM 2489 C CA . PHE A 1 314 ? -3.981 52.207 -6.598 1.00 33.27 318 PHE A CA 1
ATOM 2490 C C . PHE A 1 314 ? -5.443 52.620 -6.458 1.00 30.09 318 PHE A C 1
ATOM 2491 O O . PHE A 1 314 ? -6.084 53.006 -7.441 1.00 30.21 318 PHE A O 1
ATOM 2499 N N . LYS A 1 315 ? -5.984 52.549 -5.237 1.00 34.44 319 LYS A N 1
ATOM 2500 C CA . LYS A 1 315 ? -7.383 52.911 -5.000 1.00 39.60 319 LYS A CA 1
ATOM 2501 C C . LYS A 1 315 ? -7.694 54.317 -5.494 1.00 38.65 319 LYS A C 1
ATOM 2502 O O . LYS A 1 315 ? -8.697 54.539 -6.182 1.00 36.76 319 LYS A O 1
ATOM 2508 N N . GLU A 1 316 ? -6.841 55.286 -5.138 1.00 41.62 320 GLU A N 1
ATOM 2509 C CA . GLU A 1 316 ? -7.077 56.682 -5.501 1.00 38.65 320 GLU A CA 1
ATOM 2510 C C . GLU A 1 316 ? -7.038 56.907 -7.003 1.00 40.79 320 GLU A C 1
ATOM 2511 O O . GLU A 1 316 ? -7.659 57.858 -7.496 1.00 42.41 320 GLU A O 1
ATOM 2517 N N . ARG A 1 317 ? -6.318 56.059 -7.738 1.00 37.00 321 ARG A N 1
ATOM 2518 C CA . ARG A 1 317 ? -6.190 56.228 -9.179 1.00 34.28 321 ARG A CA 1
ATOM 2519 C C . ARG A 1 317 ? -7.371 55.605 -9.917 1.00 35.59 321 ARG A C 1
ATOM 2520 O O . ARG A 1 317 ? -7.990 56.250 -10.773 1.00 35.15 321 ARG A O 1
ATOM 2528 N N . VAL A 1 318 ? -7.720 54.362 -9.580 1.00 35.24 322 VAL A N 1
ATOM 2529 C CA . VAL A 1 318 ? -8.756 53.678 -10.345 1.00 37.92 322 VAL A CA 1
ATOM 2530 C C . VAL A 1 318 ? -10.152 54.156 -9.970 1.00 35.85 322 VAL A C 1
ATOM 2531 O O . VAL A 1 318 ? -11.079 54.003 -10.772 1.00 36.73 322 VAL A O 1
ATOM 2535 N N . LYS A 1 319 ? -10.328 54.745 -8.787 1.00 35.99 323 LYS A N 1
ATOM 2536 C CA . LYS A 1 319 ? -11.572 55.452 -8.433 1.00 39.20 323 LYS A CA 1
ATOM 2537 C C . LYS A 1 319 ? -12.728 54.461 -8.540 1.00 36.04 323 LYS A C 1
ATOM 2538 O O . LYS A 1 319 ? -12.637 53.353 -7.990 1.00 34.96 323 LYS A O 1
ATOM 2544 N N . GLU A 1 320 ? -13.812 54.798 -9.232 1.00 38.70 324 GLU A N 1
ATOM 2545 C CA . GLU A 1 320 ? -14.945 53.904 -9.391 1.00 37.75 324 GLU A CA 1
ATOM 2546 C C . GLU A 1 320 ? -14.822 53.001 -10.615 1.00 39.74 324 GLU A C 1
ATOM 2547 O O . GLU A 1 320 ? -15.742 52.224 -10.885 1.00 37.99 324 GLU A O 1
ATOM 2553 N N . LYS A 1 321 ? -13.710 53.073 -11.352 1.00 34.98 325 LYS A N 1
ATOM 2554 C CA . LYS A 1 321 ? -13.547 52.261 -12.551 1.00 33.69 325 LYS A CA 1
ATOM 2555 C C . LYS A 1 321 ? -13.157 50.822 -12.250 1.00 31.35 325 LYS A C 1
ATOM 2556 O O . LYS A 1 321 ? -13.339 49.957 -13.114 1.00 29.83 325 LYS A O 1
ATOM 2562 N N . GLY A 1 322 ? -12.646 50.536 -11.059 1.00 26.17 326 GLY A N 1
ATOM 2563 C CA . GLY A 1 322 ? -12.155 49.204 -10.777 1.00 25.93 326 GLY A CA 1
ATOM 2564 C C . GLY A 1 322 ? -12.386 48.756 -9.351 1.00 25.39 326 GLY A C 1
ATOM 2565 O O . GLY A 1 322 ? -12.229 49.532 -8.402 1.00 24.56 326 GLY A O 1
ATOM 2566 N N . ILE A 1 323 ? -12.776 47.503 -9.185 1.00 19.03 327 ILE A N 1
ATOM 2567 C CA . ILE A 1 323 ? -12.953 46.907 -7.872 1.00 19.60 327 ILE A CA 1
ATOM 2568 C C . ILE A 1 323 ? -12.098 45.655 -7.795 1.00 18.94 327 ILE A C 1
ATOM 2569 O O . ILE A 1 323 ? -12.059 44.864 -8.745 1.00 19.54 327 ILE A O 1
ATOM 2574 N N . VAL A 1 324 ? -11.406 45.491 -6.673 1.00 19.30 328 VAL A N 1
ATOM 2575 C CA . VAL A 1 324 ? -10.694 44.269 -6.325 1.00 17.13 328 VAL A CA 1
ATOM 2576 C C . VAL A 1 324 ? -11.393 43.704 -5.098 1.00 21.16 328 VAL A C 1
ATOM 2577 O O . VAL A 1 324 ? -11.512 44.396 -4.081 1.00 23.51 328 VAL A O 1
ATOM 2581 N N . HIS A 1 325 ? -11.858 42.457 -5.190 1.00 20.25 329 HIS A N 1
ATOM 2582 C CA . HIS A 1 325 ? -12.775 41.859 -4.220 1.00 21.75 329 HIS A CA 1
ATOM 2583 C C . HIS A 1 325 ? -12.344 40.430 -3.905 1.00 25.21 329 HIS A C 1
ATOM 2584 O O . HIS A 1 325 ? -12.076 39.663 -4.832 1.00 24.15 329 HIS A O 1
ATOM 2591 N N . SER A 1 326 ? -12.303 40.041 -2.616 1.00 22.25 330 SER A N 1
ATOM 2592 C CA . SER A 1 326 ? -11.846 38.697 -2.256 1.00 21.12 330 SER A CA 1
ATOM 2593 C C . SER A 1 326 ? -12.960 37.700 -1.887 1.00 24.76 330 SER A C 1
ATOM 2594 O O . SER A 1 326 ? -12.657 36.540 -1.596 1.00 30.14 330 SER A O 1
ATOM 2597 N N . GLY A 1 327 ? -14.205 38.086 -1.918 1.00 24.92 331 GLY A N 1
ATOM 2598 C CA . GLY A 1 327 ? -15.264 37.169 -1.542 1.00 26.28 331 GLY A CA 1
ATOM 2599 C C . GLY A 1 327 ? -15.748 36.301 -2.706 1.00 25.17 331 GLY A C 1
ATOM 2600 O O . GLY A 1 327 ? -15.507 36.613 -3.869 1.00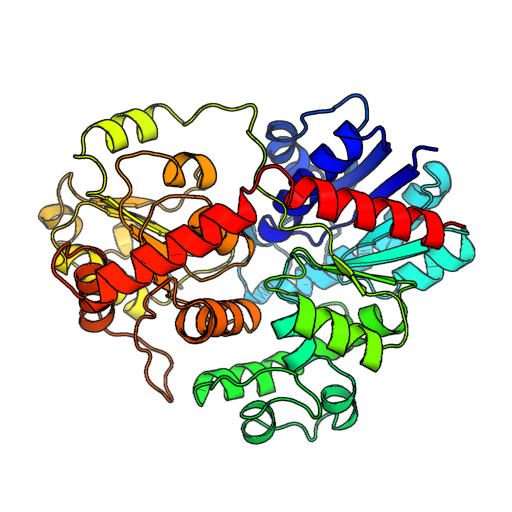 24.59 331 GLY A O 1
ATOM 2601 N N . TRP A 1 328 ? -16.415 35.200 -2.357 1.00 23.29 332 TRP A N 1
ATOM 2602 C CA . TRP A 1 328 ? -17.098 34.369 -3.347 1.00 21.85 332 TRP A CA 1
ATOM 2603 C C . TRP A 1 328 ? -18.187 35.165 -4.050 1.00 23.80 332 TRP A C 1
ATOM 2604 O O . TRP A 1 328 ? -19.072 35.720 -3.395 1.00 23.15 332 TRP A O 1
ATOM 2615 N N . ILE A 1 329 ? -18.159 35.209 -5.384 1.00 16.46 333 ILE A N 1
ATOM 2616 C CA . ILE A 1 329 ? -19.230 35.873 -6.118 1.00 21.15 333 ILE A CA 1
ATOM 2617 C C . ILE A 1 329 ? -19.911 34.869 -7.057 1.00 19.68 333 ILE A C 1
ATOM 2618 O O . ILE A 1 329 ? -19.472 33.738 -7.205 1.00 19.93 333 ILE A O 1
ATOM 2623 N N . GLN A 1 330 ? -21.028 35.290 -7.659 1.00 18.28 334 GLN A N 1
ATOM 2624 C CA . GLN A 1 330 ? -21.748 34.435 -8.612 1.00 20.54 334 GLN A CA 1
ATOM 2625 C C . GLN A 1 330 ? -21.113 34.590 -9.995 1.00 15.21 334 GLN A C 1
ATOM 2626 O O . GLN A 1 330 ? -21.595 35.318 -10.870 1.00 15.55 334 GLN A O 1
ATOM 2632 N N . GLN A 1 331 ? -19.985 33.895 -10.186 1.00 18.31 335 GLN A N 1
ATOM 2633 C CA . GLN A 1 331 ? -19.193 34.099 -11.396 1.00 14.13 335 GLN A CA 1
ATOM 2634 C C . GLN A 1 331 ? -19.995 33.824 -12.654 1.00 13.73 335 GLN A C 1
ATOM 2635 O O . GLN A 1 331 ? -19.897 34.568 -13.635 1.00 13.43 335 GLN A O 1
ATOM 2641 N N . GLN A 1 332 ? -20.789 32.750 -12.655 1.00 14.53 336 GLN A N 1
ATOM 2642 C CA . GLN A 1 332 ? -21.526 32.392 -13.860 1.00 17.84 336 GLN A CA 1
ATOM 2643 C C . GLN A 1 332 ? -22.468 33.515 -14.281 1.00 18.23 336 GLN A C 1
ATOM 2644 O O . GLN A 1 332 ? -22.567 33.837 -15.469 1.00 17.55 336 GLN A O 1
ATOM 2650 N N . LEU A 1 333 ? -23.130 34.157 -13.314 1.00 16.04 337 LEU A N 1
ATOM 2651 C CA . LEU A 1 333 ? -24.047 35.250 -13.626 1.00 16.87 337 LEU A CA 1
ATOM 2652 C C . LEU A 1 333 ? -23.304 36.510 -14.039 1.00 17.47 337 LEU A C 1
ATOM 2653 O O . LEU A 1 333 ? -23.792 37.269 -14.883 1.00 19.11 337 LEU A O 1
ATOM 2658 N N . ILE A 1 334 ? -22.123 36.749 -13.469 1.00 15.58 338 ILE A N 1
ATOM 2659 C CA . ILE A 1 334 ? -21.341 37.904 -13.895 1.00 14.58 338 ILE A CA 1
ATOM 2660 C C . ILE A 1 334 ? -20.890 37.734 -15.340 1.00 15.69 338 ILE A C 1
ATOM 2661 O O . ILE A 1 334 ? -20.998 38.660 -16.153 1.00 16.51 338 ILE A O 1
ATOM 2666 N N . LEU A 1 335 ? -20.399 36.546 -15.695 1.00 14.55 339 LEU A N 1
ATOM 2667 C CA . LEU A 1 335 ? -19.958 36.339 -17.068 1.00 13.85 339 LEU A CA 1
ATOM 2668 C C . LEU A 1 335 ? -21.097 36.475 -18.081 1.00 18.66 339 LEU A C 1
ATOM 2669 O O . LEU A 1 335 ? -20.831 36.769 -19.248 1.00 20.33 339 LEU A O 1
ATOM 2674 N N . GLU A 1 336 ? -22.349 36.272 -17.675 1.00 16.89 340 GLU A N 1
ATOM 2675 C CA . GLU A 1 336 ? -23.453 36.518 -18.600 1.00 19.35 340 GLU A CA 1
ATOM 2676 C C . GLU A 1 336 ? -23.862 37.982 -18.645 1.00 22.57 340 GLU A C 1
ATOM 2677 O O . GLU A 1 336 ? -24.726 38.337 -19.455 1.00 24.07 340 GLU A O 1
ATOM 2683 N N . HIS A 1 337 ? -23.256 38.841 -17.833 1.00 18.67 341 HIS A N 1
ATOM 2684 C CA . HIS A 1 337 ? -23.707 40.225 -17.847 1.00 21.73 341 HIS A CA 1
ATOM 2685 C C . HIS A 1 337 ? -23.165 40.965 -19.077 1.00 20.71 341 HIS A C 1
ATOM 2686 O O . HIS A 1 337 ? -21.987 40.827 -19.429 1.00 18.73 341 HIS A O 1
ATOM 2693 N N . PRO A 1 338 ? -23.999 41.768 -19.747 1.00 20.60 342 PRO A N 1
ATOM 2694 C CA . PRO A 1 338 ? -23.569 42.379 -21.019 1.00 18.88 342 PRO A CA 1
ATOM 2695 C C . PRO A 1 338 ? -22.412 43.368 -20.878 1.00 18.56 342 PRO A C 1
ATOM 2696 O O . PRO A 1 338 ? -21.773 43.689 -21.883 1.00 18.75 342 PRO A O 1
ATOM 2700 N N . SER A 1 339 ? -22.118 43.854 -19.670 1.00 18.06 343 SER A N 1
ATOM 2701 C CA . SER A 1 339 ? -20.982 44.750 -19.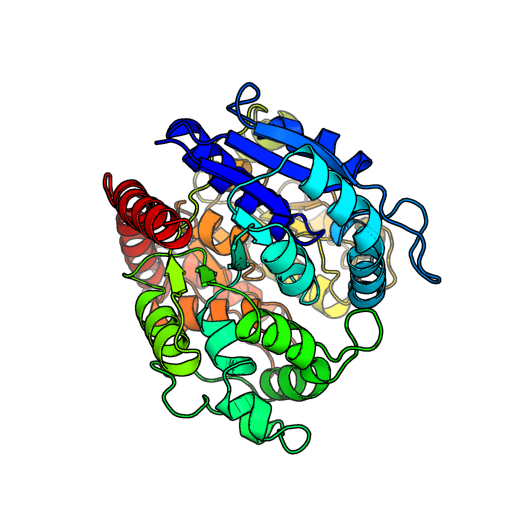470 1.00 21.71 343 SER A CA 1
ATOM 2702 C C . SER A 1 339 ? -19.648 44.064 -19.720 1.00 17.54 343 SER A C 1
ATOM 2703 O O . SER A 1 339 ? -18.659 44.734 -20.024 1.00 17.73 343 SER A O 1
ATOM 2706 N N . VAL A 1 340 ? -19.585 42.745 -19.559 1.00 18.11 344 VAL A N 1
ATOM 2707 C CA . VAL A 1 340 ? -18.297 42.054 -19.549 1.00 16.82 344 VAL A CA 1
ATOM 2708 C C . VAL A 1 340 ? -17.821 41.858 -20.987 1.00 16.39 344 VAL A C 1
ATOM 2709 O O . VAL A 1 340 ? -18.504 41.229 -21.800 1.00 20.82 344 VAL A O 1
ATOM 2713 N N . GLY A 1 341 ? -16.650 42.405 -21.313 1.00 15.44 345 GLY A N 1
ATOM 2714 C CA . GLY A 1 341 ? -16.105 42.211 -22.642 1.00 17.72 345 GLY A CA 1
ATOM 2715 C C . GLY A 1 341 ? -14.892 41.298 -22.684 1.00 16.17 345 GLY A C 1
ATOM 2716 O O . GLY A 1 341 ? -14.496 40.831 -23.762 1.00 16.51 345 GLY A O 1
ATOM 2717 N N . CYS A 1 342 ? -14.293 41.053 -21.519 1.00 13.86 346 CYS A N 1
ATOM 2718 C CA . CYS A 1 342 ? -13.049 40.300 -21.433 1.00 16.84 346 CYS A CA 1
ATOM 2719 C C . CYS A 1 342 ? -13.021 39.523 -20.129 1.00 16.07 346 CYS A C 1
ATOM 2720 O O . CYS A 1 342 ? -13.430 40.036 -19.086 1.00 15.02 346 CYS A O 1
ATOM 2723 N N . PHE A 1 343 ? -12.556 38.269 -20.210 1.00 12.47 347 PHE A N 1
ATOM 2724 C CA . PHE A 1 343 ? -12.399 37.384 -19.060 1.00 9.98 347 PHE A CA 1
ATOM 2725 C C . PHE A 1 343 ? -10.925 36.984 -18.992 1.00 12.73 347 PHE A C 1
ATOM 2726 O O . PHE A 1 343 ? -10.422 36.272 -19.875 1.00 13.65 347 PHE A O 1
ATOM 2734 N N . VAL A 1 344 ? -10.244 37.460 -17.955 1.00 11.74 348 VAL A N 1
ATOM 2735 C CA . VAL A 1 344 ? -8.886 37.035 -17.629 1.00 9.94 348 VAL A CA 1
ATOM 2736 C C . VAL A 1 344 ? -9.022 35.870 -16.666 1.00 12.38 348 VAL A C 1
ATOM 2737 O O . VAL A 1 344 ? -9.547 36.039 -15.563 1.00 13.02 348 VAL A O 1
ATOM 2741 N N . THR A 1 345 ? -8.590 34.682 -17.087 1.00 10.98 349 THR A N 1
ATOM 2742 C CA . THR A 1 345 ? -8.938 33.460 -16.366 1.00 13.85 349 THR A CA 1
ATOM 2743 C C . THR A 1 345 ? -7.690 32.646 -16.018 1.00 12.71 349 THR A C 1
ATOM 2744 O O . THR A 1 345 ? -6.740 32.586 -16.792 1.00 11.40 349 THR A O 1
ATOM 2748 N N . HIS A 1 346 ? -7.711 31.978 -14.862 1.00 11.11 350 HIS A N 1
ATOM 2749 C CA . HIS A 1 346 ? -6.654 31.032 -14.511 1.00 11.64 350 HIS A CA 1
ATOM 2750 C C . HIS A 1 346 ? -6.760 29.711 -15.259 1.00 11.29 350 HIS A C 1
ATOM 2751 O O . HIS A 1 346 ? -5.910 28.842 -15.063 1.00 12.72 350 HIS A O 1
ATOM 2758 N N . CYS A 1 347 ? -7.773 29.549 -16.108 1.00 10.72 351 CYS A N 1
ATOM 2759 C CA . CYS A 1 347 ? -7.925 28.389 -16.983 1.00 9.53 351 CYS A CA 1
ATOM 2760 C C . CYS A 1 347 ? -8.330 27.126 -16.223 1.00 10.17 351 CYS A C 1
ATOM 2761 O O . CYS A 1 347 ? -8.109 26.015 -16.708 1.00 11.69 351 CYS A O 1
ATOM 2764 N N . GLY A 1 348 ? -8.988 27.296 -15.076 1.00 11.81 352 GLY A N 1
ATOM 2765 C CA . GLY A 1 348 ? -9.709 26.181 -14.483 1.00 13.94 352 GLY A CA 1
ATOM 2766 C C . GLY A 1 348 ? -10.771 25.640 -15.424 1.00 10.35 352 GLY A C 1
ATOM 2767 O O . GLY A 1 348 ? -11.385 26.375 -16.189 1.00 12.12 352 GLY A O 1
ATOM 2768 N N . ALA A 1 349 ? -10.995 24.321 -15.352 1.00 12.72 353 ALA A N 1
ATOM 2769 C CA . ALA A 1 349 ? -11.897 23.665 -16.297 1.00 14.35 353 ALA A CA 1
ATOM 2770 C C . ALA A 1 349 ? -13.312 24.232 -16.247 1.00 13.28 353 ALA A C 1
ATOM 2771 O O . ALA A 1 349 ? -13.983 24.330 -17.285 1.00 14.30 353 ALA A O 1
ATOM 2773 N N . GLY A 1 350 ? -13.800 24.596 -15.057 1.00 12.85 354 GLY A N 1
ATOM 2774 C CA . GLY A 1 350 ? -15.148 25.145 -14.971 1.00 12.72 354 GLY A CA 1
ATOM 2775 C C . GLY A 1 350 ? -15.231 26.548 -15.523 1.00 13.67 354 GLY A C 1
ATOM 2776 O O . GLY A 1 350 ? -16.170 26.887 -16.250 1.00 14.81 354 GLY A O 1
ATOM 2777 N N . SER A 1 351 ? -14.250 27.386 -15.180 1.00 10.46 355 SER A N 1
ATOM 2778 C CA . SER A 1 351 ? -14.196 28.751 -15.693 1.00 11.97 355 SER A CA 1
ATOM 2779 C C . SER A 1 351 ? -14.048 28.766 -17.198 1.00 14.07 355 SER A C 1
ATOM 2780 O O . SER A 1 351 ? -14.596 29.652 -17.861 1.00 13.09 355 SER A O 1
ATOM 2783 N N . ILE A 1 352 ? -13.301 27.804 -17.755 1.00 13.32 356 ILE A N 1
ATOM 2784 C CA . ILE A 1 352 ? -13.162 27.717 -19.213 1.00 14.05 356 ILE A CA 1
ATOM 2785 C C . ILE A 1 352 ? -14.527 27.505 -19.863 1.00 12.01 356 ILE A C 1
ATOM 2786 O O . ILE A 1 352 ? -14.886 28.198 -20.826 1.00 13.69 356 ILE A O 1
ATOM 2791 N N . THR A 1 353 ? -15.323 26.552 -19.349 1.00 12.93 357 THR A N 1
ATOM 2792 C CA . THR A 1 353 ? -16.646 26.324 -19.922 1.00 12.49 357 THR A CA 1
ATOM 2793 C C . THR A 1 353 ? -17.529 27.557 -19.793 1.00 15.65 357 THR A C 1
ATOM 2794 O O . THR A 1 353 ? -18.235 27.923 -20.734 1.00 14.56 357 THR A O 1
ATOM 2798 N N . GLU A 1 354 ? -17.481 28.214 -18.634 1.00 13.39 358 GLU A N 1
ATOM 2799 C CA . GLU A 1 354 ? -18.305 29.393 -18.417 1.00 11.64 358 GLU A CA 1
ATOM 2800 C C . GLU A 1 354 ? -17.925 30.522 -19.364 1.00 16.20 358 GLU A C 1
ATOM 2801 O O . GLU A 1 354 ? -18.797 31.263 -19.830 1.00 18.61 358 GLU A O 1
ATOM 2807 N N . GLY A 1 355 ? -16.645 30.653 -19.691 1.00 13.01 359 GLY A N 1
ATOM 2808 C CA . GLY A 1 355 ? -16.272 31.686 -20.656 1.00 12.34 359 GLY A CA 1
ATOM 2809 C C . GLY A 1 355 ? -16.636 31.289 -22.074 1.00 14.16 359 GLY A C 1
ATOM 2810 O O . GLY A 1 355 ? -17.081 32.127 -22.868 1.00 14.27 359 GLY A O 1
ATOM 2811 N N . LEU A 1 356 ? -16.466 30.012 -22.410 1.00 11.54 360 LEU A N 1
ATOM 2812 C CA . LEU A 1 356 ? -16.747 29.581 -23.777 1.00 13.85 360 LEU A CA 1
ATOM 2813 C C . LEU A 1 356 ? -18.211 29.796 -24.145 1.00 12.69 360 LEU A C 1
ATOM 2814 O O . LEU A 1 356 ? -18.517 30.169 -25.286 1.00 15.73 360 LEU A O 1
ATOM 2819 N N . VAL A 1 357 ? -19.138 29.565 -23.205 1.00 12.67 361 VAL A N 1
ATOM 2820 C CA . VAL A 1 357 ? -20.553 29.667 -23.552 1.00 13.15 361 VAL A CA 1
ATOM 2821 C C . VAL A 1 357 ? -21.063 31.097 -23.508 1.00 12.78 361 VAL A C 1
ATOM 2822 O O . VAL A 1 357 ? -22.244 31.332 -23.794 1.00 15.85 361 VAL A O 1
ATOM 2826 N N . ASN A 1 358 ? -20.205 32.053 -23.189 1.00 13.25 362 ASN A N 1
ATOM 2827 C CA . ASN A 1 358 ? -20.553 33.461 -23.202 1.00 15.67 362 ASN A CA 1
ATOM 2828 C C . ASN A 1 358 ? -19.795 34.209 -24.304 1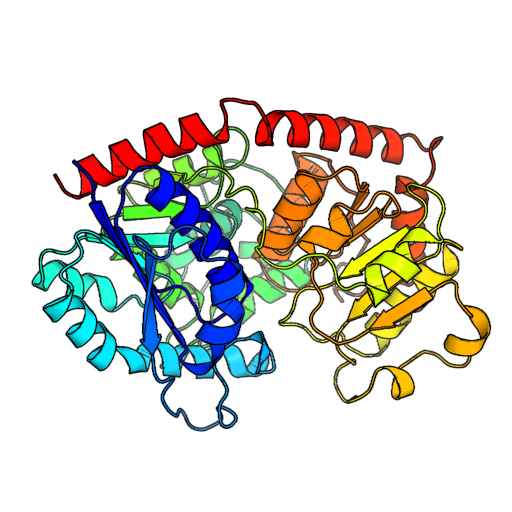.00 17.48 362 ASN A C 1
ATOM 2829 O O . ASN A 1 358 ? -19.109 33.617 -25.147 1.00 16.06 362 ASN A O 1
ATOM 2834 N N . ASN A 1 359 ? -19.965 35.526 -24.330 1.00 17.11 363 ASN A N 1
ATOM 2835 C CA . ASN A 1 359 ? -19.477 36.346 -25.436 1.00 16.98 363 ASN A CA 1
ATOM 2836 C C . ASN A 1 359 ? -18.115 36.971 -25.142 1.00 19.88 363 ASN A C 1
ATOM 2837 O O . ASN A 1 359 ? -17.443 37.449 -26.069 1.00 19.76 363 ASN A O 1
ATOM 2842 N N . CYS A 1 360 ? -17.691 36.960 -23.882 1.00 16.70 364 CYS A N 1
ATOM 2843 C CA . CYS A 1 360 ? -16.468 37.640 -23.451 1.00 14.43 364 CYS A CA 1
ATOM 2844 C C . CYS A 1 360 ? -15.235 37.136 -24.194 1.00 18.05 364 CYS A C 1
ATOM 2845 O O . CYS A 1 360 ? -15.073 35.934 -24.421 1.00 16.75 364 CYS A O 1
ATOM 2848 N N . GLN A 1 361 ? -14.331 38.059 -24.527 1.00 14.62 365 GLN A N 1
ATOM 2849 C CA . GLN A 1 361 ? -13.029 37.664 -25.056 1.00 13.50 365 GLN A CA 1
ATOM 2850 C C . GLN A 1 361 ? -12.211 37.010 -23.948 1.00 15.67 365 GLN A C 1
ATOM 2851 O O . GLN A 1 361 ? -12.239 37.457 -22.803 1.00 18.90 365 GLN A O 1
ATOM 2857 N N . MET A 1 362 ? -11.457 35.968 -24.283 1.00 12.60 366 MET A N 1
ATOM 2858 C CA . MET A 1 362 ? -10.697 35.227 -23.279 1.00 11.85 366 MET A CA 1
ATOM 2859 C C . MET A 1 362 ? -9.222 35.607 -23.281 1.00 15.78 366 MET A C 1
ATOM 2860 O O . MET A 1 362 ? -8.561 35.538 -24.322 1.00 14.72 366 MET A O 1
ATOM 2865 N N . VAL A 1 363 ? -8.703 35.959 -22.104 1.00 12.52 367 VAL A N 1
ATOM 2866 C CA . VAL A 1 363 ? -7.278 36.142 -21.873 1.00 11.18 367 VAL A CA 1
ATOM 2867 C C . VAL A 1 363 ? -6.829 35.057 -20.910 1.00 10.87 367 VAL A C 1
ATOM 2868 O O . VAL A 1 363 ? -7.404 34.907 -19.829 1.00 11.98 367 VAL A O 1
ATOM 2872 N N . LEU A 1 364 ? -5.818 34.309 -21.300 1.00 11.75 368 LEU A N 1
ATOM 2873 C CA . LEU A 1 364 ? -5.446 33.091 -20.596 1.00 10.07 368 LEU A CA 1
ATOM 2874 C C . LEU A 1 364 ? -4.269 33.377 -19.692 1.00 9.95 368 LEU A C 1
ATOM 2875 O O . LEU A 1 364 ? -3.178 33.706 -20.173 1.00 11.80 368 LEU A O 1
ATOM 2880 N N . LEU A 1 365 ? -4.500 33.244 -18.385 1.00 10.03 369 LEU A N 1
ATOM 2881 C CA . LEU A 1 365 ? -3.497 33.442 -17.341 1.00 11.03 369 LEU A CA 1
ATOM 2882 C C . LEU A 1 365 ? -3.379 32.182 -16.482 1.00 13.92 369 LEU A C 1
ATOM 2883 O O . LEU A 1 365 ? -3.613 32.218 -15.266 1.00 12.65 369 LEU A O 1
ATOM 2888 N N . PRO A 1 366 ? -3.019 31.053 -17.083 1.00 13.20 370 PRO A N 1
ATOM 2889 C CA . PRO A 1 366 ? -3.009 29.788 -16.328 1.00 10.52 370 PRO A CA 1
ATOM 2890 C C . PRO A 1 366 ? -2.080 29.861 -15.136 1.00 12.55 370 PRO A C 1
ATOM 2891 O O . PRO A 1 366 ? -0.950 30.347 -15.227 1.00 13.08 370 PRO A O 1
ATOM 2895 N N . GLN A 1 367 ? -2.562 29.354 -14.011 1.00 14.42 371 GLN A N 1
ATOM 2896 C CA . GLN A 1 367 ? -1.719 29.277 -12.835 1.00 12.49 371 GLN A CA 1
ATOM 2897 C C . GLN A 1 367 ? -1.031 27.913 -12.822 1.00 15.53 371 GLN A C 1
ATOM 2898 O O . GLN A 1 367 ? -1.267 27.074 -13.692 1.00 14.95 371 GLN A O 1
ATOM 2904 N N . LEU A 1 368 ? -0.150 27.692 -11.847 1.00 16.56 372 LEU A N 1
ATOM 2905 C CA . LEU A 1 368 ? 0.823 26.598 -11.928 1.00 17.38 372 LEU A CA 1
ATOM 2906 C C . LEU A 1 368 ? 0.168 25.292 -11.495 1.00 19.18 372 LEU A C 1
ATOM 2907 O O . LEU A 1 368 ? 0.241 24.874 -10.340 1.00 19.61 372 LEU A O 1
ATOM 2912 N N . ASN A 1 369 ? -0.458 24.632 -12.461 1.00 16.69 373 ASN A N 1
ATOM 2913 C CA . ASN A 1 369 ? -1.273 23.439 -12.289 1.00 16.08 373 ASN A CA 1
ATOM 2914 C C . ASN A 1 369 ? -1.365 22.811 -13.666 1.00 14.28 373 ASN A C 1
ATOM 2915 O O . ASN A 1 369 ? -1.619 23.525 -14.637 1.00 14.55 373 ASN A O 1
ATOM 2920 N N . GLY A 1 370 ? -1.181 21.486 -13.750 1.00 14.12 374 GLY A N 1
ATOM 2921 C CA . GLY A 1 370 ? -1.132 20.832 -15.051 1.00 11.68 374 GLY A CA 1
ATOM 2922 C C . GLY A 1 370 ? -2.386 21.037 -15.883 1.00 12.63 374 GLY A C 1
ATOM 2923 O O . GLY A 1 370 ? -2.309 21.273 -17.089 1.00 13.86 374 GLY A O 1
ATOM 2924 N N . ASP A 1 371 ? -3.560 20.940 -15.261 1.00 9.41 375 ASP A N 1
ATOM 2925 C CA . ASP A 1 371 ? -4.789 21.140 -16.019 1.00 11.46 375 ASP A CA 1
ATOM 2926 C C . ASP A 1 371 ? -4.927 22.575 -16.487 1.00 10.75 375 ASP A C 1
ATOM 2927 O O . ASP A 1 371 ? -5.343 22.803 -17.628 1.00 12.09 375 ASP A O 1
ATOM 2932 N N . TYR A 1 372 ? -4.593 23.558 -15.635 1.00 10.44 376 TYR A N 1
ATOM 2933 C CA . TYR A 1 372 ? -4.711 24.944 -16.105 1.00 10.59 376 TYR A CA 1
ATOM 2934 C C . TYR A 1 372 ? -3.791 25.177 -17.297 1.00 11.51 376 TYR A C 1
ATOM 2935 O O . TYR A 1 372 ? -4.178 25.823 -18.292 1.00 10.78 376 TYR A O 1
ATOM 2944 N N . ILE A 1 373 ? -2.559 24.665 -17.212 1.00 12.54 377 ILE A N 1
ATOM 2945 C CA . ILE A 1 373 ? -1.570 24.894 -18.260 1.00 12.09 377 ILE A CA 1
ATOM 2946 C C . ILE A 1 373 ? -2.014 24.230 -19.557 1.00 11.76 377 ILE A C 1
ATOM 2947 O O . ILE A 1 373 ? -1.985 24.841 -20.632 1.00 11.41 377 ILE A O 1
ATOM 2952 N N . ILE A 1 374 ? -2.455 22.979 -19.473 1.00 12.48 378 ILE A N 1
ATOM 2953 C CA . ILE A 1 374 ? -2.877 22.270 -20.678 1.00 13.14 378 ILE A CA 1
ATOM 2954 C C . ILE A 1 374 ? -4.154 22.878 -21.261 1.00 11.36 378 ILE A C 1
ATOM 2955 O O . ILE A 1 374 ? -4.270 23.029 -22.492 1.00 12.84 378 ILE A O 1
ATOM 2960 N N . ASN A 1 375 ? -5.107 23.288 -20.403 1.00 9.94 379 ASN A N 1
ATOM 2961 C CA . ASN A 1 375 ? -6.273 23.996 -20.905 1.00 10.12 379 ASN A CA 1
ATOM 2962 C C . ASN A 1 375 ? -5.831 25.247 -21.641 1.00 12.74 379 ASN A C 1
ATOM 2963 O O . ASN A 1 375 ? -6.371 25.580 -22.702 1.00 12.20 379 ASN A O 1
ATOM 2968 N N . ALA A 1 376 ? -4.841 25.959 -21.087 1.00 11.41 380 ALA A N 1
ATOM 2969 C CA . ALA A 1 376 ? -4.407 27.194 -21.736 1.00 11.29 380 ALA A CA 1
ATOM 2970 C C . ALA A 1 376 ? -3.767 26.924 -23.096 1.00 11.73 380 ALA A C 1
ATOM 2971 O O . ALA A 1 376 ? -4.014 27.665 -24.065 1.00 12.33 380 ALA A O 1
ATOM 2973 N N . ARG A 1 377 ? -2.958 25.874 -23.200 1.00 13.18 381 ARG A N 1
ATOM 2974 C CA . ARG A 1 377 ? -2.358 25.561 -24.495 1.00 13.04 381 ARG A CA 1
ATOM 2975 C C . ARG A 1 377 ? -3.417 25.160 -25.509 1.00 15.12 381 ARG A C 1
ATOM 2976 O O . ARG A 1 377 ? -3.361 25.583 -26.669 1.00 16.48 381 ARG A O 1
ATOM 2984 N N . ILE A 1 378 ? -4.383 24.332 -25.099 1.00 11.56 382 ILE A N 1
ATOM 2985 C CA . ILE A 1 378 ? -5.435 23.919 -26.020 1.00 14.70 382 ILE A CA 1
ATOM 2986 C C . ILE A 1 378 ? -6.299 25.105 -26.432 1.00 14.90 382 ILE A C 1
ATOM 2987 O O . ILE A 1 378 ? -6.614 25.275 -27.624 1.00 14.95 382 ILE A O 1
ATOM 2992 N N . MET A 1 379 ? -6.662 25.980 -25.484 1.00 12.39 383 MET A N 1
ATOM 2993 C CA . MET A 1 379 ? -7.486 27.117 -25.889 1.00 13.65 383 MET A CA 1
ATOM 2994 C C . MET A 1 379 ? -6.700 28.141 -26.690 1.00 15.94 383 MET A C 1
ATOM 2995 O O . MET A 1 379 ? -7.271 28.779 -27.577 1.00 16.78 383 MET A O 1
ATOM 3000 N N . GLY A 1 380 ? -5.420 28.319 -26.400 1.00 13.23 384 GLY A N 1
ATOM 3001 C CA . GLY A 1 380 ? -4.646 29.339 -27.088 1.00 13.09 384 GLY A CA 1
ATOM 3002 C C . GLY A 1 380 ? -4.102 28.907 -28.433 1.00 18.44 384 GLY A C 1
ATOM 3003 O O . GLY A 1 380 ? -4.032 29.720 -29.363 1.00 18.65 384 GLY A O 1
ATOM 3004 N N . ARG A 1 381 ? -3.714 27.632 -28.551 1.00 16.61 385 ARG A N 1
ATOM 3005 C CA . ARG A 1 381 ? -3.016 27.153 -29.738 1.00 18.69 385 ARG A CA 1
ATOM 3006 C C . ARG A 1 381 ? -3.828 26.192 -30.586 1.00 20.54 385 ARG A C 1
ATOM 3007 O O . ARG A 1 381 ? -3.593 26.115 -31.791 1.00 23.04 385 ARG A O 1
ATOM 3015 N N . HIS A 1 382 ? -4.760 25.441 -30.008 1.00 16.05 386 HIS A N 1
ATOM 3016 C CA . HIS A 1 382 ? -5.564 24.529 -30.818 1.00 17.34 386 HIS A CA 1
ATOM 3017 C C . HIS A 1 382 ? -6.897 25.139 -31.225 1.00 22.08 386 HIS A C 1
ATOM 3018 O O . HIS A 1 382 ? -7.175 25.310 -32.417 1.00 21.54 386 HIS A O 1
ATOM 3025 N N . LEU A 1 383 ? -7.741 25.457 -30.250 1.00 16.28 387 LEU A N 1
ATOM 3026 C CA . LEU A 1 383 ? -8.998 26.116 -30.561 1.00 14.63 387 LEU A CA 1
ATOM 3027 C C . LEU A 1 383 ? -8.790 27.589 -30.919 1.00 14.67 387 LEU A C 1
ATOM 3028 O O . LEU A 1 383 ? -9.598 28.157 -31.657 1.00 16.89 387 LEU A O 1
ATOM 3033 N N . LYS A 1 384 ? -7.727 28.212 -30.402 1.00 15.65 388 LYS A N 1
ATOM 3034 C CA . LYS A 1 384 ? -7.381 29.612 -30.672 1.00 15.79 388 LYS A CA 1
ATOM 3035 C C . LYS A 1 384 ? -8.552 30.539 -30.339 1.00 16.05 388 LYS A C 1
ATOM 3036 O O . LYS A 1 384 ? -8.956 31.405 -31.131 1.00 14.38 388 LYS A O 1
ATOM 3042 N N . VAL A 1 385 ? -9.118 30.329 -29.146 1.00 13.77 389 VAL A N 1
ATOM 3043 C CA . VAL A 1 385 ? -10.226 31.140 -28.652 1.00 13.93 389 VAL A CA 1
ATOM 3044 C C . VAL A 1 385 ? -9.778 32.191 -27.645 1.00 13.20 389 VAL A C 1
ATOM 3045 O O . VAL A 1 385 ? -10.624 32.943 -27.136 1.00 16.33 389 VAL A O 1
ATOM 3049 N N . GLY A 1 386 ? -8.488 32.259 -27.329 1.00 13.81 390 GLY A N 1
ATOM 3050 C CA . GLY A 1 386 ? -8.031 33.256 -26.375 1.00 15.07 390 GLY A CA 1
ATOM 3051 C C . GLY A 1 386 ? -6.575 33.576 -26.621 1.00 14.08 390 GLY A C 1
ATOM 3052 O O . GLY A 1 386 ? -5.889 32.891 -27.384 1.00 15.07 390 GLY A O 1
ATOM 3053 N N . VAL A 1 387 ? -6.105 34.626 -25.942 1.00 12.95 391 VAL A N 1
ATOM 3054 C CA . VAL A 1 387 ? -4.720 35.087 -26.007 1.00 13.31 391 VAL A CA 1
ATOM 3055 C C . VAL A 1 387 ? -4.076 34.809 -24.651 1.00 13.42 391 VAL A C 1
ATOM 3056 O O . VAL A 1 387 ? -4.637 35.178 -23.614 1.00 14.01 391 VAL A O 1
ATOM 3060 N N . GLU A 1 388 ? -2.917 34.150 -24.647 1.00 12.99 392 GLU A N 1
ATOM 3061 C CA . GLU A 1 388 ? -2.267 33.789 -23.392 1.00 12.18 392 GLU A CA 1
ATOM 3062 C C . GLU A 1 388 ? -1.220 34.836 -23.041 1.00 15.14 392 GLU A C 1
ATOM 3063 O O . GLU A 1 388 ? -0.442 35.259 -23.905 1.00 17.25 392 GLU A O 1
ATOM 3069 N N . VAL A 1 389 ? -1.228 35.257 -21.777 1.00 12.16 393 VAL A N 1
ATOM 3070 C CA . VAL A 1 389 ? -0.236 36.175 -21.238 1.00 13.55 393 VAL A CA 1
ATOM 3071 C C . VAL A 1 389 ? 1.116 35.471 -21.162 1.00 16.12 393 VAL A C 1
ATOM 3072 O O . VAL A 1 389 ? 1.225 34.369 -20.607 1.00 16.57 393 VAL A O 1
ATOM 3076 N N . LYS A 1 390 ? 2.150 36.120 -21.712 1.00 17.05 394 LYS A N 1
ATOM 3077 C CA . LYS A 1 390 ? 3.513 35.596 -21.742 1.00 19.53 394 LYS A CA 1
ATOM 3078 C C . LYS A 1 390 ? 4.096 35.471 -20.335 1.00 17.49 394 LYS A C 1
ATOM 3079 O O . LYS A 1 390 ? 4.008 36.412 -19.543 1.00 17.02 394 LYS A O 1
ATOM 3085 N N . LYS A 1 391 ? 4.708 34.317 -20.036 1.00 16.27 395 LYS A N 1
ATOM 3086 C CA . LYS A 1 391 ? 5.428 34.035 -18.796 1.00 16.28 395 LYS A CA 1
ATOM 3087 C C . LYS A 1 391 ? 6.908 33.814 -19.100 1.00 15.65 395 LYS A C 1
ATOM 3088 O O . LYS A 1 391 ? 7.255 33.276 -20.161 1.00 15.58 395 LYS A O 1
ATOM 3094 N N . GLY A 1 392 ? 7.783 34.173 -18.140 1.00 13.00 396 GLY A N 1
ATOM 3095 C CA . GLY A 1 392 ? 9.189 33.833 -18.259 1.00 13.28 396 GLY A CA 1
ATOM 3096 C C . GLY A 1 392 ? 9.400 32.337 -18.408 1.00 13.98 396 GLY A C 1
ATOM 3097 O O . GLY A 1 392 ? 8.815 31.545 -17.661 1.00 15.24 396 GLY A O 1
ATOM 3098 N N . GLU A 1 393 ? 10.240 31.939 -19.369 1.00 13.05 397 GLU A N 1
ATOM 3099 C CA . GLU A 1 393 ? 10.453 30.518 -19.652 1.00 13.86 397 GLU A CA 1
ATOM 3100 C C . GLU A 1 393 ? 10.888 29.743 -18.410 1.00 15.53 397 GLU A C 1
ATOM 3101 O O . GLU A 1 393 ? 10.423 28.617 -18.171 1.00 17.67 397 GLU A O 1
ATOM 3107 N N . GLU A 1 394 ? 11.787 30.315 -17.614 1.00 15.41 398 GLU A N 1
ATOM 3108 C CA . GLU A 1 394 ? 12.356 29.623 -16.460 1.00 15.77 398 GLU A CA 1
ATOM 3109 C C . GLU A 1 394 ? 11.732 30.052 -15.134 1.00 18.89 398 GLU A C 1
ATOM 3110 O O . GLU A 1 394 ? 11.683 29.237 -14.199 1.00 20.36 398 GLU A O 1
ATOM 3116 N N . ASP A 1 395 ? 11.264 31.311 -15.017 1.00 16.31 399 ASP A N 1
ATOM 3117 C CA . ASP A 1 395 ? 10.737 31.795 -13.739 1.00 19.21 399 ASP A CA 1
ATOM 3118 C C . ASP A 1 395 ? 9.211 31.769 -13.649 1.00 16.58 399 ASP A C 1
ATOM 3119 O O . ASP A 1 395 ? 8.678 31.863 -12.531 1.00 17.47 399 ASP A O 1
ATOM 3124 N N . GLY A 1 396 ? 8.507 31.604 -14.767 1.00 13.90 400 GLY A N 1
ATOM 3125 C CA . GLY A 1 396 ? 7.053 31.495 -14.727 1.00 17.27 400 GLY A CA 1
ATOM 3126 C C . GLY A 1 396 ? 6.331 32.738 -14.259 1.00 19.70 400 GLY A C 1
ATOM 3127 O O . GLY A 1 396 ? 5.189 32.646 -13.782 1.00 15.74 400 GLY A O 1
ATOM 3128 N N . LEU A 1 397 ? 6.962 33.900 -14.382 1.00 15.04 401 LEU A N 1
ATOM 3129 C CA . LEU A 1 397 ? 6.396 35.172 -13.948 1.00 15.66 401 LEU A CA 1
ATOM 3130 C C . LEU A 1 397 ? 5.962 35.997 -15.152 1.00 17.96 401 LEU A C 1
ATOM 3131 O O . LEU A 1 397 ? 6.519 35.858 -16.244 1.00 14.85 401 LEU A O 1
ATOM 3136 N N . PHE A 1 398 ? 4.936 36.832 -14.970 1.00 14.30 402 PHE A N 1
ATOM 3137 C CA . PHE A 1 398 ? 4.554 37.765 -16.019 1.00 13.00 402 PHE A CA 1
ATOM 3138 C C . PHE A 1 398 ? 4.806 39.207 -15.603 1.00 14.03 402 PHE A C 1
ATOM 3139 O O . PHE A 1 398 ? 4.923 39.533 -14.420 1.00 14.54 402 PHE A O 1
ATOM 3147 N N . THR A 1 399 ? 4.869 40.068 -16.602 1.00 14.74 403 THR A N 1
ATOM 3148 C CA . THR A 1 399 ? 4.956 41.505 -16.372 1.00 15.40 403 THR A CA 1
ATOM 3149 C C . THR A 1 399 ? 3.584 42.156 -16.485 1.00 15.53 403 THR A C 1
ATOM 3150 O O . THR A 1 399 ? 2.665 41.635 -17.122 1.00 15.59 403 THR A O 1
ATOM 3154 N N . LYS A 1 400 ? 3.464 43.339 -15.880 1.00 14.38 404 LYS A N 1
ATOM 3155 C CA . LYS A 1 400 ? 2.257 44.121 -16.065 1.00 15.91 404 LYS A CA 1
ATOM 3156 C C . LYS A 1 400 ? 2.057 44.480 -17.533 1.00 15.18 404 LYS A C 1
ATOM 3157 O O . LYS A 1 400 ? 0.914 44.517 -18.006 1.00 14.31 404 LYS A O 1
ATOM 3163 N N . GLU A 1 401 ? 3.149 44.701 -18.278 1.00 13.52 405 GLU A N 1
ATOM 3164 C CA . GLU A 1 401 ? 3.005 45.008 -19.696 1.00 16.79 405 GLU A CA 1
ATOM 3165 C C . GLU A 1 401 ? 2.435 43.830 -20.478 1.00 14.76 405 GLU A C 1
ATOM 3166 O O . GLU A 1 401 ? 1.672 44.045 -21.416 1.00 16.16 405 GLU A O 1
ATOM 3172 N N . SER A 1 402 ? 2.750 42.587 -20.091 1.00 15.28 406 SER A N 1
ATOM 3173 C CA . SER A 1 402 ? 2.201 41.447 -20.833 1.00 15.33 406 SER A CA 1
ATOM 3174 C C . SER A 1 402 ? 0.706 41.257 -20.579 1.00 16.86 406 SER A C 1
ATOM 3175 O O . SER A 1 402 ? -0.027 40.832 -21.482 1.00 15.47 406 SER A O 1
ATOM 3178 N N . VAL A 1 403 ? 0.249 41.537 -19.356 1.00 14.98 407 VAL A N 1
ATOM 3179 C CA . VAL A 1 403 ? -1.176 41.548 -19.031 1.00 13.72 407 VAL A CA 1
ATOM 3180 C C . VAL A 1 403 ? -1.889 42.624 -19.829 1.00 15.65 407 VAL A C 1
ATOM 3181 O O . VAL A 1 403 ? -2.923 42.383 -20.467 1.00 14.19 407 VAL A O 1
ATOM 3185 N N . TYR A 1 404 ? -1.345 43.840 -19.790 1.00 14.59 408 TYR A N 1
ATOM 3186 C CA . TYR A 1 404 ? -1.910 44.944 -20.555 1.00 17.40 408 TYR A CA 1
ATOM 3187 C C . TYR A 1 404 ? -2.020 44.596 -22.036 1.00 14.84 408 TYR A C 1
ATOM 3188 O O . TYR A 1 404 ? -3.078 44.799 -22.648 1.00 18.52 408 TYR A O 1
ATOM 3197 N N . GLU A 1 405 ? -0.949 44.055 -22.631 1.00 15.68 409 GLU A N 1
ATOM 3198 C CA . GLU A 1 405 ? -0.986 43.785 -24.070 1.00 19.38 409 GLU A CA 1
ATOM 3199 C C . GLU A 1 405 ? -2.050 42.765 -24.425 1.00 20.00 409 GLU A C 1
ATOM 3200 O O . GLU A 1 405 ? -2.757 42.934 -25.424 1.00 19.07 409 GLU A O 1
ATOM 3206 N N . ALA A 1 406 ? -2.169 41.690 -23.638 1.00 14.88 410 ALA A N 1
ATOM 3207 C CA . ALA A 1 406 ? -3.145 40.659 -23.982 1.00 15.18 410 ALA A CA 1
ATOM 3208 C C . ALA A 1 406 ? -4.557 41.222 -23.971 1.00 16.05 410 ALA A C 1
ATOM 3209 O O . ALA A 1 406 ? -5.348 40.954 -24.885 1.00 16.38 410 ALA A O 1
ATOM 3211 N N . VAL A 1 407 ? -4.885 42.008 -22.945 1.00 14.51 411 VAL A N 1
ATOM 3212 C CA . VAL A 1 407 ? -6.229 42.565 -22.829 1.00 13.84 411 VAL A CA 1
ATOM 3213 C C . VAL A 1 407 ? -6.479 43.571 -23.943 1.00 15.98 411 VAL A C 1
ATOM 3214 O O . VAL A 1 407 ? -7.555 43.602 -24.545 1.00 17.46 411 VAL A O 1
ATOM 3218 N N . LYS A 1 408 ? -5.486 44.418 -24.217 1.00 17.10 412 LYS A N 1
ATOM 3219 C CA . LYS A 1 408 ? -5.597 45.415 -25.276 1.00 18.92 412 LYS A CA 1
ATOM 3220 C C . LYS A 1 408 ? -5.860 44.758 -26.620 1.00 20.52 412 LYS A C 1
ATOM 3221 O O . LYS A 1 408 ? -6.719 45.211 -27.390 1.00 21.18 412 LYS A O 1
ATOM 3227 N N . ILE A 1 409 ? -5.122 43.689 -26.914 1.00 16.20 413 ILE A N 1
ATOM 3228 C CA . ILE A 1 409 ? -5.280 42.966 -28.174 1.00 20.39 413 ILE A CA 1
ATOM 3229 C C . ILE A 1 409 ? -6.717 42.472 -28.340 1.00 20.28 413 ILE A C 1
ATOM 3230 O O . ILE A 1 409 ? -7.345 42.685 -29.385 1.00 20.91 413 ILE A O 1
ATOM 3235 N N . VAL A 1 410 ? -7.262 41.791 -27.324 1.00 14.78 414 VAL A N 1
ATOM 3236 C CA . VAL A 1 410 ? -8.589 41.208 -27.535 1.00 15.04 414 VAL A CA 1
ATOM 3237 C C . VAL A 1 410 ? -9.702 42.249 -27.456 1.00 16.74 414 VAL A C 1
ATOM 3238 O O . VAL A 1 410 ? -10.768 42.045 -28.049 1.00 17.95 414 VAL A O 1
ATOM 3242 N N . MET A 1 411 ? -9.481 43.381 -26.775 1.00 17.84 415 MET A N 1
ATOM 3243 C CA . MET A 1 411 ? -10.507 44.404 -26.635 1.00 19.75 415 MET A CA 1
ATOM 3244 C C . MET A 1 411 ? -10.570 45.329 -27.853 1.00 23.17 415 MET A C 1
ATOM 3245 O O . MET A 1 411 ? -11.580 46.025 -28.041 1.00 26.64 415 MET A O 1
ATOM 3250 N N . ASP A 1 412 ? -9.520 45.342 -28.677 1.00 21.16 416 ASP A N 1
ATOM 3251 C CA . ASP A 1 412 ? -9.422 46.237 -29.837 1.00 24.96 416 ASP A CA 1
ATOM 3252 C C . ASP A 1 412 ? -10.212 45.665 -31.009 1.00 25.88 416 ASP A C 1
ATOM 3253 O O . ASP A 1 412 ? -9.778 44.699 -31.646 1.00 26.13 416 ASP A O 1
ATOM 3258 N N . ASP A 1 413 ? -11.353 46.296 -31.317 1.00 28.91 417 ASP A N 1
ATOM 3259 C CA . ASP A 1 413 ? -12.205 45.897 -32.436 1.00 33.01 417 ASP A CA 1
ATOM 3260 C C . ASP A 1 413 ? -11.440 45.814 -33.751 1.00 30.64 417 ASP A C 1
ATOM 3261 O O . ASP A 1 413 ? -11.845 45.087 -34.664 1.00 34.47 417 ASP A O 1
ATOM 3266 N N . GLU A 1 414 ? -10.352 46.568 -33.880 1.00 31.44 418 GLU A N 1
ATOM 3267 C CA . GLU A 1 414 ? -9.611 46.662 -35.127 1.00 32.64 418 GLU A CA 1
ATOM 3268 C C . GLU A 1 414 ? -8.359 45.795 -35.138 1.00 32.39 418 GLU A C 1
ATOM 3269 O O . GLU A 1 414 ? -7.632 45.790 -36.134 1.00 31.36 418 GLU A O 1
ATOM 3275 N N . ASN A 1 415 ? -8.085 45.065 -34.062 1.00 28.03 419 ASN A N 1
ATOM 3276 C CA . ASN A 1 415 ? -6.909 44.205 -33.984 1.00 23.99 419 ASN A CA 1
ATOM 3277 C C . ASN A 1 415 ? -7.222 42.842 -34.592 1.00 22.70 419 ASN A C 1
ATOM 3278 O O . ASN A 1 415 ? -8.220 42.215 -34.238 1.00 24.77 419 ASN A O 1
ATOM 3283 N N . GLU A 1 416 ? -6.349 42.364 -35.478 1.00 24.52 420 GLU A N 1
ATOM 3284 C CA . GLU A 1 416 ? -6.707 41.177 -36.248 1.00 26.49 420 GLU A CA 1
ATOM 3285 C C . GLU A 1 416 ? -6.647 39.910 -35.401 1.00 23.00 420 GLU A C 1
ATOM 3286 O O . GLU A 1 416 ? -7.427 38.978 -35.635 1.00 24.67 420 GLU A O 1
ATOM 3292 N N . ILE A 1 417 ? -5.731 39.849 -34.429 1.00 23.13 421 ILE A N 1
ATOM 3293 C CA . ILE A 1 417 ? -5.701 38.705 -33.518 1.00 22.76 421 ILE A CA 1
ATOM 3294 C C . ILE A 1 417 ? -6.953 38.695 -32.651 1.00 20.26 421 ILE A C 1
ATOM 3295 O O . ILE A 1 417 ? -7.554 37.637 -32.413 1.00 20.86 421 ILE A O 1
ATOM 3300 N N . GLY A 1 418 ? -7.373 39.874 -32.183 1.00 16.84 422 GLY A N 1
ATOM 3301 C CA . GLY A 1 418 ? -8.617 39.974 -31.439 1.00 17.02 422 GLY A CA 1
ATOM 3302 C C . GLY A 1 418 ? -9.822 39.516 -32.238 1.00 18.67 422 GLY A C 1
ATOM 3303 O O . GLY A 1 418 ? -10.684 38.806 -31.727 1.00 17.07 422 GLY A O 1
ATOM 3304 N N . ARG A 1 419 ? -9.926 39.955 -33.496 1.00 19.99 423 ARG A N 1
ATOM 3305 C CA . ARG A 1 419 ? -11.041 39.500 -34.321 1.00 19.88 423 ARG A CA 1
ATOM 3306 C C . ARG A 1 419 ? -10.985 37.997 -34.553 1.00 18.79 423 ARG A C 1
ATOM 3307 O O . ARG A 1 419 ? -12.023 37.326 -34.572 1.00 17.52 423 ARG A O 1
ATOM 3315 N N . GLU A 1 420 ? -9.786 37.447 -34.712 1.00 18.96 424 GLU A N 1
ATOM 3316 C CA . GLU A 1 420 ? -9.659 36.012 -34.933 1.00 22.42 424 GLU A CA 1
ATOM 3317 C C . GLU A 1 420 ? -10.124 35.221 -33.717 1.00 20.36 424 GLU A C 1
ATOM 3318 O O . GLU A 1 420 ? -10.908 34.268 -33.851 1.00 17.84 424 GLU A O 1
ATOM 3324 N N . VAL A 1 421 ? -9.654 35.593 -32.517 1.00 17.82 425 VAL A N 1
ATOM 3325 C CA . VAL A 1 421 ? -10.067 34.813 -31.349 1.00 15.31 425 VAL A CA 1
ATOM 3326 C C . VAL A 1 421 ? -11.551 35.016 -31.072 1.00 15.33 425 VAL A C 1
ATOM 3327 O O . VAL A 1 421 ? -12.223 34.100 -30.579 1.00 15.19 425 VAL A O 1
ATOM 3331 N N . ARG A 1 422 ? -12.104 36.186 -31.395 1.00 13.03 426 ARG A N 1
ATOM 3332 C CA . ARG A 1 422 ? -13.546 36.343 -31.268 1.00 15.70 426 ARG A CA 1
ATOM 3333 C C . ARG A 1 422 ? -14.269 35.386 -32.199 1.00 17.28 426 ARG A C 1
ATOM 3334 O O . ARG A 1 422 ? -15.219 34.710 -31.790 1.00 15.52 426 ARG A O 1
ATOM 3342 N N . SER A 1 423 ? -13.806 35.300 -33.454 1.00 15.72 427 SER A N 1
ATOM 3343 C CA . SER A 1 423 ? -14.449 34.453 -34.445 1.00 19.26 427 SER A CA 1
ATOM 3344 C C . SER A 1 423 ? -14.355 32.982 -34.064 1.00 16.69 427 SER A C 1
ATOM 3345 O O . SER A 1 423 ? -15.346 32.248 -34.170 1.00 16.51 427 SER A O 1
ATOM 3348 N N . ASN A 1 424 ? -13.195 32.553 -33.563 1.00 15.48 428 ASN A N 1
ATOM 3349 C CA . ASN A 1 424 ? -13.027 31.162 -33.156 1.00 14.36 428 ASN A CA 1
ATOM 3350 C C . ASN A 1 424 ? -13.842 30.848 -31.906 1.00 15.43 428 ASN A C 1
ATOM 3351 O O . ASN A 1 424 ? -14.413 29.755 -31.778 1.00 15.72 428 ASN A O 1
ATOM 3356 N N . HIS A 1 425 ? -13.886 31.787 -30.966 1.00 13.46 429 HIS A N 1
ATOM 3357 C CA . HIS A 1 425 ? -14.735 31.613 -29.785 1.00 14.42 429 HIS A CA 1
ATOM 3358 C C . HIS A 1 425 ? -16.200 31.459 -30.198 1.00 15.60 429 HIS A C 1
ATOM 3359 O O . HIS A 1 425 ? -16.918 30.582 -29.701 1.00 15.29 429 HIS A O 1
ATOM 3366 N N . THR A 1 426 ? -16.648 32.254 -31.162 1.00 14.74 430 THR A N 1
ATOM 3367 C CA . THR A 1 426 ? -18.019 32.104 -31.635 1.00 15.49 430 THR A CA 1
ATOM 3368 C C . THR A 1 426 ? -18.256 30.713 -32.224 1.00 15.15 430 THR A C 1
ATOM 3369 O O . THR A 1 426 ? -19.291 30.091 -31.963 1.00 15.93 430 THR A O 1
ATOM 3373 N N . LYS A 1 427 ? -17.296 30.194 -32.993 1.00 17.45 431 LYS A N 1
ATOM 3374 C CA . LYS A 1 427 ? -17.429 28.835 -33.516 1.00 16.02 431 LYS A CA 1
ATOM 3375 C C . LYS A 1 427 ? -17.589 27.813 -32.399 1.00 15.54 431 LYS A C 1
ATOM 3376 O O . LYS A 1 427 ? -18.429 26.904 -32.491 1.00 17.25 431 LYS A O 1
ATOM 3382 N N . VAL A 1 428 ? -16.761 27.921 -31.350 1.00 13.37 432 VAL A N 1
ATOM 3383 C CA . VAL A 1 428 ? -16.816 26.945 -30.261 1.00 13.43 432 VAL A CA 1
ATOM 3384 C C . VAL A 1 428 ? -18.107 27.097 -29.455 1.00 11.97 432 VAL A C 1
ATOM 3385 O O . VAL A 1 428 ? -18.753 26.098 -29.101 1.00 14.54 432 VAL A O 1
ATOM 3389 N N . ARG A 1 429 ? -18.500 28.335 -29.145 1.00 13.06 433 ARG A N 1
ATOM 3390 C CA . ARG A 1 429 ? -19.778 28.575 -28.470 1.00 12.04 433 ARG A CA 1
ATOM 3391 C C . ARG A 1 429 ? -20.935 27.989 -29.266 1.00 13.42 433 ARG A C 1
ATOM 3392 O O . ARG A 1 429 ? -21.817 27.329 -28.710 1.00 13.43 433 ARG A O 1
ATOM 3400 N N . ASN A 1 430 ? -20.954 28.221 -30.584 1.00 13.81 434 ASN A N 1
ATOM 3401 C CA . ASN A 1 430 ? -22.053 27.687 -31.389 1.00 13.03 434 ASN A CA 1
ATOM 3402 C C . ASN A 1 430 ? -22.090 26.165 -31.359 1.00 14.31 434 ASN A C 1
ATOM 3403 O O . ASN A 1 430 ? -23.174 25.570 -31.397 1.00 14.07 434 ASN A O 1
ATOM 3408 N N . LEU A 1 431 ? -20.930 25.509 -31.301 1.00 14.79 435 LEU A N 1
ATOM 3409 C CA . LEU A 1 431 ? -20.912 24.053 -31.166 1.00 15.58 435 LEU A CA 1
ATOM 3410 C C . LEU A 1 431 ? -21.435 23.623 -29.796 1.00 15.87 435 LEU A C 1
ATOM 3411 O O . LEU A 1 431 ? -22.375 22.819 -29.688 1.00 12.76 435 LEU A O 1
ATOM 3416 N N . LEU A 1 432 ? -20.866 24.180 -28.728 1.00 12.56 436 LEU A N 1
ATOM 3417 C CA . LEU A 1 432 ? -21.248 23.714 -27.396 1.00 10.61 436 LEU A CA 1
ATOM 3418 C C . LEU A 1 432 ? -22.729 23.956 -27.127 1.00 12.39 436 LEU A C 1
ATOM 3419 O O . LEU A 1 432 ? -23.372 23.166 -26.425 1.00 11.38 436 LEU A O 1
ATOM 3424 N N . LEU A 1 433 ? -23.266 25.066 -27.623 1.00 11.99 437 LEU A N 1
ATOM 3425 C CA . LEU A 1 433 ? -24.676 25.373 -27.432 1.00 12.49 437 LEU A CA 1
ATOM 3426 C C . LEU A 1 433 ? -25.580 24.809 -28.519 1.00 12.14 437 LEU A C 1
ATOM 3427 O O . LEU A 1 433 ? -26.784 25.056 -28.471 1.00 12.84 437 LEU A O 1
ATOM 3432 N N . ARG A 1 434 ? -25.046 24.073 -29.493 1.00 11.89 438 ARG A N 1
ATOM 3433 C CA . ARG A 1 434 ? -25.908 23.525 -30.536 1.00 14.12 438 ARG A CA 1
ATOM 3434 C C . ARG A 1 434 ? -27.078 22.747 -29.930 1.00 12.41 438 ARG A C 1
ATOM 3435 O O . ARG A 1 434 ? -26.922 22.025 -28.942 1.00 14.43 438 ARG A O 1
ATOM 3443 N N . HIS A 1 435 ? -28.254 22.867 -30.558 1.00 13.19 439 HIS A N 1
ATOM 3444 C CA . HIS A 1 435 ? -29.477 22.384 -29.920 1.00 11.48 439 HIS A CA 1
ATOM 3445 C C . HIS A 1 435 ? -29.405 20.905 -29.563 1.00 11.94 439 HIS A C 1
ATOM 3446 O O . HIS A 1 435 ? -30.072 20.473 -28.618 1.00 15.05 439 HIS A O 1
ATOM 3453 N N . ASP A 1 436 ? -28.633 20.116 -30.306 1.00 14.57 440 ASP A N 1
ATOM 3454 C CA . ASP A 1 436 ? -28.557 18.682 -30.053 1.00 15.62 440 ASP A CA 1
ATOM 3455 C C . ASP A 1 436 ? -27.201 18.203 -29.548 1.00 17.23 440 ASP A C 1
ATOM 3456 O O . ASP A 1 436 ? -27.004 16.990 -29.434 1.00 18.92 440 ASP A O 1
ATOM 3461 N N . LEU A 1 437 ? -26.269 19.099 -29.234 1.00 14.17 441 LEU A N 1
ATOM 3462 C CA . LEU A 1 437 ? -24.934 18.640 -28.851 1.00 12.83 441 LEU A CA 1
ATOM 3463 C C . LEU A 1 437 ? -24.962 18.013 -27.457 1.00 16.75 441 LEU A C 1
ATOM 3464 O O . LEU A 1 437 ? -24.677 16.823 -27.290 1.00 15.93 441 LEU A O 1
ATOM 3469 N N . GLU A 1 438 ? -25.323 18.784 -26.432 1.00 13.13 442 GLU A N 1
ATOM 3470 C CA . GLU A 1 438 ? -25.284 18.199 -25.094 1.00 15.10 442 GLU A CA 1
ATOM 3471 C C . GLU A 1 438 ? -26.287 17.064 -24.948 1.00 14.55 442 GLU A C 1
ATOM 3472 O O . GLU A 1 438 ? -25.994 16.053 -24.302 1.00 15.82 442 GLU A O 1
ATOM 3478 N N . SER A 1 439 ? -27.467 17.184 -25.557 1.00 13.41 443 SER A N 1
ATOM 3479 C CA . SER A 1 439 ? -28.469 16.133 -25.393 1.00 15.32 443 SER A CA 1
ATOM 3480 C C . SER A 1 439 ? -28.010 14.831 -26.038 1.00 16.48 443 SER A C 1
ATOM 3481 O O . SER A 1 439 ? -28.234 13.750 -25.487 1.00 17.26 443 SER A O 1
ATOM 3484 N N . SER A 1 440 ? -27.347 14.909 -27.192 1.00 15.81 444 SER A N 1
ATOM 3485 C CA . SER A 1 440 ? -26.857 13.688 -27.820 1.00 19.87 444 SER A CA 1
ATOM 3486 C C . SER A 1 440 ? -25.637 13.136 -27.089 1.00 16.84 444 SER A C 1
ATOM 3487 O O . SER A 1 440 ? -25.454 11.914 -27.024 1.00 16.56 444 SER A O 1
ATOM 3490 N N . CYS A 1 441 ? -24.806 13.999 -26.503 1.00 16.78 445 CYS A N 1
ATOM 3491 C CA . CYS A 1 441 ? -23.769 13.495 -25.610 1.00 15.93 445 CYS A CA 1
ATOM 3492 C C . CYS A 1 441 ? -24.391 12.713 -24.461 1.00 17.40 445 CYS A C 1
ATOM 3493 O O . CYS A 1 441 ? -23.949 11.605 -24.127 1.00 17.76 445 CYS A O 1
ATOM 3496 N N . LEU A 1 442 ? -25.431 13.276 -23.846 1.00 16.51 446 LEU A N 1
ATOM 3497 C CA . LEU A 1 442 ? -26.049 12.602 -22.715 1.00 16.84 446 LEU A CA 1
ATOM 3498 C C . LEU A 1 442 ? -26.792 11.350 -23.147 1.00 18.09 446 LEU A C 1
ATOM 3499 O O . LEU A 1 442 ? -26.819 10.378 -22.394 1.00 17.25 446 LEU A O 1
ATOM 3504 N N . ASP A 1 443 ? -27.394 11.351 -24.345 1.00 17.36 447 ASP A N 1
ATOM 3505 C CA . ASP A 1 443 ? -28.000 10.124 -24.864 1.00 19.49 447 ASP A CA 1
ATOM 3506 C C . ASP A 1 443 ? -26.990 8.984 -24.839 1.00 19.50 447 ASP A C 1
ATOM 3507 O O . ASP A 1 443 ? -27.239 7.916 -24.270 1.00 19.27 447 ASP A O 1
ATOM 3512 N N . THR A 1 444 ? -25.825 9.207 -25.446 1.00 17.37 448 THR A N 1
ATOM 3513 C CA . THR A 1 444 ? -24.804 8.169 -25.492 1.00 18.09 448 THR A CA 1
ATOM 3514 C C . THR A 1 444 ? -24.291 7.836 -24.094 1.00 23.19 448 THR A C 1
ATOM 3515 O O . THR A 1 444 ? -24.114 6.660 -23.750 1.00 21.66 448 THR A O 1
ATOM 3519 N N . PHE A 1 445 ? -24.011 8.869 -23.287 1.00 16.21 449 PHE A N 1
ATOM 3520 C CA . PHE A 1 445 ? -23.537 8.680 -21.919 1.00 16.59 449 PHE A CA 1
ATOM 3521 C C . PHE A 1 445 ? -24.453 7.742 -21.148 1.00 19.36 449 PHE A C 1
ATOM 3522 O O . PHE A 1 445 ? -24.001 6.782 -20.508 1.00 17.38 449 PHE A O 1
ATOM 3530 N N . CYS A 1 446 ? -25.753 8.004 -21.203 1.00 17.27 450 CYS A N 1
ATOM 3531 C CA . CYS A 1 446 ? -26.683 7.201 -20.419 1.00 18.26 450 CYS A CA 1
ATOM 3532 C C . CYS A 1 446 ? -26.814 5.790 -20.989 1.00 20.15 450 CYS A C 1
ATOM 3533 O O . CYS A 1 446 ? -26.993 4.843 -20.217 1.00 21.23 450 CYS A O 1
ATOM 3536 N N . GLU A 1 447 ? -26.725 5.622 -22.314 1.00 19.79 451 GLU A N 1
ATOM 3537 C CA . GLU A 1 447 ? -26.723 4.264 -22.868 1.00 23.82 451 GLU A CA 1
ATOM 3538 C C . GLU A 1 447 ? -25.526 3.471 -22.370 1.00 24.49 451 GLU A C 1
ATOM 3539 O O . GLU A 1 447 ? -25.655 2.282 -22.042 1.00 24.13 451 GLU A O 1
ATOM 3545 N N . LYS A 1 448 ? -24.347 4.105 -22.339 1.00 20.64 452 LYS A N 1
ATOM 3546 C CA . LYS A 1 448 ? -23.132 3.408 -21.929 1.00 23.60 452 LYS A CA 1
ATOM 3547 C C . LYS A 1 448 ? -23.129 3.126 -20.432 1.00 23.90 452 LYS A C 1
ATOM 3548 O O . LYS A 1 448 ? -22.531 2.135 -19.993 1.00 21.53 452 LYS A O 1
ATOM 3554 N N . LEU A 1 449 ? -23.781 3.988 -19.637 1.00 20.08 453 LEU A N 1
ATOM 3555 C CA . LEU A 1 449 ? -23.983 3.678 -18.228 1.00 18.59 453 LEU A CA 1
ATOM 3556 C C . LEU A 1 449 ? -24.906 2.473 -18.073 1.00 21.85 453 LEU A C 1
ATOM 3557 O O . LEU A 1 449 ? -24.665 1.614 -17.222 1.00 22.34 453 LEU A O 1
ATOM 3562 N N . GLN A 1 450 ? -25.943 2.385 -18.908 1.00 21.50 454 GLN A N 1
ATOM 3563 C CA . GLN A 1 450 ? -26.834 1.224 -18.861 1.00 24.94 454 GLN A CA 1
ATOM 3564 C C . GLN A 1 450 ? -26.089 -0.056 -19.210 1.00 26.70 454 GLN A C 1
ATOM 3565 O O . GLN A 1 450 ? -26.295 -1.090 -18.563 1.00 29.82 454 GLN A O 1
ATOM 3571 N N . GLU A 1 451 ? -25.219 -0.010 -20.226 1.00 27.61 455 GLU A N 1
ATOM 3572 C CA . GLU A 1 451 ? -24.370 -1.160 -20.528 1.00 26.84 455 GLU A CA 1
ATOM 3573 C C . GLU A 1 451 ? -23.500 -1.524 -19.334 1.00 32.17 455 GLU A C 1
ATOM 3574 O O . GLU A 1 451 ? -23.288 -2.709 -19.050 1.00 31.35 455 GLU A O 1
ATOM 3580 N N . LEU A 1 452 ? -22.992 -0.515 -18.621 1.00 26.10 456 LEU A N 1
ATOM 3581 C CA . LEU A 1 452 ? -22.091 -0.764 -17.506 1.00 23.66 456 LEU A CA 1
ATOM 3582 C C . LEU A 1 452 ? -22.774 -1.575 -16.410 1.00 28.31 456 LEU A C 1
ATOM 3583 O O . LEU A 1 452 ? -22.147 -2.438 -15.785 1.00 29.26 456 LEU A O 1
ATOM 3588 N N . VAL A 1 453 ? -24.054 -1.318 -16.156 1.00 27.65 457 VAL A N 1
ATOM 3589 C CA . VAL A 1 453 ? -24.757 -2.036 -15.097 1.00 29.74 457 VAL A CA 1
ATOM 3590 C C . VAL A 1 453 ? -25.493 -3.236 -15.676 1.00 33.23 457 VAL A C 1
ATOM 3591 O O . VAL A 1 453 ? -26.266 -3.894 -14.974 1.00 38.14 457 VAL A O 1
ATOM 3595 N N . SER A 1 454 ? -25.275 -3.523 -16.950 1.00 32.78 458 SER A N 1
ATOM 3596 C CA . SER A 1 454 ? -25.869 -4.718 -17.546 1.00 40.82 458 SER A CA 1
ATOM 3597 C C . SER A 1 454 ? -24.974 -5.941 -17.353 1.00 45.60 458 SER A C 1
ATOM 3598 O O . SER A 1 454 ? -25.466 -7.070 -17.317 1.00 52.32 458 SER A O 1
#

Nearest PDB structures (foldseek):
  8hzz-assembly1_A  TM=9.599E-01  e=1.379E-67  Glycyrrhiza uralensis
  8hzz-assembly2_B  TM=9.691E-01  e=7.128E-65  Glycyrrhiza uralensis
  8x8p-assembly2_B  TM=9.287E-01  e=2.288E-52  Callicarpa macrophylla
  8x8p-assembly1_A  TM=8.860E-01  e=2.422E-52  Callicarpa macrophylla
  9j9c-assembly7_G  TM=8.232E-01  e=3.303E-25  Nicotiana benthamiana

Sequence (454 aa):
SSLHIAMFPWFAMGHLIPYLHLSNKLAKRGHKISFFTPKKTQTKLEQFNLYPNLITFYPLNVPHVDGLPFGAETTSDVAISLGPILMTAMDQTQNQIELLLTQLKPQIIFFDFVFWLPKITQRLGIKSFLYFIINPATISYTTSPPRMFEAENLTEVDLMKPPKGYPTSFNLQSHEAKHLASTRKIEFGSGIPFSVRSYNCLSLTDAIGFKGCREIEGPYVDYLQEQFGKPVLLSGPVLPEQSKTALDEKWGSWLGGFKDGSLVYCALGSELKLKQDQFHELLLGLELTGFPFLAILKPPVGFETIEDALPEGFKERVKEKGIVHSGWIQQQLILEHPSVGCFVTHCGAGSITEGLVNNCQMVLLPQLNGDYIINARIMGRHLKVGVEVKKGEEDGLFTKESVYEAVKIVMDDENEIGREVRSNHTKVRNLLLRHDLESSCLDTFCEKLQELVS

InterPro domains:
  IPR002213 UDP-glucu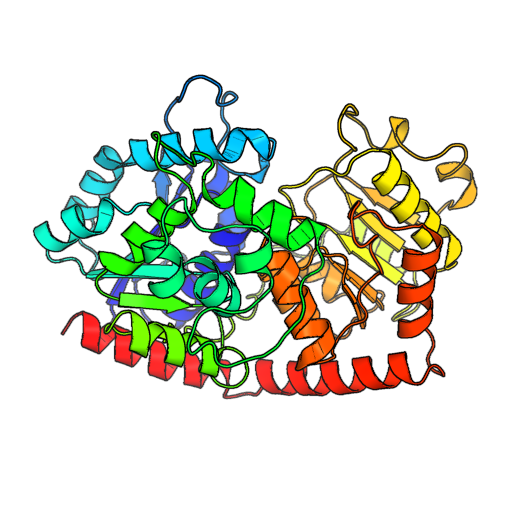ronosyl/UDP-glucosyltransferase [PF00201] (331-418)
  IPR002213 UDP-glucuronosyl/UDP-glucosyltransferase [cd03784] (7-418)
  IPR050481 UDP-glycosyltransferase, plant-type [PTHR48049] (7-449)

Radius of gyration: 21.54 Å; Cα contacts (8 Å, |Δi|>4): 825; chains: 1; bounding box: 50×63×48 Å